Protein AF-A0A937QJK1-F1 (afdb_monomer)

Mean predicted aligned error: 18.29 Å

Radius of gyration: 30.19 Å; Cα contacts (8 Å, |Δi|>4): 1021; chains: 1; bounding box: 59×68×92 Å

Solvent-accessible surface area (backbone atoms only — not comparable to full-atom values): 32461 Å² total; per-residue (Å²): 134,81,85,78,51,74,66,56,54,45,65,77,37,45,68,62,45,58,68,16,55,86,69,35,58,65,47,34,43,63,61,47,44,59,52,25,58,75,70,67,31,47,69,46,79,58,84,53,31,39,35,31,17,40,90,88,66,51,52,42,40,33,37,36,60,36,82,53,71,70,42,60,67,63,56,48,46,53,55,52,49,46,67,77,62,58,44,76,34,33,38,38,37,37,45,46,80,82,83,83,74,68,51,68,46,77,46,73,50,45,81,86,52,80,64,84,69,60,35,63,82,64,65,72,87,84,83,83,87,88,77,76,70,68,57,53,58,55,52,37,72,75,62,67,85,82,95,72,80,63,66,78,49,80,60,60,62,56,73,46,53,42,65,72,65,62,49,52,54,50,53,39,56,51,26,56,76,67,62,23,47,67,50,76,56,96,58,28,40,38,31,21,39,86,84,70,43,73,53,37,39,38,39,52,39,79,53,72,61,47,64,66,60,52,55,52,50,52,51,50,50,69,74,60,70,57,79,40,36,34,38,33,34,43,44,96,50,88,40,31,57,49,52,18,46,56,50,78,58,42,71,69,72,56,79,87,64,82,86,75,88,84,56,87,84,84,88,84,88,90,86,86,85,77,76,67,51,68,50,85,84,43,42,34,41,96,49,72,50,30,58,60,12,24,51,53,13,39,33,54,57,71,67,51,90,72,54,70,26,51,56,32,24,38,25,21,54,14,54,57,43,51,38,34,79,42,31,43,66,54,20,85,75,67,60,63,52,65,64,40,52,60,30,29,35,37,76,20,27,45,73,52,68,42,78,44,82,28,66,80,73,48,73,67,33,55,55,47,30,54,50,36,49,52,49,52,51,53,32,50,72,74,72,31,42,31,32,32,42,42,75,84,56,98,43,34,26,16,37,32,28,38,47,93,64,16,37,23,33,12,24,86,101,28,62,92,48,40,45,65,39,49,46,81,53,45,23,66,57,91,72,6,44,36,39,33,36,34,49,41,84,49,76,50,50,57,65,67,60,24,50,37,56,14,48,53,47,30,48,36,42,36,67,48,74,58,82,55,53,100,56,38,32,21,56,54,15,40,55,52,49,36,50,22,39,70,69,38,55,17,34,39,52,8,58,12,45,48,21,45,31,45,18,53,22,23,47,24,31,32,47,18,47,52,54,49,46,75,71,46,66,70,87,50,43,66,57,41,52,50,30,39,54,24,34,47,48,22,19,52,23,30,39,51,33,20,72,72,31,50,64,88,71,54,90,48,81,42,44,68,72,49,71,66,33,51,54,37,35,55,25,41,52,52,18,41,56,27,43,52,58,23,46,55,41,46,51,55,52,38,52,60,61,50,61,62,66,77,79,114

Structure (mmCIF, N/CA/C/O backbone):
data_AF-A0A937QJK1-F1
#
_entry.id   AF-A0A937QJK1-F1
#
loop_
_atom_site.group_PDB
_atom_site.id
_atom_site.type_symbol
_atom_site.label_atom_id
_atom_site.label_alt_id
_atom_site.label_comp_id
_atom_site.label_asym_id
_atom_site.label_entity_id
_atom_site.label_seq_id
_atom_site.pdbx_PDB_ins_code
_atom_site.Cartn_x
_atom_site.Cartn_y
_atom_site.Cartn_z
_atom_site.occupancy
_atom_site.B_iso_or_equiv
_atom_site.auth_seq_id
_atom_site.auth_comp_id
_atom_site.auth_asym_id
_atom_site.auth_atom_id
_atom_site.pdbx_PDB_model_num
ATOM 1 N N . MET A 1 1 ? -14.378 29.220 26.470 1.00 29.94 1 MET A N 1
ATOM 2 C CA . MET A 1 1 ? -13.535 28.266 27.216 1.00 29.94 1 MET A CA 1
ATOM 3 C C . MET A 1 1 ? -14.031 26.888 26.838 1.00 29.94 1 MET A C 1
ATOM 5 O O . MET A 1 1 ? -15.153 26.556 27.191 1.00 29.94 1 MET A O 1
ATOM 9 N N . GLY A 1 2 ? -13.307 26.206 25.948 1.00 37.66 2 GLY A N 1
ATOM 10 C CA . GLY A 1 2 ? -13.717 24.902 25.426 1.00 37.66 2 GLY A CA 1
ATOM 11 C C . GLY A 1 2 ? -13.601 23.842 26.513 1.00 37.66 2 GLY A C 1
ATOM 12 O O . GLY A 1 2 ? -12.647 23.866 27.284 1.00 37.66 2 GLY A O 1
ATOM 13 N N . SER A 1 3 ? -14.591 22.958 26.586 1.00 37.19 3 SER A N 1
ATOM 14 C CA . SER A 1 3 ? -14.548 21.761 27.422 1.00 37.19 3 SER A CA 1
ATOM 15 C C . SER A 1 3 ? -13.340 20.926 26.997 1.00 37.19 3 SER A C 1
ATOM 17 O O . SER A 1 3 ? -13.349 20.383 25.895 1.00 37.19 3 SER A O 1
ATOM 19 N N . LYS A 1 4 ? -12.299 20.845 27.831 1.00 53.78 4 LYS A N 1
ATOM 20 C CA . LYS A 1 4 ? -11.226 19.864 27.637 1.00 53.78 4 LYS A CA 1
ATOM 21 C C . LYS A 1 4 ? -11.832 18.480 27.854 1.00 53.78 4 LYS A C 1
ATOM 23 O O . LYS A 1 4 ? -12.629 18.313 28.772 1.00 53.78 4 LYS A O 1
ATOM 28 N N . ASP A 1 5 ? -11.514 17.512 27.005 1.00 68.50 5 ASP A N 1
ATOM 29 C CA . ASP A 1 5 ? -11.821 16.106 27.266 1.00 68.50 5 ASP A CA 1
ATOM 30 C C . ASP A 1 5 ? -10.626 15.413 27.944 1.00 68.50 5 ASP A C 1
ATOM 32 O O . ASP A 1 5 ? -9.513 15.949 27.998 1.00 68.50 5 ASP A O 1
ATOM 36 N N . LEU A 1 6 ? -10.859 14.225 28.512 1.00 65.31 6 LEU A N 1
ATOM 37 C CA . LEU A 1 6 ? -9.844 13.480 29.268 1.00 65.31 6 LEU A CA 1
ATOM 38 C C . LEU A 1 6 ? -8.624 13.107 28.402 1.00 65.31 6 LEU A C 1
ATOM 40 O O . LEU A 1 6 ? -7.514 13.004 28.917 1.00 65.31 6 LEU A O 1
ATOM 44 N N . GLY A 1 7 ? -8.826 12.934 27.090 1.00 61.41 7 GLY A N 1
ATOM 45 C CA . GLY A 1 7 ? -7.762 12.630 26.133 1.00 61.41 7 GLY A CA 1
ATOM 46 C C . GLY A 1 7 ? -6.827 13.816 25.902 1.00 61.41 7 GLY A C 1
ATOM 47 O O . GLY A 1 7 ? -5.611 13.643 25.886 1.00 61.41 7 GLY A O 1
ATOM 48 N N . THR A 1 8 ? -7.378 15.026 25.810 1.00 67.25 8 THR A N 1
ATOM 49 C CA . THR A 1 8 ? -6.615 16.276 25.699 1.00 67.25 8 THR A CA 1
ATOM 50 C C . THR A 1 8 ? -5.818 16.539 26.976 1.00 67.25 8 THR A C 1
ATOM 52 O O . THR A 1 8 ? -4.615 16.781 26.915 1.00 67.25 8 THR A O 1
ATOM 55 N N . PHE A 1 9 ? -6.455 16.394 28.147 1.00 72.88 9 PHE A N 1
ATOM 56 C CA . PHE A 1 9 ? -5.765 16.497 29.439 1.00 72.88 9 PHE A CA 1
ATOM 57 C C . PHE A 1 9 ? -4.589 15.513 29.538 1.00 72.88 9 PHE A C 1
ATOM 59 O O . PHE A 1 9 ? -3.506 15.881 30.002 1.00 72.88 9 PHE A O 1
ATOM 66 N N . TRP A 1 10 ? -4.790 14.280 29.062 1.00 71.19 10 TRP A N 1
ATOM 67 C CA . TRP A 1 10 ? -3.757 13.253 29.034 1.00 71.19 10 TRP A CA 1
ATOM 68 C C . TRP A 1 10 ? -2.595 13.609 28.109 1.00 71.19 10 TRP A C 1
ATOM 70 O O . TRP A 1 10 ? -1.441 13.514 28.520 1.00 71.19 10 TRP A O 1
ATOM 80 N N . GLY A 1 11 ? -2.889 14.045 26.881 1.00 65.00 11 GLY A N 1
ATOM 81 C CA . GLY A 1 11 ? -1.878 14.449 25.904 1.00 65.00 11 GLY A CA 1
ATOM 82 C C . GLY A 1 11 ? -0.994 15.582 26.425 1.00 65.00 11 GLY A C 1
ATOM 83 O O . GLY A 1 11 ? 0.230 15.457 26.416 1.00 65.00 11 GLY A O 1
ATOM 84 N N . ASP A 1 12 ? -1.615 16.628 26.972 1.00 74.69 12 ASP A N 1
ATOM 85 C CA . ASP A 1 12 ? -0.918 17.807 27.501 1.00 74.69 12 ASP A CA 1
ATOM 86 C C . ASP A 1 12 ? -0.114 17.504 28.774 1.00 74.69 12 ASP A C 1
ATOM 88 O O . ASP A 1 12 ? 0.910 18.136 29.047 1.00 74.69 12 ASP A O 1
ATOM 92 N N . SER A 1 13 ? -0.572 16.540 29.576 1.00 75.06 13 SER A N 1
ATOM 93 C CA . SER A 1 13 ? 0.056 16.208 30.859 1.00 75.06 13 SER A CA 1
ATOM 94 C C . SER A 1 13 ? 1.039 15.045 30.778 1.00 75.06 13 SER A C 1
ATOM 96 O O . SER A 1 13 ? 1.759 14.824 31.748 1.00 75.06 13 SER A O 1
ATOM 98 N N . LYS A 1 14 ? 1.121 14.322 29.652 1.00 75.69 14 LYS A N 1
ATOM 99 C CA . LYS A 1 14 ? 1.883 13.068 29.526 1.00 75.69 14 LYS A CA 1
ATOM 100 C C . LYS A 1 14 ? 3.327 13.181 30.020 1.00 75.69 14 LYS A C 1
ATOM 102 O O . LYS A 1 14 ? 3.755 12.368 30.834 1.00 75.69 14 LYS A O 1
ATOM 107 N N . LEU A 1 15 ? 4.063 14.195 29.556 1.00 74.31 15 LEU A N 1
ATOM 108 C CA . LEU A 1 15 ? 5.465 14.401 29.941 1.00 74.31 15 LEU A CA 1
ATOM 109 C C . LEU A 1 15 ? 5.592 14.697 31.445 1.00 74.31 15 LEU A C 1
ATOM 111 O O . LEU A 1 15 ? 6.392 14.076 32.136 1.00 74.31 15 LEU A O 1
ATOM 115 N N . ARG A 1 16 ? 4.731 15.581 31.960 1.00 81.75 16 ARG A N 1
ATOM 116 C CA . ARG A 1 16 ? 4.701 15.983 33.376 1.00 81.75 16 ARG A CA 1
ATOM 117 C C . ARG A 1 16 ? 4.332 14.821 34.300 1.00 81.75 16 ARG A C 1
ATOM 119 O O . ARG A 1 16 ? 4.883 14.706 35.386 1.00 81.75 16 ARG A O 1
ATOM 126 N N . ILE A 1 17 ? 3.407 13.962 33.870 1.00 81.94 17 ILE A N 1
ATOM 127 C CA . ILE A 1 17 ? 3.028 12.735 34.578 1.00 81.94 17 ILE A CA 1
ATOM 128 C C . ILE A 1 17 ? 4.221 11.774 34.622 1.00 81.94 17 ILE A C 1
ATOM 130 O O . ILE A 1 17 ? 4.562 11.294 35.698 1.00 81.94 17 ILE A O 1
ATOM 134 N N . GLY A 1 18 ? 4.900 11.553 33.491 1.00 78.81 18 GLY A N 1
ATOM 135 C CA . GLY A 1 18 ? 6.109 10.724 33.429 1.00 78.81 18 GLY A CA 1
ATOM 136 C C . GLY A 1 18 ? 7.211 11.194 34.385 1.00 78.81 18 GLY A C 1
ATOM 137 O O . GLY A 1 18 ? 7.788 10.382 35.100 1.00 78.81 18 GLY A O 1
ATOM 138 N N . GLU A 1 19 ? 7.448 12.506 34.466 1.00 83.25 19 GLU A N 1
ATOM 139 C CA . GLU A 1 19 ? 8.411 13.110 35.401 1.00 83.25 19 GLU A CA 1
ATOM 140 C C . GLU A 1 19 ? 7.967 13.024 36.872 1.00 83.25 19 GLU A C 1
ATOM 142 O O . GLU A 1 19 ? 8.801 12.975 37.778 1.00 83.25 19 GLU A O 1
ATOM 147 N N . ALA A 1 20 ? 6.659 13.001 37.133 1.00 84.81 20 ALA A N 1
ATOM 148 C CA . ALA A 1 20 ? 6.100 12.949 38.480 1.00 84.81 20 ALA A CA 1
ATOM 149 C C . ALA A 1 20 ? 6.095 11.534 39.080 1.00 84.81 20 ALA A C 1
ATOM 151 O O . ALA A 1 20 ? 6.305 11.379 40.282 1.00 84.81 20 ALA A O 1
ATOM 152 N N . LEU A 1 21 ? 5.896 10.493 38.268 1.00 83.56 21 LEU A N 1
ATOM 153 C CA . LEU A 1 21 ? 5.754 9.109 38.737 1.00 83.56 21 LEU A CA 1
ATOM 154 C C . LEU A 1 21 ? 6.950 8.562 39.552 1.00 83.56 21 LEU A C 1
ATOM 156 O O . LEU A 1 21 ? 6.709 7.912 40.583 1.00 83.56 21 LEU A O 1
ATOM 160 N N . PRO A 1 22 ? 8.225 8.846 39.203 1.00 84.88 22 PRO A N 1
ATOM 161 C CA . PRO A 1 22 ? 9.371 8.502 40.048 1.00 84.88 22 PRO A CA 1
ATOM 162 C C . PRO A 1 22 ? 9.332 9.160 41.434 1.00 84.88 22 PRO A C 1
ATOM 164 O O . PRO A 1 22 ? 9.841 8.589 42.395 1.00 84.88 22 PRO A O 1
ATOM 167 N N . ASN A 1 23 ? 8.702 10.333 41.548 1.00 87.75 23 ASN A N 1
ATOM 168 C CA . ASN A 1 23 ? 8.675 11.155 42.759 1.00 87.75 23 ASN A CA 1
ATOM 169 C C . ASN A 1 23 ? 7.530 10.795 43.727 1.00 87.75 23 ASN A C 1
ATOM 171 O O . ASN A 1 23 ? 7.412 11.405 44.789 1.00 87.75 23 ASN A O 1
ATOM 175 N N . GLY A 1 24 ? 6.722 9.782 43.399 1.00 88.25 24 GLY A N 1
ATOM 176 C CA . GLY A 1 24 ? 5.673 9.247 44.270 1.00 88.25 24 GLY A CA 1
ATOM 177 C C . GLY A 1 24 ? 4.260 9.702 43.904 1.00 88.25 24 GLY A C 1
ATOM 178 O O . GLY A 1 24 ? 4.049 10.526 43.016 1.00 88.25 24 GLY A O 1
ATOM 179 N N . ILE A 1 25 ? 3.275 9.130 44.599 1.00 90.81 25 ILE A N 1
ATOM 180 C CA . ILE A 1 25 ? 1.849 9.353 44.324 1.00 90.81 25 ILE A CA 1
ATOM 181 C C . ILE A 1 25 ? 1.410 10.810 44.532 1.00 90.81 25 ILE A C 1
ATOM 183 O O . ILE A 1 25 ? 0.564 11.297 43.791 1.00 90.81 25 ILE A O 1
ATOM 187 N N . GLU A 1 26 ? 2.024 11.530 45.473 1.00 93.75 26 GLU A N 1
ATOM 188 C CA . GLU A 1 26 ? 1.710 12.941 45.746 1.00 93.75 26 GLU A CA 1
ATOM 189 C C . GLU A 1 26 ? 2.130 13.851 44.583 1.00 93.75 26 GLU A C 1
ATOM 191 O O . GLU A 1 26 ? 1.358 14.694 44.136 1.00 93.75 26 GLU A O 1
ATOM 196 N N . ALA A 1 27 ? 3.314 13.616 44.006 1.00 92.00 27 ALA A N 1
ATOM 197 C CA . ALA A 1 27 ? 3.765 14.355 42.829 1.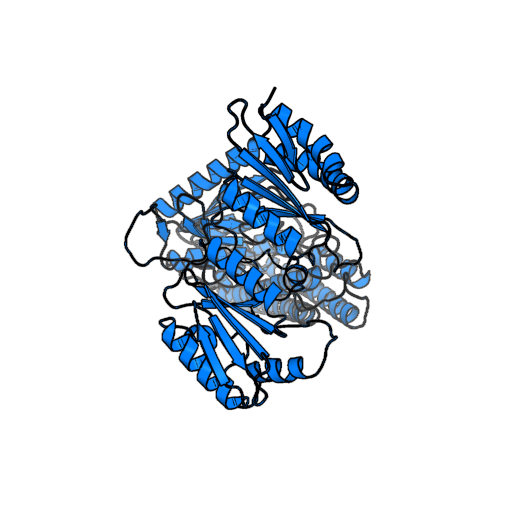00 92.00 27 ALA A CA 1
ATOM 198 C C . ALA A 1 27 ? 2.852 14.094 41.620 1.00 92.00 27 ALA A C 1
ATOM 200 O O . ALA A 1 27 ? 2.564 15.006 40.844 1.00 92.00 27 ALA A O 1
ATOM 201 N N . LEU A 1 28 ? 2.370 12.855 41.462 1.00 90.50 28 LEU A N 1
ATOM 202 C CA . LEU A 1 28 ? 1.365 12.525 40.452 1.00 90.50 28 LEU A CA 1
ATOM 203 C C . LEU A 1 28 ? 0.043 13.261 40.727 1.00 90.50 28 LEU A C 1
ATOM 205 O O . LEU A 1 28 ? -0.544 13.831 39.806 1.00 90.50 28 LEU A O 1
ATOM 209 N N . ALA A 1 29 ? -0.413 13.272 41.981 1.00 94.31 29 ALA A N 1
ATOM 210 C CA . ALA A 1 29 ? -1.645 13.930 42.397 1.00 94.31 29 ALA A CA 1
ATOM 211 C C . ALA A 1 29 ? -1.622 15.438 42.112 1.00 94.31 29 ALA A C 1
ATOM 213 O O . ALA A 1 29 ? -2.621 15.971 41.636 1.00 94.31 29 ALA A O 1
ATOM 214 N N . ASP A 1 30 ? -0.491 16.117 42.306 1.00 93.56 30 ASP A N 1
ATOM 215 C CA . ASP A 1 30 ? -0.352 17.545 41.990 1.00 93.56 30 ASP A CA 1
ATOM 216 C C . ASP A 1 30 ? -0.623 17.845 40.506 1.00 93.56 30 ASP A C 1
ATOM 218 O O . ASP A 1 30 ? -1.286 18.829 40.162 1.00 93.56 30 ASP A O 1
ATOM 222 N N . ILE A 1 31 ? -0.154 16.977 39.603 1.00 89.81 31 ILE A N 1
ATOM 223 C CA . ILE A 1 31 ? -0.423 17.107 38.164 1.00 89.81 31 ILE A CA 1
ATOM 224 C C . ILE A 1 31 ? -1.891 16.798 37.859 1.00 89.81 31 ILE A C 1
ATOM 226 O O . ILE A 1 31 ? -2.538 17.523 37.097 1.00 89.81 31 ILE A O 1
ATOM 230 N N . LEU A 1 32 ? -2.426 15.741 38.474 1.00 90.50 32 LEU A N 1
ATOM 231 C CA . LEU A 1 32 ? -3.809 15.306 38.296 1.00 90.50 32 LEU A CA 1
ATOM 232 C C . LEU A 1 32 ? -4.827 16.309 38.864 1.00 90.50 32 LEU A C 1
ATOM 234 O O . LEU A 1 32 ? -5.916 16.436 38.308 1.00 90.50 32 LEU A O 1
ATOM 238 N N . GLN A 1 33 ? -4.469 17.109 39.871 1.00 93.69 33 GLN A N 1
ATOM 239 C CA . GLN A 1 33 ? -5.369 18.100 40.468 1.00 93.69 33 GLN A CA 1
ATOM 240 C C . GLN A 1 33 ? -5.892 19.100 39.430 1.00 93.69 33 GLN A C 1
ATOM 242 O O . GLN A 1 33 ? -7.075 19.423 39.427 1.00 93.69 33 GLN A O 1
ATOM 247 N N . THR A 1 34 ? -5.035 19.525 38.495 1.00 86.69 34 THR A N 1
ATOM 248 C CA . THR A 1 34 ? -5.445 20.434 37.409 1.00 86.69 34 THR A CA 1
ATOM 249 C C . THR A 1 34 ? -6.536 19.805 36.538 1.00 86.69 34 THR A C 1
ATOM 251 O O . THR A 1 34 ? -7.459 20.487 36.107 1.00 86.69 34 THR A O 1
ATOM 254 N N . GLY A 1 35 ? -6.445 18.495 36.295 1.00 85.38 35 GLY A N 1
ATOM 255 C CA . GLY A 1 35 ? -7.468 17.755 35.567 1.00 85.38 35 GLY A CA 1
ATOM 256 C C . GLY A 1 35 ? -8.762 17.667 36.364 1.00 85.38 35 GLY A C 1
ATOM 257 O O . GLY A 1 35 ? -9.817 18.000 35.837 1.00 85.38 35 GLY A O 1
ATOM 258 N N . ALA A 1 36 ? -8.689 17.285 37.641 1.00 87.75 36 ALA A N 1
ATOM 259 C CA . ALA A 1 36 ? -9.862 17.225 38.508 1.00 87.75 36 ALA A CA 1
ATOM 260 C C . ALA A 1 36 ? -10.630 18.560 38.511 1.00 87.75 36 ALA A C 1
ATOM 262 O O . ALA A 1 36 ? -11.839 18.562 38.280 1.00 87.75 36 ALA A O 1
ATOM 263 N N . ASP A 1 37 ? -9.921 19.683 38.653 1.00 89.62 37 ASP A N 1
ATOM 264 C CA . ASP A 1 37 ? -10.503 21.027 38.619 1.00 89.62 37 ASP A CA 1
ATOM 265 C C . ASP A 1 37 ? -11.154 21.337 37.256 1.00 89.62 37 ASP A C 1
ATOM 267 O O . ASP A 1 37 ? -12.301 21.788 37.207 1.00 89.62 37 ASP A O 1
ATOM 271 N N . ASP A 1 38 ? -10.462 21.035 36.148 1.00 85.00 38 ASP A N 1
ATOM 272 C CA . ASP A 1 38 ? -10.960 21.234 34.777 1.00 85.00 38 ASP A CA 1
ATOM 273 C C . ASP A 1 38 ? -12.243 20.419 34.496 1.00 85.00 38 ASP A C 1
ATOM 275 O O . ASP A 1 38 ? -13.107 20.863 33.733 1.00 85.00 38 ASP A O 1
ATOM 279 N N . PHE A 1 39 ? -12.397 19.248 35.125 1.00 83.06 39 PHE A N 1
ATOM 280 C CA . PHE A 1 39 ? -13.573 18.377 34.993 1.00 83.06 39 PHE A CA 1
ATOM 281 C C . PHE A 1 39 ? -14.645 18.595 36.074 1.00 83.06 39 PHE A C 1
ATOM 283 O O . PHE A 1 39 ? -15.667 17.904 36.056 1.00 83.06 39 PHE A O 1
ATOM 290 N N . GLY A 1 40 ? -14.449 19.531 37.009 1.00 88.25 40 GLY A N 1
ATOM 291 C CA . GLY A 1 40 ? -15.372 19.749 38.130 1.00 88.25 40 GLY A CA 1
ATOM 292 C C . GLY A 1 40 ? -15.468 18.544 39.077 1.00 88.25 40 GLY A C 1
ATOM 293 O O . GLY A 1 40 ? -16.545 18.225 39.586 1.00 88.25 40 GLY A O 1
ATOM 294 N N . LEU A 1 41 ? -14.356 17.836 39.267 1.00 92.38 41 LEU A N 1
ATOM 295 C CA . LEU A 1 41 ? -14.221 16.676 40.139 1.00 92.38 41 LEU A CA 1
ATOM 296 C C . LEU A 1 41 ? -13.380 17.026 41.369 1.00 92.38 41 LEU A C 1
ATOM 298 O O . LEU A 1 41 ? -12.494 17.872 41.342 1.00 92.38 41 LEU A O 1
ATOM 302 N N . VAL A 1 42 ? -13.650 16.327 42.463 1.00 95.06 42 VAL A N 1
ATOM 303 C CA . VAL A 1 42 ? -12.892 16.411 43.707 1.00 95.06 42 VAL A CA 1
ATOM 304 C C . VAL A 1 42 ? -11.854 15.300 43.713 1.00 95.06 42 VAL A C 1
ATOM 306 O O . VAL A 1 42 ? -12.205 14.118 43.647 1.00 95.06 42 VAL A O 1
ATOM 309 N N . GLN A 1 43 ? -10.583 15.683 43.813 1.00 96.75 43 GLN A N 1
ATOM 310 C CA . GLN A 1 43 ? -9.474 14.751 43.959 1.00 96.75 43 GLN A CA 1
ATOM 311 C C . GLN A 1 43 ? -9.226 14.393 45.432 1.00 96.75 43 GLN A C 1
ATOM 313 O O . GLN A 1 43 ? -9.306 15.245 46.316 1.00 96.75 43 GLN A O 1
ATOM 318 N N . GLN A 1 44 ? -8.885 13.131 45.693 1.00 95.75 44 GLN A N 1
ATOM 319 C CA . GLN A 1 44 ? -8.385 12.648 46.981 1.00 95.75 44 GLN A CA 1
ATOM 320 C C . GLN A 1 44 ? -7.239 11.660 46.765 1.00 95.75 44 GLN A C 1
ATOM 322 O O . GLN A 1 44 ? -7.326 10.811 45.883 1.00 95.75 44 GLN A O 1
ATOM 327 N N . VAL A 1 45 ? -6.200 11.728 47.595 1.00 94.50 45 VAL A N 1
ATOM 328 C CA . VAL A 1 45 ? -5.101 10.749 47.606 1.00 94.50 45 VAL A CA 1
ATOM 329 C C . VAL A 1 45 ? -5.319 9.776 48.764 1.00 94.50 45 VAL A C 1
ATOM 331 O O . VAL A 1 45 ? -5.615 10.196 49.885 1.00 94.50 45 VAL A O 1
ATOM 334 N N . GLN A 1 46 ? -5.231 8.474 48.497 1.00 89.56 46 GLN A N 1
ATOM 335 C CA . GLN A 1 46 ? -5.380 7.409 49.492 1.00 89.56 46 GLN A CA 1
ATOM 336 C C . GLN A 1 46 ? -4.365 6.295 49.218 1.00 89.56 46 GLN A C 1
ATOM 338 O O . GLN A 1 46 ? -4.565 5.477 48.323 1.00 89.56 46 GLN A O 1
ATOM 343 N N . GLY A 1 47 ? -3.285 6.243 50.001 1.00 86.69 47 GLY A N 1
ATOM 344 C CA . GLY A 1 47 ? -2.185 5.310 49.731 1.00 86.69 47 GLY A CA 1
ATOM 345 C C . GLY A 1 47 ? -1.560 5.595 48.364 1.00 86.69 47 GLY A C 1
ATOM 346 O O . GLY A 1 47 ? -1.333 6.753 48.036 1.00 86.69 47 GLY A O 1
ATOM 347 N N . GLU A 1 48 ? -1.347 4.562 47.547 1.00 85.12 48 GLU A N 1
ATOM 348 C CA . GLU A 1 48 ? -0.818 4.677 46.174 1.00 85.12 48 GLU A CA 1
ATOM 349 C C . GLU A 1 48 ? -1.916 4.924 45.113 1.00 85.12 48 GLU A C 1
ATOM 351 O O . GLU A 1 48 ? -1.736 4.619 43.929 1.00 85.12 48 GLU A O 1
ATOM 356 N N . HIS A 1 49 ? -3.059 5.487 45.526 1.00 89.94 49 HIS A N 1
ATOM 357 C CA . HIS A 1 49 ? -4.201 5.764 44.651 1.00 89.94 49 HIS A CA 1
ATOM 358 C C . HIS A 1 49 ? -4.607 7.238 44.683 1.00 89.94 49 HIS A C 1
ATOM 360 O O . HIS A 1 49 ? -4.768 7.828 45.753 1.00 89.94 49 HIS A O 1
ATOM 366 N N . VAL A 1 50 ? -4.866 7.813 43.510 1.00 94.75 50 VAL A N 1
ATOM 367 C CA . VAL A 1 50 ? -5.522 9.118 43.345 1.00 94.75 50 VAL A CA 1
ATOM 368 C C . VAL A 1 50 ? -6.948 8.890 42.852 1.00 94.75 50 VAL A C 1
ATOM 370 O O . VAL A 1 50 ? -7.182 8.169 41.887 1.00 94.75 50 VAL A O 1
ATOM 373 N N . LEU A 1 51 ? -7.924 9.492 43.519 1.00 94.56 51 LEU A N 1
ATOM 374 C CA . LEU A 1 51 ? -9.350 9.271 43.302 1.00 94.56 51 LEU A CA 1
ATOM 375 C C . LEU A 1 51 ? -10.005 10.566 42.849 1.00 94.56 51 LEU A C 1
ATOM 377 O O . LEU A 1 51 ? -9.890 11.571 43.541 1.00 94.56 51 LEU A O 1
ATOM 381 N N . TRP A 1 52 ? -10.734 10.542 41.739 1.00 94.00 52 TRP A N 1
ATOM 382 C CA . TRP A 1 52 ? -11.553 11.666 41.287 1.00 94.00 52 TRP A CA 1
ATOM 383 C C . TRP A 1 52 ? -13.028 11.325 41.417 1.00 94.00 52 TRP A C 1
ATOM 385 O O . TRP A 1 52 ? -13.528 10.397 40.776 1.00 94.00 52 TRP A O 1
ATOM 395 N N . SER A 1 53 ? -13.739 12.102 42.225 1.00 93.69 53 SER A N 1
ATOM 396 C CA . SER A 1 53 ? -15.162 11.908 42.497 1.00 93.69 53 SER A CA 1
ATOM 397 C C . SER A 1 53 ? -15.968 13.152 42.155 1.00 93.69 53 SER A C 1
ATOM 399 O O . SER A 1 53 ? -15.468 14.266 42.199 1.00 93.69 53 SER A O 1
ATOM 401 N N . THR A 1 54 ? -17.248 12.988 41.842 1.00 91.38 54 THR A N 1
ATOM 402 C CA . THR A 1 54 ? -18.180 14.127 41.760 1.00 91.38 54 THR A CA 1
ATOM 403 C C . THR A 1 54 ? -18.350 14.781 43.137 1.00 91.38 54 THR A C 1
ATOM 405 O O . THR A 1 54 ? -18.145 14.104 44.145 1.00 91.38 54 THR A O 1
ATOM 408 N N . GLU A 1 55 ? -18.864 16.013 43.211 1.00 86.69 55 GLU A N 1
ATOM 409 C CA . GLU A 1 55 ? -19.238 16.657 44.490 1.00 86.69 55 GLU A CA 1
ATOM 410 C C . GLU A 1 55 ? -20.187 15.804 45.357 1.00 86.69 55 GLU A C 1
ATOM 412 O O . GLU A 1 55 ? -20.169 15.884 46.582 1.00 86.69 55 GLU A O 1
ATOM 417 N N . GLN A 1 56 ? -20.991 14.938 44.731 1.00 85.94 56 GLN A N 1
ATOM 418 C CA . GLN A 1 56 ? -21.909 14.011 45.404 1.00 85.94 56 GLN A CA 1
ATOM 419 C C . GLN A 1 56 ? -21.224 12.726 45.914 1.00 85.94 56 GLN A C 1
ATOM 421 O O . GLN A 1 56 ? -21.899 11.809 46.374 1.00 85.94 56 GLN A O 1
ATOM 426 N N . GLY A 1 57 ? -19.896 12.624 45.806 1.00 84.44 57 GLY A N 1
ATOM 427 C CA . GLY A 1 57 ? -19.104 11.490 46.288 1.00 84.44 57 GLY A CA 1
ATOM 428 C C . GLY A 1 57 ? -19.061 10.272 45.359 1.00 84.44 57 GLY A C 1
ATOM 429 O O . GLY A 1 57 ? -18.462 9.263 45.719 1.00 84.44 57 GLY A O 1
ATOM 430 N N . LYS A 1 58 ? -19.659 10.329 44.160 1.00 86.56 58 LYS A N 1
ATOM 431 C CA . LYS A 1 58 ? -19.550 9.243 43.174 1.00 86.56 58 LYS A CA 1
ATOM 432 C C . LYS A 1 58 ? -18.156 9.217 42.542 1.00 86.56 58 LYS A C 1
ATOM 434 O O . LYS A 1 58 ? -17.791 10.171 41.852 1.00 86.56 58 LYS A O 1
ATOM 439 N N . LEU A 1 59 ? -17.433 8.112 42.718 1.00 85.62 59 LEU A N 1
ATOM 440 C CA . LEU A 1 59 ? -16.115 7.886 42.125 1.00 85.62 59 LEU A CA 1
ATOM 441 C C . LEU A 1 59 ? -16.216 7.731 40.600 1.00 85.62 59 LEU A C 1
ATOM 443 O O . LEU A 1 59 ? -16.982 6.908 40.102 1.00 85.62 59 LEU A O 1
ATOM 447 N N . GLN A 1 60 ? -15.448 8.533 39.865 1.00 82.69 60 GLN A N 1
ATOM 448 C CA . GLN A 1 60 ? -15.397 8.513 38.403 1.00 82.69 60 GLN A CA 1
ATOM 449 C C . GLN A 1 60 ? -14.097 7.892 37.908 1.00 82.69 60 GLN A C 1
ATOM 451 O O . GLN A 1 60 ? -14.135 6.952 37.119 1.00 82.69 60 GLN A O 1
ATOM 456 N N . LEU A 1 61 ? -12.956 8.385 38.392 1.00 84.44 61 LEU A N 1
ATOM 457 C CA . LEU A 1 61 ? -11.647 7.876 38.001 1.00 84.44 61 LEU A CA 1
ATOM 458 C C . LEU A 1 61 ? -10.832 7.478 39.223 1.00 84.44 61 LEU A C 1
ATOM 460 O O . LEU A 1 61 ? -10.872 8.142 40.257 1.00 84.44 61 LEU A O 1
ATOM 464 N N . MET A 1 62 ? -10.080 6.398 39.076 1.00 88.19 62 MET A N 1
ATOM 465 C CA . MET A 1 62 ? -9.049 5.980 40.014 1.00 88.19 62 MET A CA 1
ATOM 466 C C . MET A 1 62 ? -7.733 5.853 39.257 1.00 88.19 62 MET A C 1
ATOM 468 O O . MET A 1 62 ? -7.699 5.238 38.198 1.00 88.19 62 MET A O 1
ATOM 472 N N . PHE A 1 63 ? -6.664 6.425 39.790 1.00 89.19 63 PHE A N 1
ATOM 473 C CA . PHE A 1 63 ? -5.319 6.335 39.242 1.00 89.19 63 PHE A CA 1
ATOM 474 C C . PHE A 1 63 ? -4.445 5.596 40.246 1.00 89.19 63 PHE A C 1
ATOM 476 O O . PHE A 1 63 ? -4.361 6.017 41.395 1.00 89.19 63 PHE A O 1
ATOM 483 N N . CYS A 1 64 ? -3.805 4.514 39.830 1.00 86.75 64 CYS A N 1
ATOM 484 C CA . CYS A 1 64 ? -2.983 3.668 40.686 1.00 86.75 64 CYS A CA 1
ATOM 485 C C . CYS A 1 64 ? -1.521 3.799 40.284 1.00 86.75 64 CYS A C 1
ATOM 487 O O . CYS A 1 64 ? -1.220 3.860 39.093 1.00 86.75 64 CYS A O 1
ATOM 489 N N . ARG A 1 65 ? -0.607 3.781 41.249 1.00 87.44 65 ARG A N 1
ATOM 490 C CA . ARG A 1 65 ? 0.833 3.737 40.989 1.00 87.44 65 ARG A CA 1
ATOM 491 C C . ARG A 1 65 ? 1.414 2.414 41.474 1.00 87.44 65 ARG A C 1
ATOM 493 O O . ARG A 1 65 ? 1.226 2.030 42.620 1.00 87.44 65 ARG A O 1
ATOM 500 N N . VAL A 1 66 ? 2.163 1.743 40.606 1.00 80.56 66 VAL A N 1
ATOM 501 C CA . VAL A 1 66 ? 2.865 0.486 40.888 1.00 80.56 66 VAL A CA 1
ATOM 502 C C . VAL A 1 66 ? 4.350 0.702 40.612 1.00 80.56 66 VAL A C 1
ATOM 504 O O . VAL A 1 66 ? 4.821 0.633 39.476 1.00 80.56 66 VAL A O 1
ATOM 507 N N . ALA A 1 67 ? 5.096 1.021 41.668 1.00 74.94 67 ALA A N 1
ATOM 508 C CA . ALA A 1 67 ? 6.523 1.341 41.569 1.00 74.94 67 ALA A CA 1
ATOM 509 C C . ALA A 1 67 ? 7.418 0.111 41.384 1.00 74.94 67 ALA A C 1
ATOM 511 O O . ALA A 1 67 ? 8.490 0.209 40.781 1.00 74.94 67 ALA A O 1
ATOM 512 N N . ASP A 1 68 ? 6.984 -1.030 41.919 1.00 69.88 68 ASP A N 1
ATOM 513 C CA . ASP A 1 68 ? 7.628 -2.319 41.718 1.00 69.88 68 ASP A CA 1
ATOM 514 C C . ASP A 1 68 ? 6.582 -3.339 41.251 1.00 69.88 68 ASP A C 1
ATOM 516 O O . ASP A 1 68 ? 5.782 -3.812 42.056 1.00 69.88 68 ASP A O 1
ATOM 520 N N . PRO A 1 69 ? 6.572 -3.712 39.964 1.00 60.09 69 PRO A N 1
ATOM 521 C CA . PRO A 1 69 ? 5.626 -4.694 39.437 1.00 60.09 69 PRO A CA 1
ATOM 522 C C . PRO A 1 69 ? 5.826 -6.114 39.993 1.00 60.09 69 PRO A C 1
ATOM 524 O O . PRO A 1 69 ? 5.020 -6.995 39.712 1.00 60.09 69 PRO A O 1
ATOM 527 N N . ARG A 1 70 ? 6.892 -6.374 40.761 1.00 54.53 70 ARG A N 1
ATOM 528 C CA . ARG A 1 70 ? 7.114 -7.662 41.442 1.00 54.53 70 ARG A CA 1
ATOM 529 C C . ARG A 1 70 ? 6.440 -7.723 42.810 1.00 54.53 70 ARG A C 1
ATOM 531 O O . ARG A 1 70 ? 6.401 -8.796 43.411 1.00 54.53 70 ARG A O 1
ATOM 538 N N . ASP A 1 71 ? 5.943 -6.595 43.306 1.00 68.62 71 ASP A N 1
ATOM 539 C CA . ASP A 1 71 ? 5.176 -6.527 44.539 1.00 68.62 71 ASP A CA 1
ATOM 540 C C . ASP A 1 71 ? 3.747 -7.026 44.273 1.00 68.62 71 ASP A C 1
ATOM 542 O O . ASP A 1 71 ? 2.867 -6.303 43.798 1.00 68.62 71 ASP A O 1
ATOM 546 N N . VAL A 1 72 ? 3.542 -8.318 44.534 1.00 60.97 72 VAL A N 1
ATOM 547 C CA . VAL A 1 72 ? 2.253 -8.992 44.334 1.00 60.97 72 VAL A CA 1
ATOM 548 C C . VAL A 1 72 ? 1.172 -8.382 45.224 1.00 60.97 72 VAL A C 1
ATOM 550 O O . VAL A 1 72 ? 0.027 -8.291 44.787 1.00 60.97 72 VAL A O 1
ATOM 553 N N . ASP A 1 73 ? 1.521 -7.919 46.425 1.00 69.12 73 ASP A N 1
ATOM 554 C CA . ASP A 1 73 ? 0.562 -7.302 47.339 1.00 69.12 73 ASP A CA 1
ATOM 555 C C . ASP A 1 73 ? 0.108 -5.935 46.802 1.00 69.12 73 ASP A C 1
ATOM 557 O O . ASP A 1 73 ? -1.086 -5.634 46.822 1.00 69.12 73 ASP A O 1
ATOM 561 N N . CYS A 1 74 ? 1.023 -5.149 46.223 1.00 72.06 74 CYS A N 1
ATOM 562 C CA . CYS A 1 74 ? 0.692 -3.896 45.536 1.00 72.06 74 CYS A CA 1
ATOM 563 C C . CYS A 1 74 ? -0.242 -4.122 44.334 1.00 72.06 74 CYS A C 1
ATOM 565 O O . CYS A 1 74 ? -1.239 -3.415 44.174 1.00 72.06 74 CYS A O 1
ATOM 567 N N . LEU A 1 75 ? 0.027 -5.138 43.507 1.00 65.56 75 LEU A N 1
ATOM 568 C CA . LEU A 1 75 ? -0.844 -5.485 42.378 1.00 65.56 75 LEU A CA 1
ATOM 569 C C . LEU A 1 75 ? -2.219 -5.983 42.837 1.00 65.56 75 LEU A C 1
ATOM 571 O O . LEU A 1 75 ? -3.237 -5.586 42.269 1.00 65.56 75 LEU A O 1
ATOM 575 N N . MET A 1 76 ? -2.264 -6.834 43.865 1.00 68.00 76 MET A N 1
ATOM 576 C CA . MET A 1 76 ? -3.518 -7.311 44.449 1.00 68.00 76 MET A CA 1
ATOM 577 C C . MET A 1 76 ? -4.352 -6.161 45.010 1.00 68.00 76 MET A C 1
ATOM 579 O O . MET A 1 76 ? -5.565 -6.140 44.790 1.00 68.00 76 MET A O 1
ATOM 583 N N . ASP A 1 77 ? -3.720 -5.197 45.683 1.00 79.94 77 ASP A N 1
ATOM 584 C CA . ASP A 1 77 ? -4.413 -4.030 46.225 1.00 79.94 77 ASP A CA 1
ATOM 585 C C . ASP A 1 77 ? -5.152 -3.263 45.122 1.00 79.94 77 ASP A C 1
ATOM 587 O O . ASP A 1 77 ? -6.324 -2.944 45.296 1.00 79.94 77 ASP A O 1
ATOM 591 N N . VAL A 1 78 ? -4.558 -3.084 43.935 1.00 75.88 78 VAL A N 1
ATOM 592 C CA . VAL A 1 78 ? -5.250 -2.446 42.800 1.00 75.88 78 VAL A CA 1
ATOM 593 C C . VAL A 1 78 ? -6.574 -3.147 42.473 1.00 75.88 78 VAL A C 1
ATOM 595 O O . VAL A 1 78 ? -7.612 -2.490 42.388 1.00 75.88 78 VAL A O 1
ATOM 598 N N . TYR A 1 79 ? -6.581 -4.476 42.335 1.00 68.38 79 TYR A N 1
ATOM 599 C CA . TYR A 1 79 ? -7.805 -5.228 42.025 1.00 68.38 79 TYR A CA 1
ATOM 600 C C . TYR A 1 79 ? -8.832 -5.179 43.157 1.00 68.38 79 TYR A C 1
ATOM 602 O O . TYR A 1 79 ? -10.033 -5.044 42.900 1.00 68.38 79 TYR A O 1
ATOM 610 N N . VAL A 1 80 ? -8.371 -5.254 44.407 1.00 75.62 80 VAL A N 1
ATOM 611 C CA . VAL A 1 80 ? -9.225 -5.118 45.591 1.00 75.62 80 VAL A CA 1
ATOM 612 C C . VAL A 1 80 ? -9.889 -3.739 45.612 1.00 75.62 80 VAL A C 1
ATOM 614 O O . VAL A 1 80 ? -11.112 -3.664 45.746 1.00 75.62 80 VAL A O 1
ATOM 617 N N . GLN A 1 81 ? -9.132 -2.662 45.375 1.00 80.69 81 GLN A N 1
ATOM 618 C CA . GLN A 1 81 ? -9.670 -1.302 45.318 1.00 80.69 81 GLN A CA 1
ATOM 619 C C . GLN A 1 81 ? -10.652 -1.117 44.152 1.00 80.69 81 GLN A C 1
ATOM 621 O O . GLN A 1 81 ? -11.711 -0.516 44.340 1.00 80.69 81 GLN A O 1
ATOM 626 N N . VAL A 1 82 ? -10.361 -1.659 42.960 1.00 72.56 82 VAL A N 1
ATOM 627 C CA . VAL A 1 82 ? -11.285 -1.607 41.809 1.00 72.56 82 VAL A CA 1
ATOM 628 C C . VAL A 1 82 ? -12.609 -2.285 42.159 1.00 72.56 82 VAL A C 1
ATOM 630 O O . VAL A 1 82 ? -13.677 -1.724 41.904 1.00 72.56 82 VAL A O 1
ATOM 633 N N . ARG A 1 83 ? -12.551 -3.471 42.776 1.00 71.38 83 ARG A N 1
ATOM 634 C CA . ARG A 1 83 ? -13.736 -4.229 43.195 1.00 71.38 83 ARG A CA 1
ATOM 635 C C . ARG A 1 83 ? -14.560 -3.462 44.223 1.00 71.38 83 ARG A C 1
ATOM 637 O O . ARG A 1 83 ? -15.774 -3.362 44.077 1.00 71.38 83 ARG A O 1
ATOM 644 N N . GLU A 1 84 ? -13.913 -2.966 45.272 1.00 77.31 84 GLU A N 1
ATOM 645 C CA . GLU A 1 84 ? -14.594 -2.341 46.408 1.00 77.31 84 GLU A CA 1
ATOM 646 C C . GLU A 1 84 ? -15.196 -0.985 46.052 1.00 77.31 84 GLU A C 1
ATOM 648 O O . GLU A 1 84 ? -16.264 -0.633 46.551 1.00 77.31 84 GLU A O 1
ATOM 653 N N . ARG A 1 85 ? -14.530 -0.230 45.175 1.00 79.06 85 ARG A N 1
ATOM 654 C CA . ARG A 1 85 ? -14.902 1.156 44.874 1.00 79.06 85 ARG A CA 1
ATOM 655 C C . ARG A 1 85 ? -15.669 1.322 43.569 1.00 79.06 85 ARG A C 1
ATOM 657 O O . ARG A 1 85 ? -16.295 2.362 43.388 1.00 79.06 85 ARG A O 1
ATOM 664 N N . GLN A 1 86 ? -15.606 0.332 42.677 1.00 71.81 86 GLN A N 1
ATOM 665 C CA . GLN A 1 86 ? -16.259 0.316 41.363 1.00 71.81 86 GLN A CA 1
ATOM 666 C C . GLN A 1 86 ? -16.168 1.657 40.605 1.00 71.81 86 GLN A C 1
ATOM 668 O O . GLN A 1 86 ? -17.198 2.236 40.245 1.00 71.81 86 GLN A O 1
ATOM 673 N N . PRO A 1 87 ? -14.952 2.193 40.377 1.00 75.38 87 PRO A N 1
ATOM 674 C CA . PRO A 1 87 ? -14.788 3.423 39.608 1.00 75.38 87 PRO A CA 1
ATOM 675 C C . PRO A 1 87 ? -15.311 3.248 38.176 1.00 75.38 87 PRO A C 1
ATOM 677 O O . PRO A 1 87 ? -15.240 2.158 37.605 1.00 75.38 87 PRO A O 1
ATOM 680 N N . THR A 1 88 ? -15.776 4.337 37.558 1.00 69.50 88 THR A N 1
ATOM 681 C CA . THR A 1 88 ? -16.139 4.331 36.129 1.00 69.50 88 THR A CA 1
ATOM 682 C C . THR A 1 88 ? -14.934 3.957 35.253 1.00 69.50 88 THR A C 1
ATOM 684 O O . THR A 1 88 ? -15.097 3.282 34.236 1.00 69.50 88 THR A O 1
ATOM 687 N N . LEU A 1 89 ? -13.726 4.376 35.649 1.00 70.81 89 LEU A N 1
ATOM 688 C CA . LEU A 1 89 ? -12.472 4.073 34.964 1.00 70.81 89 LEU A CA 1
ATOM 689 C C . LEU A 1 89 ? -11.311 3.943 35.957 1.00 70.81 89 LEU A C 1
ATOM 691 O O . LEU A 1 89 ? -11.196 4.751 36.880 1.00 70.81 89 LEU A O 1
ATOM 695 N N . THR A 1 90 ? -10.405 2.992 35.734 1.00 75.44 90 THR A N 1
ATOM 696 C CA . THR A 1 90 ? -9.146 2.909 36.487 1.00 75.44 90 THR A CA 1
ATOM 697 C C . THR A 1 90 ? -7.960 3.022 35.552 1.00 75.44 90 THR A C 1
ATOM 699 O O . THR A 1 90 ? -7.853 2.223 34.631 1.00 75.44 90 THR A O 1
ATOM 702 N N . ALA A 1 91 ? -7.068 3.976 35.797 1.00 78.38 91 ALA A N 1
ATOM 703 C CA . ALA A 1 91 ? -5.769 4.077 35.150 1.00 78.38 91 ALA A CA 1
ATOM 704 C C . ALA A 1 91 ? -4.670 3.571 36.099 1.00 78.38 91 ALA A C 1
ATOM 706 O O . ALA A 1 91 ? -4.724 3.836 37.293 1.00 78.38 91 ALA A O 1
ATOM 707 N N . ILE A 1 92 ? -3.673 2.852 35.600 1.00 79.38 92 ILE A N 1
ATOM 708 C CA . ILE A 1 92 ? -2.577 2.289 36.395 1.00 79.38 92 ILE A CA 1
ATOM 709 C C . ILE A 1 92 ? -1.266 2.688 35.750 1.00 79.38 92 ILE A C 1
ATOM 711 O O . ILE A 1 92 ? -1.067 2.428 34.569 1.00 79.38 92 ILE A O 1
ATOM 715 N N . PHE A 1 93 ? -0.374 3.265 36.539 1.00 79.31 93 PHE A N 1
ATOM 716 C CA . PHE A 1 93 ? 0.974 3.627 36.153 1.00 79.31 93 PHE A CA 1
ATOM 717 C C . PHE A 1 93 ? 1.972 2.632 36.721 1.00 79.31 93 PHE A C 1
ATOM 719 O O . PHE A 1 93 ? 2.047 2.483 37.940 1.00 79.31 93 PHE A O 1
ATOM 726 N N . VAL A 1 94 ? 2.751 1.974 35.870 1.00 74.56 94 VAL A N 1
ATOM 727 C CA . VAL A 1 94 ? 3.689 0.926 36.286 1.00 74.56 94 VAL A CA 1
ATOM 728 C C . VAL A 1 94 ? 5.098 1.252 35.813 1.00 74.56 94 VAL A C 1
ATOM 730 O O . VAL A 1 94 ? 5.304 1.606 34.656 1.00 74.56 94 VAL A O 1
ATOM 733 N N . HIS A 1 95 ? 6.076 1.112 36.701 1.00 69.56 95 HIS A N 1
ATOM 734 C CA . HIS A 1 95 ? 7.487 1.327 36.386 1.00 69.56 95 HIS A CA 1
ATOM 735 C C . HIS A 1 95 ? 8.112 0.078 35.735 1.00 69.56 95 HIS A C 1
ATOM 737 O O . HIS A 1 95 ? 8.123 -1.000 36.337 1.00 69.56 95 HIS A O 1
ATOM 743 N N . GLN A 1 96 ? 8.636 0.206 34.510 1.00 59.00 96 GLN A N 1
ATOM 744 C CA . GLN A 1 96 ? 9.236 -0.896 33.747 1.00 59.00 96 GLN A CA 1
ATOM 745 C C . GLN A 1 96 ? 10.731 -1.070 34.040 1.00 59.00 96 GLN A C 1
ATOM 747 O O . GLN A 1 96 ? 11.456 -0.111 34.284 1.00 59.00 96 GLN A O 1
ATOM 752 N N . TRP A 1 97 ? 11.201 -2.324 34.040 1.00 50.94 97 TRP A N 1
ATOM 753 C CA . TRP A 1 97 ? 12.580 -2.688 34.416 1.00 50.94 97 TRP A CA 1
ATOM 754 C C . TRP A 1 97 ? 13.390 -3.341 33.277 1.00 50.94 97 TRP A C 1
ATOM 756 O O . TRP A 1 97 ? 14.567 -3.642 33.471 1.00 50.94 97 TRP A O 1
ATOM 766 N N . THR A 1 98 ? 12.790 -3.610 32.113 1.00 41.06 98 THR A N 1
ATOM 767 C CA . THR A 1 98 ? 13.341 -4.525 31.091 1.00 41.06 98 THR A CA 1
ATOM 768 C C . THR A 1 98 ? 14.054 -3.861 29.907 1.00 41.06 98 THR A C 1
ATOM 770 O O . THR A 1 98 ? 14.708 -4.578 29.154 1.00 41.06 98 THR A O 1
ATOM 773 N N . ASP A 1 99 ? 14.027 -2.534 29.762 1.00 33.41 99 ASP A N 1
ATOM 774 C CA . ASP A 1 99 ? 14.696 -1.798 28.669 1.00 33.41 99 ASP A CA 1
ATOM 775 C C . ASP A 1 99 ? 15.936 -0.992 29.107 1.00 33.41 99 ASP A C 1
ATOM 777 O O . ASP A 1 99 ? 16.651 -0.444 28.273 1.00 33.41 99 ASP A O 1
ATOM 781 N N . GLY A 1 100 ? 16.249 -0.961 30.406 1.00 34.53 100 GLY A N 1
ATOM 782 C CA . GLY A 1 100 ? 17.405 -0.230 30.933 1.00 34.53 100 GLY A CA 1
ATOM 783 C C . GLY A 1 100 ? 17.220 1.289 31.022 1.00 34.53 100 GLY A C 1
ATOM 784 O O . GLY A 1 100 ? 18.156 1.960 31.458 1.00 34.53 100 GLY A O 1
ATOM 785 N N . GLU A 1 101 ? 16.041 1.825 30.686 1.00 39.50 101 GLU A N 1
ATOM 786 C CA . GLU A 1 101 ? 15.759 3.268 30.739 1.00 39.50 101 GLU A CA 1
ATOM 787 C C . GLU A 1 101 ? 14.878 3.697 31.928 1.00 39.50 101 GLU A C 1
ATOM 789 O O . GLU A 1 101 ? 14.844 4.880 32.256 1.00 39.50 101 GLU A O 1
ATOM 794 N N . GLY A 1 102 ? 14.234 2.769 32.650 1.00 50.56 102 GLY A N 1
ATOM 795 C CA . GLY A 1 102 ? 13.433 3.117 33.840 1.00 50.56 102 GLY A CA 1
ATOM 796 C C . GLY A 1 102 ? 12.152 3.893 33.504 1.00 50.56 102 GLY A C 1
ATOM 797 O O . GLY A 1 102 ? 11.738 4.789 34.244 1.00 50.56 102 GLY A O 1
ATOM 798 N N . ASN A 1 103 ? 11.539 3.575 32.362 1.00 60.03 103 ASN A N 1
ATOM 799 C CA . ASN A 1 103 ? 10.342 4.244 31.860 1.00 60.03 103 ASN A CA 1
ATOM 800 C C . ASN A 1 103 ? 9.071 3.810 32.623 1.00 60.03 103 ASN A C 1
ATOM 802 O O . ASN A 1 103 ? 8.955 2.681 33.106 1.00 60.03 103 ASN A O 1
ATOM 806 N N . TRP A 1 104 ? 8.102 4.723 32.749 1.00 65.69 104 TRP A N 1
ATOM 807 C CA . TRP A 1 104 ? 6.786 4.458 33.341 1.00 65.69 104 TRP A CA 1
ATOM 808 C C . TRP A 1 104 ? 5.716 4.329 32.258 1.00 65.69 104 TRP A C 1
ATOM 810 O O . TRP A 1 104 ? 5.561 5.231 31.436 1.00 65.69 104 TRP A O 1
ATOM 820 N N . ASP A 1 105 ? 4.925 3.262 32.327 1.00 61.91 105 ASP A N 1
ATOM 821 C CA . ASP A 1 105 ? 3.803 3.005 31.425 1.00 61.91 105 ASP A CA 1
ATOM 822 C C . ASP A 1 105 ? 2.455 3.229 32.107 1.00 61.91 105 ASP A C 1
ATOM 824 O O . ASP A 1 105 ? 2.352 3.165 33.329 1.00 61.91 105 ASP A O 1
ATOM 828 N N . ALA A 1 106 ? 1.409 3.475 31.313 1.00 60.62 106 ALA A N 1
ATOM 829 C CA . ALA A 1 106 ? 0.055 3.723 31.795 1.00 60.62 106 ALA A CA 1
ATOM 830 C C . ALA A 1 106 ? -0.981 2.829 31.097 1.00 60.62 106 ALA A C 1
ATOM 832 O O . ALA A 1 106 ? -1.034 2.770 29.868 1.00 60.62 106 ALA A O 1
ATOM 833 N N . PHE A 1 107 ? -1.862 2.203 31.876 1.00 62.72 107 PHE A N 1
ATOM 834 C CA . PHE A 1 107 ? -2.886 1.270 31.398 1.00 62.72 107 PHE A CA 1
ATOM 835 C C . PHE A 1 107 ? -4.252 1.606 31.966 1.00 62.72 107 PHE A C 1
ATOM 837 O O . PHE A 1 107 ? -4.343 2.239 33.009 1.00 62.72 107 PHE A O 1
ATOM 844 N N . VAL A 1 108 ? -5.322 1.153 31.314 1.00 53.03 108 VAL A N 1
ATOM 845 C CA . VAL A 1 108 ? -6.690 1.360 31.794 1.00 53.03 108 VAL A CA 1
ATOM 846 C C . VAL A 1 108 ? -7.370 0.020 32.036 1.00 53.03 108 VAL A C 1
ATOM 848 O O . VAL A 1 108 ? -7.543 -0.763 31.101 1.00 53.03 108 VAL A O 1
ATOM 851 N N . ILE A 1 109 ? -7.807 -0.225 33.271 1.00 54.72 109 ILE A N 1
ATOM 852 C CA . ILE A 1 109 ? -8.658 -1.363 33.612 1.00 54.72 109 ILE A CA 1
ATOM 853 C C . ILE A 1 109 ? -10.120 -0.927 33.540 1.00 54.72 109 ILE A C 1
ATOM 855 O O . ILE A 1 109 ? -10.547 0.036 34.180 1.00 54.72 109 ILE A O 1
ATOM 859 N N . THR A 1 110 ? -10.901 -1.683 32.773 1.00 47.97 110 THR A N 1
ATOM 860 C CA . THR A 1 110 ? -12.355 -1.751 32.930 1.00 47.97 110 THR A CA 1
ATOM 861 C C . THR A 1 110 ? -12.713 -3.119 33.519 1.00 47.97 110 THR A C 1
ATOM 863 O O . THR A 1 110 ? -11.951 -4.072 33.316 1.00 47.97 110 THR A O 1
ATOM 866 N N . PRO A 1 111 ? -13.883 -3.281 34.167 1.00 37.19 111 PRO A N 1
ATOM 867 C CA . PRO A 1 111 ? -14.369 -4.594 34.614 1.00 37.19 111 PRO A CA 1
ATOM 868 C C . PRO A 1 111 ? -14.405 -5.669 33.507 1.00 37.19 111 PRO A C 1
ATOM 870 O O . PRO A 1 111 ? -14.457 -6.855 33.798 1.00 37.19 111 PRO A O 1
ATOM 873 N N . GLN A 1 112 ? -14.349 -5.261 32.233 1.00 36.59 112 GLN A N 1
ATOM 874 C CA . GLN A 1 112 ? -14.396 -6.123 31.050 1.00 36.59 112 GLN A CA 1
ATOM 875 C C . GLN A 1 112 ? -13.010 -6.433 30.439 1.00 36.59 112 GLN A C 1
ATOM 877 O O . GLN A 1 112 ? -12.935 -7.208 29.490 1.00 36.59 112 GLN A O 1
ATOM 882 N N . ARG A 1 113 ? -11.912 -5.824 30.925 1.00 39.50 113 ARG A N 1
ATOM 883 C CA . ARG A 1 113 ? -10.575 -5.865 30.282 1.00 39.50 113 ARG A CA 1
ATOM 884 C C . ARG A 1 113 ? -9.444 -6.458 31.131 1.00 39.50 113 ARG A C 1
ATOM 886 O O . ARG A 1 113 ? -8.299 -6.447 30.695 1.00 39.50 113 ARG A O 1
ATOM 893 N N . ALA A 1 114 ? -9.743 -7.031 32.294 1.00 37.31 114 ALA A N 1
ATOM 894 C CA . ALA A 1 114 ? -8.730 -7.567 33.210 1.00 37.31 114 ALA A CA 1
ATOM 895 C C . ALA A 1 114 ? -7.935 -8.794 32.679 1.00 37.31 114 ALA A C 1
ATOM 897 O O . ALA A 1 114 ? -6.959 -9.184 33.308 1.00 37.31 114 ALA A O 1
ATOM 898 N N . LEU A 1 115 ? -8.303 -9.392 31.530 1.00 36.25 115 LEU A N 1
ATOM 899 C CA . LEU A 1 115 ? -7.740 -10.668 31.035 1.00 36.25 115 LEU A CA 1
ATOM 900 C C . LEU A 1 115 ? -6.966 -10.667 29.724 1.00 36.25 115 LEU A C 1
ATOM 902 O O . LEU A 1 115 ? -6.538 -11.731 29.287 1.00 36.25 115 LEU A O 1
ATOM 906 N N . GLN A 1 116 ? -6.723 -9.527 29.089 1.00 36.69 116 GLN A N 1
ATOM 907 C CA . GLN A 1 116 ? -6.015 -9.547 27.802 1.00 36.69 116 GLN A CA 1
ATOM 908 C C . GLN A 1 116 ? -4.491 -9.775 27.903 1.00 36.69 116 GLN A C 1
ATOM 9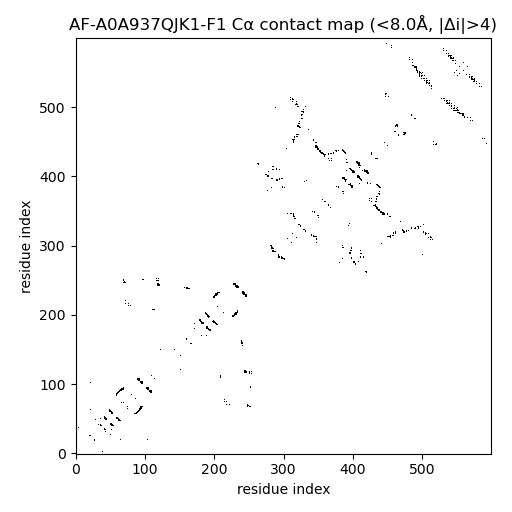10 O O . GLN A 1 116 ? -3.830 -9.791 26.867 1.00 36.69 116 GLN A O 1
ATOM 915 N N . HIS A 1 117 ? -3.909 -9.959 29.099 1.00 47.09 117 HIS A N 1
ATOM 916 C CA . HIS A 1 117 ? -2.472 -9.695 29.290 1.00 47.09 117 HIS A CA 1
ATOM 917 C C . HIS A 1 117 ? -1.707 -10.659 30.222 1.00 47.09 117 HIS A C 1
ATOM 919 O O . HIS A 1 117 ? -0.825 -10.227 30.960 1.00 47.09 117 HIS A O 1
ATOM 925 N N . ALA A 1 118 ? -1.993 -11.963 30.171 1.00 32.41 118 ALA A N 1
ATOM 926 C CA . ALA A 1 118 ? -1.052 -12.986 30.655 1.00 32.41 118 ALA A CA 1
ATOM 927 C C . ALA A 1 118 ? -0.249 -13.584 29.463 1.00 32.41 118 ALA A C 1
ATOM 929 O O . ALA A 1 118 ? -0.621 -13.357 28.311 1.00 32.41 118 ALA A O 1
ATOM 930 N N . ASP A 1 119 ? 0.870 -14.293 29.696 1.00 35.50 119 ASP A N 1
ATOM 931 C CA . ASP A 1 119 ? 1.805 -14.779 28.644 1.00 35.50 119 ASP A CA 1
ATOM 932 C C . ASP A 1 119 ? 1.162 -15.808 27.714 1.00 35.50 119 ASP A C 1
ATOM 934 O O . ASP A 1 119 ? 1.150 -16.996 28.040 1.00 35.50 119 ASP A O 1
ATOM 938 N N . ARG A 1 120 ? 0.647 -15.415 26.546 1.00 35.91 120 ARG A N 1
ATOM 939 C CA . ARG A 1 120 ? 0.153 -16.402 25.575 1.00 35.91 120 ARG A CA 1
ATOM 940 C C . ARG A 1 120 ? 1.367 -17.211 25.119 1.00 35.91 120 ARG A C 1
ATOM 942 O O . ARG A 1 120 ? 2.334 -16.625 24.637 1.00 35.91 120 ARG A O 1
ATOM 949 N N . ILE A 1 121 ? 1.351 -18.535 25.278 1.00 36.62 121 ILE A N 1
ATOM 950 C CA . ILE A 1 121 ? 2.454 -19.389 24.808 1.00 36.62 121 ILE A CA 1
ATOM 951 C C . ILE A 1 121 ? 2.461 -19.359 23.266 1.00 36.62 121 ILE A C 1
ATOM 953 O O . ILE A 1 121 ? 1.824 -20.181 22.612 1.00 36.62 121 ILE A O 1
ATOM 957 N N . CYS A 1 122 ? 3.156 -18.381 22.681 1.00 30.94 122 CYS A N 1
ATOM 958 C CA . CYS A 1 122 ? 3.438 -18.278 21.251 1.00 30.94 122 CYS A CA 1
ATOM 959 C C . CYS A 1 122 ? 4.877 -18.746 21.006 1.00 30.94 122 CYS A C 1
ATOM 961 O O . CYS A 1 122 ? 5.834 -18.155 21.501 1.00 30.94 122 CYS A O 1
ATOM 963 N N . GLY A 1 123 ? 5.027 -19.840 20.261 1.00 32.47 123 GLY A N 1
ATOM 964 C CA . GLY A 1 123 ? 6.294 -20.535 20.031 1.00 32.47 123 GLY A CA 1
ATOM 965 C C . GLY A 1 123 ? 7.249 -19.851 19.052 1.00 32.47 123 GLY A C 1
ATOM 966 O O . GLY A 1 123 ? 7.666 -20.481 18.086 1.00 32.47 123 GLY A O 1
ATOM 967 N N . SER A 1 124 ? 7.648 -18.600 19.287 1.00 31.27 124 SER A N 1
ATOM 968 C CA . SER A 1 124 ? 8.720 -17.987 18.493 1.00 31.27 124 SER A CA 1
ATOM 969 C C . SER A 1 124 ? 9.550 -16.972 19.284 1.00 31.27 124 SER A C 1
ATOM 971 O O . SER A 1 124 ? 9.130 -15.836 19.472 1.00 31.27 124 SER A O 1
ATOM 973 N N . GLY A 1 125 ? 10.769 -17.375 19.658 1.00 30.94 125 GLY A N 1
ATOM 974 C CA . GLY A 1 125 ? 11.917 -16.466 19.778 1.00 30.94 125 GLY A CA 1
ATOM 975 C C . GLY A 1 125 ? 12.185 -15.811 21.139 1.00 30.94 125 GLY A C 1
ATOM 976 O O . GLY A 1 125 ? 11.666 -14.748 21.446 1.00 30.94 125 GLY A O 1
ATOM 977 N N . THR A 1 126 ? 13.142 -16.398 21.869 1.00 30.64 126 THR A N 1
ATOM 978 C CA . THR A 1 126 ? 14.032 -15.782 22.882 1.00 30.64 126 THR A CA 1
ATOM 979 C C . THR A 1 126 ? 13.432 -15.226 24.182 1.00 30.64 126 THR A C 1
ATOM 981 O O . THR A 1 126 ? 13.390 -14.020 24.397 1.00 30.64 126 THR A O 1
ATOM 984 N N . VAL A 1 127 ? 13.166 -16.115 25.146 1.00 31.20 127 VAL A N 1
ATOM 985 C CA . VAL A 1 127 ? 13.201 -15.762 26.579 1.00 31.20 127 VAL A CA 1
ATOM 986 C C . VAL A 1 127 ? 14.645 -15.901 27.065 1.00 31.20 127 VAL A C 1
ATOM 988 O O . VAL A 1 127 ? 15.224 -16.984 26.994 1.00 31.20 127 VAL A O 1
ATOM 991 N N . HIS A 1 128 ? 15.253 -14.802 27.515 1.00 28.31 128 HIS A N 1
ATOM 992 C CA . HIS A 1 128 ? 16.627 -14.800 28.021 1.00 28.31 128 HIS A CA 1
ATOM 993 C C . HIS A 1 128 ? 16.774 -15.571 29.347 1.00 28.31 128 HIS A C 1
ATOM 995 O O . HIS A 1 128 ? 15.975 -15.455 30.278 1.00 28.31 128 HIS A O 1
ATOM 1001 N N . ASP A 1 129 ? 17.859 -16.340 29.395 1.00 33.28 129 ASP A N 1
ATOM 1002 C CA . ASP A 1 129 ? 18.273 -17.315 30.400 1.00 33.28 129 ASP A CA 1
ATOM 1003 C C . ASP A 1 129 ? 18.341 -16.816 31.855 1.00 33.28 129 ASP A C 1
ATOM 1005 O O . ASP A 1 129 ? 18.807 -15.704 32.116 1.00 33.28 129 ASP A O 1
ATOM 1009 N N . ARG A 1 130 ? 17.972 -17.712 32.797 1.00 29.16 130 ARG A N 1
ATOM 1010 C CA . ARG A 1 130 ? 18.592 -17.975 34.131 1.00 29.16 130 ARG A CA 1
ATOM 1011 C C . ARG A 1 130 ? 17.607 -18.661 35.097 1.00 29.16 130 ARG A C 1
ATOM 1013 O O . ARG A 1 130 ? 16.714 -18.008 35.637 1.00 29.16 130 ARG A O 1
ATOM 1020 N N . GLY A 1 131 ? 17.775 -19.969 35.343 1.00 24.56 131 GLY A N 1
ATOM 1021 C CA . GLY A 1 131 ? 17.136 -20.729 36.443 1.00 24.56 131 GLY A CA 1
ATOM 1022 C C . GLY A 1 131 ? 16.936 -22.235 36.148 1.00 24.56 131 GLY A C 1
ATOM 1023 O O . GLY A 1 131 ? 16.684 -22.564 34.996 1.00 24.56 131 GLY A O 1
ATOM 1024 N N . PRO A 1 132 ? 17.055 -23.151 37.138 1.00 31.12 132 PRO A N 1
ATOM 1025 C CA . PRO A 1 132 ? 17.557 -24.524 36.950 1.00 31.12 132 PRO A CA 1
ATOM 1026 C C . PRO A 1 132 ? 16.552 -25.566 36.407 1.00 31.12 132 PRO A C 1
ATOM 1028 O O . PRO A 1 132 ? 15.384 -25.567 36.785 1.00 31.12 132 PRO A O 1
ATOM 1031 N N . LYS A 1 133 ? 17.083 -26.474 35.566 1.00 33.38 133 LYS A N 1
ATOM 1032 C CA . LYS A 1 133 ? 16.665 -27.815 35.066 1.00 33.38 133 LYS A CA 1
ATOM 1033 C C . LYS A 1 133 ? 15.190 -28.262 35.024 1.00 33.38 133 LYS A C 1
ATOM 1035 O O . LYS A 1 133 ? 14.802 -28.819 34.007 1.00 33.38 133 LYS A O 1
ATOM 1040 N N . VAL A 1 134 ? 14.344 -27.974 36.013 1.00 33.66 134 VAL A N 1
ATOM 1041 C CA . VAL A 1 134 ? 12.881 -28.215 35.913 1.00 33.66 134 VAL A CA 1
ATOM 1042 C C . VAL A 1 134 ? 12.266 -27.354 34.791 1.00 33.66 134 VAL A C 1
ATOM 1044 O O . VAL A 1 134 ? 11.263 -27.713 34.179 1.00 33.66 134 VAL A O 1
ATOM 1047 N N . ARG A 1 135 ? 12.924 -26.232 34.455 1.00 35.81 135 ARG A N 1
ATOM 1048 C CA . ARG A 1 135 ? 12.579 -25.352 33.326 1.00 35.81 135 ARG A CA 1
ATOM 1049 C C . ARG A 1 135 ? 12.765 -25.977 31.942 1.00 35.81 135 ARG A C 1
ATOM 1051 O O . ARG A 1 135 ? 11.982 -25.639 31.061 1.00 35.81 135 ARG A O 1
ATOM 1058 N N . GLU A 1 136 ? 13.762 -26.838 31.742 1.00 35.75 136 GLU A N 1
ATOM 1059 C CA . GLU A 1 136 ? 13.972 -27.498 30.445 1.00 35.75 136 GLU A CA 1
ATOM 1060 C C . GLU A 1 136 ? 13.004 -28.665 30.274 1.00 35.75 136 GLU A C 1
ATOM 1062 O O . GLU A 1 136 ? 12.374 -28.759 29.231 1.00 35.75 136 GLU A O 1
ATOM 1067 N N . GLU A 1 137 ? 12.778 -29.479 31.308 1.00 38.47 137 GLU A N 1
ATOM 1068 C CA . GLU A 1 137 ? 11.864 -30.630 31.240 1.00 38.47 137 GLU A CA 1
ATOM 1069 C C . GLU A 1 137 ? 10.407 -30.214 30.975 1.00 38.47 137 GLU A C 1
ATOM 1071 O O . GLU A 1 137 ? 9.717 -30.892 30.218 1.00 38.47 137 GLU A O 1
ATOM 1076 N N . ILE A 1 138 ? 9.956 -29.057 31.487 1.00 39.53 138 ILE A N 1
ATOM 1077 C CA . ILE A 1 138 ? 8.625 -28.499 31.175 1.00 39.53 138 ILE A CA 1
ATOM 1078 C C . ILE A 1 138 ? 8.578 -27.860 29.771 1.00 39.53 138 ILE A C 1
ATOM 1080 O O . ILE A 1 138 ? 7.565 -27.962 29.087 1.00 39.53 138 ILE A O 1
ATOM 1084 N N . TYR A 1 139 ? 9.671 -27.260 29.283 1.00 37.84 139 TYR A N 1
ATOM 1085 C CA . TYR A 1 139 ? 9.762 -26.832 27.876 1.00 37.84 139 TYR A CA 1
ATOM 1086 C C . TYR A 1 139 ? 9.775 -28.035 26.923 1.00 37.84 139 TYR A C 1
ATOM 1088 O O . TYR A 1 139 ? 9.160 -27.988 25.863 1.00 37.84 139 TYR A O 1
ATOM 1096 N N . THR A 1 140 ? 10.393 -29.142 27.339 1.00 39.97 140 THR A N 1
ATOM 1097 C CA . THR A 1 140 ? 10.348 -30.421 26.623 1.00 39.97 140 THR A CA 1
ATOM 1098 C C . THR A 1 140 ? 8.978 -31.107 26.771 1.00 39.97 140 THR A C 1
ATOM 1100 O O . THR A 1 140 ? 8.547 -31.800 25.863 1.00 39.97 140 THR A O 1
ATOM 1103 N N . LEU A 1 141 ? 8.198 -30.817 27.817 1.00 42.97 141 LEU A N 1
ATOM 1104 C CA . LEU A 1 141 ? 6.776 -31.202 27.951 1.00 42.97 141 LEU A CA 1
ATOM 1105 C C . LEU A 1 141 ? 5.905 -30.629 26.818 1.00 42.97 141 LEU A C 1
ATOM 1107 O O . LEU A 1 141 ? 4.918 -31.244 26.422 1.00 42.97 141 LEU A O 1
ATOM 1111 N N . PHE A 1 142 ? 6.314 -29.482 26.263 1.00 40.28 142 PHE A N 1
ATOM 1112 C CA . PHE A 1 142 ? 5.716 -28.844 25.086 1.00 40.28 142 PHE A CA 1
ATOM 1113 C C . PHE A 1 142 ? 6.533 -29.034 23.788 1.00 40.28 142 PHE A C 1
ATOM 1115 O O . PHE A 1 142 ? 6.096 -28.568 22.737 1.00 40.28 142 PHE A O 1
ATOM 1122 N N . ALA A 1 143 ? 7.688 -29.718 23.833 1.00 36.88 143 ALA A N 1
ATOM 1123 C CA . ALA A 1 143 ? 8.614 -29.859 22.698 1.00 36.88 143 ALA A CA 1
ATOM 1124 C C . ALA A 1 143 ? 9.220 -31.272 22.474 1.00 36.88 143 ALA A C 1
ATOM 1126 O O . ALA A 1 143 ? 10.073 -31.426 21.604 1.00 36.88 143 ALA A O 1
ATOM 1127 N N . CYS A 1 144 ? 8.813 -32.319 23.199 1.00 28.38 144 CYS A N 1
ATOM 1128 C CA . CYS A 1 144 ? 9.383 -33.668 23.058 1.00 28.38 144 CYS A CA 1
ATOM 1129 C C . CYS A 1 144 ? 8.887 -34.400 21.799 1.00 28.38 144 CYS A C 1
ATOM 1131 O O . CYS A 1 144 ? 7.758 -34.884 21.742 1.00 28.38 144 CYS A O 1
ATOM 1133 N N . ASP A 1 145 ? 9.796 -34.521 20.834 1.00 29.95 145 ASP A N 1
ATOM 1134 C CA . ASP A 1 145 ? 10.119 -35.711 20.040 1.00 29.95 145 ASP A CA 1
ATOM 1135 C C . ASP A 1 145 ? 8.976 -36.664 19.619 1.00 29.95 145 ASP A C 1
ATOM 1137 O O . ASP A 1 145 ? 8.670 -37.663 20.269 1.00 29.95 145 ASP A O 1
ATOM 1141 N N . ARG A 1 146 ? 8.538 -36.422 18.372 1.00 33.41 146 ARG A N 1
ATOM 1142 C CA . ARG A 1 146 ? 7.794 -37.265 17.406 1.00 33.41 146 ARG A CA 1
ATOM 1143 C C . ARG A 1 146 ? 6.262 -37.108 17.344 1.00 33.41 146 ARG A C 1
ATOM 1145 O O . ARG A 1 146 ? 5.522 -37.445 18.257 1.00 33.41 146 ARG A O 1
ATOM 1152 N N . GLU A 1 147 ? 5.851 -36.663 16.147 1.00 33.41 147 GLU A N 1
ATOM 1153 C CA . GLU A 1 147 ? 4.509 -36.602 15.535 1.00 33.41 147 GLU A CA 1
ATOM 1154 C C . GLU A 1 147 ? 3.391 -35.872 16.303 1.00 33.41 147 GLU A C 1
ATOM 1156 O O . GLU A 1 147 ? 2.287 -36.384 16.426 1.00 33.41 147 GLU A O 1
ATOM 1161 N N . PHE A 1 148 ? 3.617 -34.618 16.707 1.00 34.91 148 PHE A N 1
ATOM 1162 C CA . PHE A 1 148 ? 2.540 -33.626 16.879 1.00 34.91 148 PHE A CA 1
ATOM 1163 C C . PHE A 1 148 ? 2.998 -32.249 16.360 1.00 34.91 148 PHE A C 1
ATOM 1165 O O . PHE A 1 148 ? 4.204 -32.005 16.307 1.00 34.91 148 PHE A O 1
ATOM 1172 N N . PRO A 1 149 ? 2.077 -31.387 15.875 1.00 31.98 149 PRO A N 1
ATOM 1173 C CA . PRO A 1 149 ? 2.435 -30.222 15.069 1.00 31.98 149 PRO A CA 1
ATOM 1174 C C . PRO A 1 149 ? 3.209 -29.177 15.876 1.00 31.98 149 PRO A C 1
ATOM 1176 O O . PRO A 1 149 ? 2.991 -29.027 17.078 1.00 31.98 149 PRO A O 1
ATOM 1179 N N . GLU A 1 150 ? 4.085 -28.453 15.179 1.00 30.62 150 GLU A N 1
ATOM 1180 C CA . GLU A 1 150 ? 4.959 -27.424 15.745 1.00 30.62 150 GLU A CA 1
ATOM 1181 C C . GLU A 1 150 ? 4.199 -26.439 16.661 1.00 30.62 150 GLU A C 1
ATOM 1183 O O . GLU A 1 150 ? 3.046 -26.078 16.370 1.00 30.62 150 GLU A O 1
ATOM 1188 N N . PRO A 1 151 ? 4.825 -25.975 17.762 1.00 31.92 151 PRO A N 1
ATOM 1189 C CA . PRO A 1 151 ? 4.264 -24.938 18.623 1.00 31.92 151 PRO A CA 1
ATOM 1190 C C . PRO A 1 151 ? 3.847 -23.708 17.800 1.00 31.92 151 PRO A C 1
ATOM 1192 O O . PRO A 1 151 ? 4.660 -23.129 17.089 1.00 31.92 151 PRO A O 1
ATOM 1195 N N . GLY A 1 152 ? 2.568 -23.318 17.876 1.00 36.50 152 GLY A N 1
ATOM 1196 C CA . GLY A 1 152 ? 1.980 -22.256 17.041 1.00 36.50 152 GLY A CA 1
ATOM 1197 C C . GLY A 1 152 ? 1.037 -22.743 15.931 1.00 36.50 152 GLY A C 1
ATOM 1198 O O . GLY A 1 152 ? 0.357 -21.932 15.307 1.00 36.50 152 GLY A O 1
ATOM 1199 N N . CYS A 1 153 ? 0.906 -24.055 15.713 1.00 32.31 153 CYS A N 1
ATOM 1200 C CA . CYS A 1 153 ? -0.130 -24.608 14.839 1.00 32.31 153 CYS A CA 1
ATOM 1201 C C . CYS A 1 153 ? -1.501 -24.727 15.538 1.00 32.31 153 CYS A C 1
ATOM 1203 O O . CYS A 1 153 ? -1.596 -25.046 16.724 1.00 32.31 153 CYS A O 1
ATOM 1205 N N . ALA A 1 154 ? -2.583 -24.610 14.757 1.00 35.66 154 ALA A N 1
ATOM 1206 C CA . ALA A 1 154 ? -3.999 -24.769 15.135 1.00 35.66 154 ALA A CA 1
ATOM 1207 C C . ALA A 1 154 ? -4.399 -26.127 15.785 1.00 35.66 154 ALA A C 1
ATOM 1209 O O . ALA A 1 154 ? -5.586 -26.402 15.969 1.00 35.66 154 ALA A O 1
ATOM 1210 N N . GLY A 1 155 ? -3.437 -26.995 16.121 1.00 36.78 155 GLY A N 1
ATOM 1211 C CA . GLY A 1 155 ? -3.643 -28.307 16.743 1.00 36.78 155 GLY A CA 1
ATOM 1212 C C . GLY A 1 155 ? -3.962 -28.250 18.242 1.00 36.78 155 GLY A C 1
ATOM 1213 O O . GLY A 1 155 ? -4.824 -28.996 18.697 1.00 36.78 155 GLY A O 1
ATOM 1214 N N . TRP A 1 156 ? -3.360 -27.329 19.000 1.00 42.62 156 TRP A N 1
ATOM 1215 C CA . TRP A 1 156 ? -3.608 -27.201 20.448 1.00 42.62 156 TRP A CA 1
ATOM 1216 C C . TRP A 1 156 ? -4.987 -26.621 20.767 1.00 42.62 156 TRP A C 1
ATOM 1218 O O . TRP A 1 156 ? -5.708 -27.136 21.618 1.00 42.62 156 TRP A O 1
ATOM 1228 N N . ALA A 1 157 ? -5.404 -25.625 19.986 1.00 40.59 157 ALA A N 1
ATOM 1229 C CA . ALA A 1 157 ? -6.746 -25.052 20.033 1.00 40.59 157 ALA A CA 1
ATOM 1230 C C . ALA A 1 157 ? -7.847 -26.094 19.733 1.00 40.59 157 ALA A C 1
ATOM 1232 O O . ALA A 1 157 ? -8.973 -25.939 20.189 1.00 40.59 157 ALA A O 1
ATOM 1233 N N . ARG A 1 158 ? -7.528 -27.172 18.994 1.00 39.41 158 ARG A N 1
ATOM 1234 C CA . ARG A 1 158 ? -8.429 -28.316 18.756 1.00 39.41 158 ARG A CA 1
ATOM 1235 C C . ARG A 1 158 ? -8.395 -29.372 19.866 1.00 39.41 158 ARG A C 1
ATOM 1237 O O . ARG A 1 158 ? -9.391 -30.061 20.037 1.00 39.41 158 ARG A O 1
ATOM 1244 N N . LEU A 1 159 ? -7.288 -29.512 20.599 1.00 43.16 159 LEU A N 1
ATOM 1245 C CA . LEU A 1 159 ? -7.158 -30.448 21.730 1.00 43.16 159 LEU A CA 1
ATOM 1246 C C . LEU A 1 159 ? -7.918 -29.960 22.969 1.00 43.16 159 LEU A C 1
ATOM 1248 O O . LEU A 1 159 ? -8.532 -30.762 23.666 1.00 43.16 159 LEU A O 1
ATOM 1252 N N . LEU A 1 160 ? -7.925 -28.644 23.190 1.00 46.44 160 LEU A N 1
ATOM 1253 C CA . LEU A 1 160 ? -8.652 -27.978 24.272 1.00 46.44 160 LEU A CA 1
ATOM 1254 C C . LEU A 1 160 ? -10.081 -27.577 23.877 1.00 46.44 160 LEU A C 1
ATOM 1256 O O . LEU A 1 160 ? -10.748 -26.930 24.673 1.00 46.44 160 LEU A O 1
ATOM 1260 N N . ALA A 1 161 ? -10.539 -27.961 22.676 1.00 44.84 161 ALA A N 1
ATOM 1261 C CA . ALA A 1 161 ? -11.893 -27.729 22.179 1.00 44.84 161 ALA A CA 1
ATOM 1262 C C . ALA A 1 161 ? -12.890 -28.689 22.853 1.00 44.84 161 ALA A C 1
ATOM 1264 O O . ALA A 1 161 ? -13.245 -29.728 22.293 1.00 44.84 161 ALA A O 1
ATOM 1265 N N . GLY A 1 162 ? -13.324 -28.375 24.073 1.00 50.00 162 GLY A N 1
ATOM 1266 C CA . GLY A 1 162 ? -14.252 -29.221 24.824 1.00 50.00 162 GLY A CA 1
ATOM 1267 C C . GLY A 1 162 ? -14.666 -28.641 26.180 1.00 50.00 162 GLY A C 1
ATOM 1268 O O . GLY A 1 162 ? -14.200 -27.567 26.557 1.00 50.00 162 GLY A O 1
ATOM 1269 N N . PRO A 1 163 ? -15.575 -29.317 26.909 1.00 55.56 163 PRO A N 1
ATOM 1270 C CA . PRO A 1 163 ? -15.880 -28.978 28.300 1.00 55.56 163 PRO A CA 1
ATOM 1271 C C . PRO A 1 163 ? -14.626 -29.016 29.204 1.00 55.56 163 PRO A C 1
ATOM 1273 O O . PRO A 1 163 ? -13.591 -29.564 28.823 1.00 55.56 163 PRO A O 1
ATOM 1276 N N . ILE A 1 164 ? -14.705 -28.421 30.399 1.00 59.28 164 ILE A N 1
ATOM 1277 C CA . ILE A 1 164 ? -13.571 -28.275 31.338 1.00 59.28 164 ILE A CA 1
ATOM 1278 C C . ILE A 1 164 ? -13.016 -29.641 31.773 1.00 59.28 164 ILE A C 1
ATOM 1280 O O . ILE A 1 164 ? -11.811 -29.809 31.947 1.00 59.28 164 ILE A O 1
ATOM 1284 N N . GLU A 1 165 ? -13.889 -30.630 31.923 1.00 66.12 165 GLU A N 1
ATOM 1285 C CA . GLU A 1 165 ? -13.560 -31.991 32.339 1.00 66.12 165 GLU A CA 1
ATOM 1286 C C . GLU A 1 165 ? -12.525 -32.657 31.399 1.00 66.12 165 GLU A C 1
ATOM 1288 O O . GLU A 1 165 ? -11.495 -33.120 31.893 1.00 66.12 165 GLU A O 1
ATOM 1293 N N . PRO A 1 166 ? -12.685 -32.601 30.059 1.00 66.12 166 PRO A N 1
ATOM 1294 C CA . PRO A 1 166 ? -11.648 -32.987 29.100 1.00 66.12 166 PRO A CA 1
ATOM 1295 C C . PRO A 1 166 ? -10.273 -32.333 29.290 1.00 66.12 166 PRO A C 1
ATOM 1297 O O . PRO A 1 166 ? -9.259 -32.968 28.998 1.00 66.12 166 PRO A O 1
ATOM 1300 N N . VAL A 1 167 ? -10.210 -31.082 29.762 1.00 69.06 167 VAL A N 1
ATOM 1301 C CA . VAL A 1 167 ? -8.930 -30.393 30.006 1.00 69.06 167 VAL A CA 1
ATOM 1302 C C . VAL A 1 167 ? -8.209 -31.036 31.190 1.00 69.06 167 VAL A C 1
ATOM 1304 O O . VAL A 1 167 ? -7.011 -31.313 31.109 1.00 69.06 167 VAL A O 1
ATOM 1307 N N . TYR A 1 168 ? -8.932 -31.353 32.268 1.00 78.69 168 TYR A N 1
ATOM 1308 C CA . TYR A 1 168 ? -8.349 -32.044 33.418 1.00 78.69 168 TYR A CA 1
ATOM 1309 C C . TYR A 1 168 ? -7.882 -33.461 33.091 1.00 78.69 168 TYR A C 1
ATOM 1311 O O . TYR A 1 168 ? -6.822 -33.857 33.575 1.00 78.69 168 TYR A O 1
ATOM 1319 N N . ASP A 1 169 ? -8.606 -34.200 32.251 1.00 76.50 169 ASP A N 1
ATOM 1320 C CA . ASP A 1 169 ? -8.210 -35.550 31.826 1.00 76.50 169 ASP A CA 1
ATOM 1321 C C . ASP A 1 169 ? -6.914 -35.537 30.995 1.00 76.50 169 ASP A C 1
ATOM 1323 O O . ASP A 1 169 ? -6.042 -36.405 31.137 1.00 76.50 169 ASP A O 1
ATOM 1327 N N . GLN A 1 170 ? -6.743 -34.517 30.151 1.00 70.06 170 GLN A N 1
ATOM 1328 C CA . GLN A 1 170 ? -5.518 -34.325 29.376 1.00 70.06 170 GLN A CA 1
ATOM 1329 C C . GLN A 1 170 ? -4.341 -3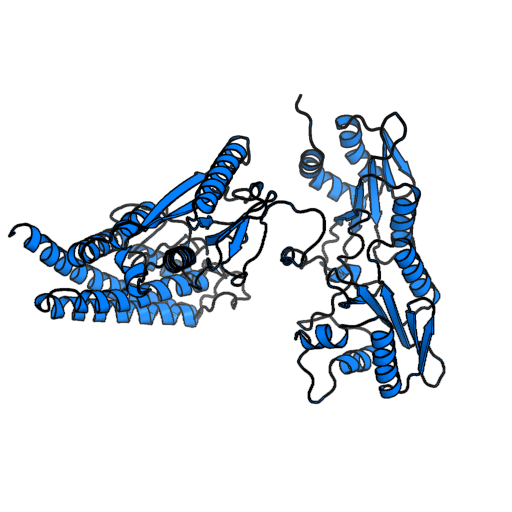3.916 30.262 1.00 70.06 170 GLN A C 1
ATOM 1331 O O . GLN A 1 170 ? -3.260 -34.498 30.140 1.00 70.06 170 GLN A O 1
ATOM 1336 N N . LEU A 1 171 ? -4.550 -32.981 31.195 1.00 75.62 171 LEU A N 1
ATOM 1337 C CA . LEU A 1 171 ? -3.533 -32.626 32.186 1.00 75.62 171 LEU A CA 1
ATOM 1338 C C . LEU A 1 171 ? -3.157 -33.842 33.050 1.00 75.62 171 LEU A C 1
ATOM 1340 O O . LEU A 1 171 ? -1.978 -34.061 33.305 1.00 75.62 171 LEU A O 1
ATOM 1344 N N . HIS A 1 172 ? -4.116 -34.696 33.416 1.00 79.19 172 HIS A N 1
ATOM 1345 C CA . HIS A 1 172 ? -3.840 -35.914 34.178 1.00 79.19 172 HIS A CA 1
ATOM 1346 C C . HIS A 1 172 ? -2.972 -36.892 33.378 1.00 79.19 172 HIS A C 1
ATOM 1348 O O . HIS A 1 172 ? -1.983 -37.416 33.887 1.00 79.19 172 HIS A O 1
ATOM 1354 N N . THR A 1 173 ? -3.298 -37.084 32.098 1.00 74.00 173 THR A N 1
ATOM 1355 C CA . THR A 1 173 ? -2.510 -37.923 31.185 1.00 74.00 173 THR A CA 1
ATOM 1356 C C . THR A 1 173 ? -1.072 -37.416 31.061 1.00 74.00 173 THR A C 1
ATOM 1358 O O . THR A 1 173 ? -0.137 -38.217 31.030 1.00 74.00 173 THR A O 1
ATOM 1361 N N . LEU A 1 174 ? -0.881 -36.094 31.007 1.00 69.06 174 LEU A N 1
ATOM 1362 C CA . LEU A 1 174 ? 0.445 -35.481 30.974 1.00 69.06 174 LEU A CA 1
ATOM 1363 C C . LEU A 1 174 ? 1.177 -35.636 32.311 1.00 69.06 174 LEU A C 1
ATOM 1365 O O . LEU A 1 174 ? 2.336 -36.036 32.300 1.00 69.06 174 LEU A O 1
ATOM 1369 N N . ALA A 1 175 ? 0.509 -35.427 33.449 1.00 74.88 175 ALA A N 1
ATOM 1370 C CA . ALA A 1 175 ? 1.098 -35.653 34.768 1.00 74.88 175 ALA A CA 1
ATOM 1371 C C . ALA A 1 175 ? 1.678 -37.072 34.886 1.00 74.88 175 ALA A C 1
ATOM 1373 O O . ALA A 1 175 ? 2.843 -37.231 35.249 1.00 74.88 175 ALA A O 1
ATOM 1374 N N . CYS A 1 176 ? 0.914 -38.095 34.481 1.00 76.19 176 CYS A N 1
ATOM 1375 C CA . CYS A 1 176 ? 1.361 -39.489 34.527 1.00 76.19 176 CYS A CA 1
ATOM 1376 C C . CYS A 1 176 ? 2.590 -39.770 33.650 1.00 76.19 176 CYS A C 1
ATOM 1378 O O . CYS A 1 176 ? 3.402 -40.620 34.001 1.00 76.19 176 CYS A O 1
ATOM 1380 N N . ARG A 1 177 ? 2.746 -39.074 32.516 1.00 71.88 177 ARG A N 1
ATOM 1381 C CA . ARG A 1 177 ? 3.924 -39.220 31.638 1.00 71.88 177 ARG A CA 1
ATOM 1382 C C . ARG A 1 177 ? 5.198 -38.624 32.238 1.00 71.88 177 ARG A C 1
ATOM 1384 O O . ARG A 1 177 ? 6.281 -38.970 31.783 1.00 71.88 177 ARG A O 1
ATOM 1391 N N . HIS A 1 178 ? 5.059 -37.753 33.234 1.00 63.25 178 HIS A N 1
ATOM 1392 C CA . HIS A 1 178 ? 6.157 -37.060 33.908 1.00 63.25 178 HIS A CA 1
ATOM 1393 C C . HIS A 1 178 ? 6.310 -37.494 35.371 1.00 63.25 178 HIS A C 1
ATOM 1395 O O . HIS A 1 178 ? 6.772 -36.712 36.200 1.00 63.25 178 HIS A O 1
ATOM 1401 N N . ASP A 1 179 ? 5.884 -38.719 35.699 1.00 77.31 179 ASP A N 1
ATOM 1402 C CA . ASP A 1 179 ? 5.949 -39.288 37.053 1.00 77.31 179 ASP A CA 1
ATOM 1403 C C . ASP A 1 179 ? 5.332 -38.372 38.130 1.00 77.31 179 ASP A C 1
ATOM 1405 O O . ASP A 1 179 ? 5.751 -38.343 39.290 1.00 77.31 179 ASP A O 1
ATOM 1409 N N . CYS A 1 180 ? 4.313 -37.606 37.733 1.00 81.94 180 CYS A N 1
ATOM 1410 C CA . CYS A 1 180 ? 3.549 -36.728 38.602 1.00 81.94 180 CYS A CA 1
ATOM 1411 C C . CYS A 1 180 ? 2.143 -37.286 38.841 1.00 81.94 180 CYS A C 1
ATOM 1413 O O . CYS A 1 180 ? 1.538 -37.946 37.994 1.00 81.94 180 CYS A O 1
ATOM 1415 N N . THR A 1 181 ? 1.583 -36.958 40.000 1.00 87.62 181 THR A N 1
ATOM 1416 C CA . THR A 1 181 ? 0.163 -37.154 40.305 1.00 87.62 181 THR A CA 1
ATOM 1417 C C . THR A 1 181 ? -0.582 -35.835 40.144 1.00 87.62 181 THR A C 1
ATOM 1419 O O . THR A 1 181 ? -0.030 -34.771 40.419 1.00 87.62 181 THR A O 1
ATOM 1422 N N . GLN A 1 182 ? -1.835 -35.890 39.688 1.00 90.69 182 GLN A N 1
ATOM 1423 C CA . GLN A 1 182 ? -2.695 -34.712 39.578 1.00 90.69 182 GLN A CA 1
ATOM 1424 C C . GLN A 1 182 ? -3.788 -34.746 40.642 1.00 90.69 182 GLN A C 1
ATOM 1426 O O . GLN A 1 182 ? -4.459 -35.761 40.818 1.00 90.69 182 GLN A O 1
ATOM 1431 N N . THR A 1 183 ? -4.024 -33.598 41.268 1.00 91.75 183 THR A N 1
ATOM 1432 C CA . THR A 1 183 ? -5.243 -33.323 42.040 1.00 91.75 183 THR A CA 1
ATOM 1433 C C . THR A 1 183 ? -6.010 -32.186 41.376 1.00 91.75 183 THR A C 1
ATOM 1435 O O . THR A 1 183 ? -5.392 -31.304 40.777 1.00 91.75 183 THR A O 1
ATOM 1438 N N . VAL A 1 184 ? -7.340 -32.213 41.457 1.00 87.19 184 VAL A N 1
ATOM 1439 C CA . VAL A 1 184 ? -8.214 -31.164 40.916 1.00 87.19 184 VAL A CA 1
ATOM 1440 C C . VAL A 1 184 ? -9.139 -30.679 42.022 1.00 87.19 184 VAL A C 1
ATOM 1442 O O . VAL A 1 184 ? -9.832 -31.481 42.644 1.00 87.19 184 VAL A O 1
ATOM 1445 N N . GLU A 1 185 ? -9.147 -29.375 42.269 1.00 81.38 185 GLU A N 1
ATOM 1446 C CA . GLU A 1 185 ? -9.959 -28.739 43.303 1.00 81.38 185 GLU A CA 1
ATOM 1447 C C . GLU A 1 185 ? -10.293 -27.302 42.888 1.00 81.38 185 GLU A C 1
ATOM 1449 O O . GLU A 1 185 ? -9.412 -26.563 42.456 1.00 81.38 185 GLU A O 1
ATOM 1454 N N . GLY A 1 186 ? -11.560 -26.894 43.008 1.00 73.75 186 GLY A N 1
ATOM 1455 C CA . GLY A 1 186 ? -11.960 -25.487 42.857 1.00 73.75 186 GLY A CA 1
ATOM 1456 C C . GLY A 1 186 ? -11.595 -24.835 41.516 1.00 73.75 186 GLY A C 1
ATOM 1457 O O . GLY A 1 186 ? -11.232 -23.665 41.500 1.00 73.75 186 GLY A O 1
ATOM 1458 N N . GLY A 1 187 ? -11.643 -25.572 40.402 1.00 76.12 187 GLY A N 1
ATOM 1459 C CA . GLY A 1 187 ? -11.266 -25.026 39.090 1.00 76.12 187 GLY A CA 1
ATOM 1460 C C . GLY A 1 187 ? -9.756 -25.046 38.807 1.00 76.12 187 GLY A C 1
ATOM 1461 O O . GLY A 1 187 ? -9.310 -24.546 37.776 1.00 76.12 187 GLY A O 1
ATOM 1462 N N . MET A 1 188 ? -8.957 -25.675 39.668 1.00 85.44 188 MET A N 1
ATOM 1463 C CA . MET A 1 188 ? -7.504 -25.740 39.544 1.00 85.44 188 MET A CA 1
ATOM 1464 C C . MET A 1 188 ? -7.000 -27.183 39.559 1.00 85.44 188 MET A C 1
ATOM 1466 O O . MET A 1 188 ? -7.419 -27.987 40.389 1.00 85.44 188 MET A O 1
ATOM 1470 N N . ALA A 1 189 ? -6.043 -27.487 38.683 1.00 87.06 189 ALA A N 1
ATOM 1471 C CA . ALA A 1 189 ? -5.258 -28.713 38.743 1.00 87.06 189 ALA A CA 1
ATOM 1472 C C . ALA A 1 189 ? -3.868 -28.439 39.326 1.00 87.06 189 ALA A C 1
ATOM 1474 O O . ALA A 1 189 ? -3.207 -27.465 38.965 1.00 87.06 189 ALA A O 1
ATOM 1475 N N . ARG A 1 190 ? -3.409 -29.318 40.218 1.00 89.06 190 ARG A N 1
ATOM 1476 C CA . ARG A 1 190 ? -2.072 -29.267 40.821 1.00 89.06 190 ARG A CA 1
ATOM 1477 C C . ARG A 1 190 ? -1.342 -30.569 40.555 1.00 89.06 190 ARG A C 1
ATOM 1479 O O . ARG A 1 190 ? -1.920 -31.640 40.752 1.00 89.06 190 ARG A O 1
ATOM 1486 N N . TRP A 1 191 ? -0.089 -30.472 40.129 1.00 89.00 191 TRP A N 1
ATOM 1487 C CA . TRP A 1 191 ? 0.771 -31.630 39.908 1.00 89.00 191 TRP A CA 1
ATOM 1488 C C . TRP A 1 191 ? 1.787 -31.774 41.030 1.00 89.00 191 TRP A C 1
ATOM 1490 O O . TRP A 1 191 ? 2.457 -30.805 41.388 1.00 89.00 191 TRP A O 1
ATOM 1500 N N . PHE A 1 192 ? 1.933 -32.990 41.543 1.00 84.50 192 PHE A N 1
ATOM 1501 C CA . PHE A 1 192 ? 2.884 -33.335 42.594 1.00 84.50 192 PHE A CA 1
ATOM 1502 C C . PHE A 1 192 ? 3.836 -34.419 42.110 1.00 84.50 192 PHE A C 1
ATOM 1504 O O . PHE A 1 192 ? 3.403 -35.373 41.466 1.00 84.50 192 PHE A O 1
ATOM 1511 N N . SER A 1 193 ? 5.118 -34.295 42.443 1.00 79.88 193 SER A N 1
ATOM 1512 C CA . SER A 1 193 ? 6.090 -35.361 42.200 1.00 79.88 193 SER A CA 1
ATOM 1513 C C . SER A 1 193 ? 5.817 -36.581 43.090 1.00 79.88 193 SER A C 1
ATOM 1515 O O . SER A 1 193 ? 5.011 -36.521 44.019 1.00 79.88 193 SER A O 1
ATOM 1517 N N . VAL A 1 194 ? 6.543 -37.676 42.848 1.00 78.25 194 VAL A N 1
ATOM 1518 C CA . VAL A 1 194 ? 6.518 -38.894 43.686 1.00 78.25 194 VAL A CA 1
ATOM 1519 C C . VAL A 1 194 ? 6.807 -38.603 45.170 1.00 78.25 194 VAL A C 1
ATOM 1521 O O . VAL A 1 194 ? 6.283 -39.290 46.040 1.00 78.25 194 VAL A O 1
ATOM 1524 N N . ASP A 1 195 ? 7.575 -37.548 45.464 1.00 83.25 195 ASP A N 1
ATOM 1525 C CA . ASP A 1 195 ? 7.885 -37.086 46.828 1.00 83.25 195 ASP A CA 1
ATOM 1526 C C . ASP A 1 195 ? 6.845 -36.087 47.389 1.00 83.25 195 ASP A C 1
ATOM 1528 O O . ASP A 1 195 ? 7.153 -35.324 48.305 1.00 83.25 195 ASP A O 1
ATOM 1532 N N . GLU A 1 196 ? 5.650 -36.016 46.796 1.00 83.25 196 GLU A N 1
ATOM 1533 C CA . GLU A 1 196 ? 4.547 -35.115 47.176 1.00 83.25 196 GLU A CA 1
ATOM 1534 C C . GLU A 1 196 ? 4.886 -33.610 47.109 1.00 83.25 196 GLU A C 1
ATOM 1536 O O . GLU A 1 196 ? 4.242 -32.773 47.744 1.00 83.25 196 GLU A O 1
ATOM 1541 N N . LYS A 1 197 ? 5.882 -33.217 46.305 1.00 77.50 197 LYS A N 1
ATOM 1542 C CA . LYS A 1 197 ? 6.239 -31.801 46.116 1.00 77.50 197 LYS A CA 1
ATOM 1543 C C . LYS A 1 197 ? 5.478 -31.195 44.948 1.00 77.50 197 LYS A C 1
ATOM 1545 O O . LYS A 1 197 ? 5.524 -31.745 43.849 1.00 77.50 197 LYS A O 1
ATOM 1550 N N . LEU A 1 198 ? 4.867 -30.029 45.161 1.00 77.94 198 LEU A N 1
ATOM 1551 C CA . LEU A 1 198 ? 4.160 -29.273 44.124 1.00 77.94 198 LEU A CA 1
ATOM 1552 C C . LEU A 1 198 ? 5.113 -28.868 42.986 1.00 77.94 198 LEU A C 1
ATOM 1554 O O . LEU A 1 198 ? 6.103 -28.175 43.219 1.00 77.94 198 LEU A O 1
ATOM 1558 N N . GLN A 1 199 ? 4.799 -29.296 41.764 1.00 73.19 199 GLN A N 1
ATOM 1559 C CA . GLN A 1 199 ? 5.603 -29.047 40.562 1.00 73.19 199 GLN A CA 1
ATOM 1560 C C . GLN A 1 199 ? 4.981 -27.984 39.654 1.00 73.19 199 GLN A C 1
ATOM 1562 O O . GLN A 1 199 ? 5.694 -27.122 39.142 1.00 73.19 199 GLN A O 1
ATOM 1567 N N . ALA A 1 200 ? 3.660 -28.035 39.465 1.00 75.38 200 ALA A N 1
ATOM 1568 C CA . ALA A 1 200 ? 2.940 -27.111 38.599 1.00 75.38 200 ALA A CA 1
ATOM 1569 C C . ALA A 1 200 ? 1.503 -26.879 39.076 1.00 75.38 200 ALA A C 1
ATOM 1571 O O . ALA A 1 200 ? 0.878 -27.764 39.671 1.00 75.38 200 ALA A O 1
ATOM 1572 N N . MET A 1 201 ? 0.980 -25.693 38.773 1.00 81.12 201 MET A N 1
ATOM 1573 C CA . MET A 1 201 ? -0.424 -25.333 38.967 1.00 81.12 201 MET A CA 1
ATOM 1574 C C . MET A 1 201 ? -1.044 -24.872 37.653 1.00 81.12 201 MET A C 1
ATOM 1576 O O . MET A 1 201 ? -0.421 -24.157 36.871 1.00 81.12 201 MET A O 1
ATOM 1580 N N . PHE A 1 202 ? -2.291 -25.266 37.434 1.00 83.19 202 PHE A N 1
ATOM 1581 C CA . PHE A 1 202 ? -3.067 -24.940 36.248 1.00 83.19 202 PHE A CA 1
ATOM 1582 C C . PHE A 1 202 ? -4.426 -24.412 36.702 1.00 83.19 202 PHE A C 1
ATOM 1584 O O . PHE A 1 202 ? -5.220 -25.152 37.279 1.00 83.19 202 PHE A O 1
ATOM 1591 N N . PHE A 1 203 ? -4.687 -23.134 36.468 1.00 80.31 203 PHE A N 1
ATOM 1592 C CA . PHE A 1 203 ? -5.943 -22.472 36.802 1.00 80.31 203 PHE A CA 1
ATOM 1593 C C . PHE A 1 203 ? -6.864 -22.491 35.587 1.00 80.31 203 PHE A C 1
ATOM 1595 O O . PHE A 1 203 ? -6.413 -22.163 34.497 1.00 80.31 203 PHE A O 1
ATOM 1602 N N . ILE A 1 204 ? -8.138 -22.848 35.739 1.00 76.69 204 ILE A N 1
ATOM 1603 C CA . ILE A 1 204 ? -9.120 -22.762 34.653 1.00 76.69 204 ILE A CA 1
ATOM 1604 C C . ILE A 1 204 ? -10.145 -21.684 35.009 1.00 76.69 204 ILE A C 1
ATOM 1606 O O . ILE A 1 204 ? -10.890 -21.820 35.974 1.00 76.69 204 ILE A O 1
ATOM 1610 N N . LEU A 1 205 ? -10.167 -20.609 34.223 1.00 70.38 205 LEU A N 1
ATOM 1611 C CA . LEU A 1 205 ? -11.045 -19.450 34.360 1.00 70.38 205 LEU A CA 1
ATOM 1612 C C . LEU A 1 205 ? -12.128 -19.488 33.271 1.00 70.38 205 LEU A C 1
ATOM 1614 O O . LEU A 1 205 ? -11.872 -19.078 32.137 1.00 70.38 205 LEU A O 1
ATOM 1618 N N . PRO A 1 206 ? -13.338 -19.985 33.578 1.00 62.41 206 PRO A N 1
ATOM 1619 C CA . PRO A 1 206 ? -14.419 -20.080 32.601 1.00 62.41 206 PRO A CA 1
ATOM 1620 C C . PRO A 1 206 ? -15.106 -18.741 32.305 1.00 62.41 206 PRO A C 1
ATOM 1622 O O . PRO A 1 206 ? -15.726 -18.605 31.255 1.00 62.41 206 PRO A O 1
ATOM 1625 N N . GLU A 1 207 ? -15.005 -17.761 33.207 1.00 64.56 207 GLU A N 1
ATOM 1626 C CA . GLU A 1 207 ? -15.609 -16.438 33.045 1.00 64.56 207 GLU A CA 1
ATOM 1627 C C . GLU A 1 207 ? -14.557 -15.335 33.231 1.00 64.56 207 GLU A C 1
ATOM 1629 O O . GLU A 1 207 ? -14.170 -15.024 34.358 1.00 64.56 207 GLU A O 1
ATOM 1634 N N . PRO A 1 208 ? -14.099 -14.699 32.137 1.00 56.88 208 PRO A N 1
ATOM 1635 C CA . PRO A 1 208 ? -13.086 -13.650 32.206 1.00 56.88 208 PRO A CA 1
ATOM 1636 C C . PRO A 1 208 ? -13.481 -12.384 32.985 1.00 56.88 208 PRO A C 1
ATOM 1638 O O . PRO A 1 208 ? -12.639 -11.556 33.324 1.00 56.88 208 PRO A O 1
ATOM 1641 N N . ALA A 1 209 ? -14.770 -12.185 33.248 1.00 53.62 209 ALA A N 1
ATOM 1642 C CA . ALA A 1 209 ? -15.250 -11.034 34.006 1.00 53.62 209 ALA A CA 1
ATOM 1643 C C . ALA A 1 209 ? -15.195 -11.251 35.531 1.00 53.62 209 ALA A C 1
ATOM 1645 O O . ALA A 1 209 ? -15.425 -10.306 36.289 1.00 53.62 209 ALA A O 1
ATOM 1646 N N . ASP A 1 210 ? -14.902 -12.469 36.000 1.00 65.44 210 ASP A N 1
ATOM 1647 C CA . ASP A 1 210 ? -14.952 -12.800 37.422 1.00 65.44 210 ASP A CA 1
ATOM 1648 C C . ASP A 1 210 ? -13.683 -12.353 38.160 1.00 65.44 210 ASP A C 1
ATOM 1650 O O . ASP A 1 210 ? -12.759 -13.131 38.391 1.00 65.44 210 ASP A O 1
ATOM 1654 N N . ILE A 1 211 ? -13.662 -11.083 38.581 1.00 61.69 211 ILE A N 1
ATOM 1655 C CA . ILE A 1 211 ? -12.589 -10.481 39.392 1.00 61.69 211 ILE A CA 1
ATOM 1656 C C . ILE A 1 211 ? -12.276 -11.320 40.648 1.00 61.69 211 ILE A C 1
ATOM 1658 O O . ILE A 1 211 ? -11.122 -11.368 41.081 1.00 61.69 211 ILE A O 1
ATOM 1662 N N . GLN A 1 212 ? -13.260 -12.014 41.232 1.00 66.44 212 GLN A N 1
ATOM 1663 C CA . GLN A 1 212 ? -13.042 -12.822 42.432 1.00 66.44 212 GLN A CA 1
ATOM 1664 C C . GLN A 1 212 ? -12.198 -14.068 42.134 1.00 66.44 212 GLN A C 1
ATOM 1666 O O . GLN A 1 212 ? -11.364 -14.453 42.959 1.00 66.44 212 GLN A O 1
ATOM 1671 N N . ALA A 1 213 ? -12.352 -14.655 40.947 1.00 67.38 213 ALA A N 1
ATOM 1672 C CA . ALA A 1 213 ? -11.531 -15.774 40.500 1.00 67.38 213 ALA A CA 1
ATOM 1673 C C . ALA A 1 213 ? -10.053 -15.374 40.322 1.00 67.38 213 ALA A C 1
ATOM 1675 O O . ALA A 1 213 ? -9.160 -16.149 40.666 1.00 67.38 213 ALA A O 1
ATOM 1676 N N . PHE A 1 214 ? -9.772 -14.140 39.887 1.00 64.50 214 PHE A N 1
ATOM 1677 C CA . PHE A 1 214 ? -8.396 -13.629 39.828 1.00 64.50 214 PHE A CA 1
ATOM 1678 C C . PHE A 1 214 ? -7.784 -13.402 41.198 1.00 64.50 214 PHE A C 1
ATOM 1680 O O . PHE A 1 214 ? -6.640 -13.792 41.419 1.00 64.50 214 PHE A O 1
ATOM 1687 N N . ILE A 1 215 ? -8.527 -12.769 42.112 1.00 66.44 215 ILE A N 1
ATOM 1688 C CA . ILE A 1 215 ? -8.053 -12.540 43.481 1.00 66.44 215 ILE A CA 1
ATOM 1689 C C . ILE A 1 215 ? -7.679 -13.888 44.108 1.00 66.44 215 ILE A C 1
ATOM 1691 O O . ILE A 1 215 ? -6.569 -14.043 44.611 1.00 66.44 215 ILE A O 1
ATOM 1695 N N . SER A 1 216 ? -8.548 -14.892 43.964 1.00 73.00 216 SER A N 1
ATOM 1696 C CA . SER A 1 216 ? -8.292 -16.240 44.471 1.00 73.00 216 SER A CA 1
ATOM 1697 C C . SER A 1 216 ? -7.071 -16.902 43.820 1.00 73.00 216 SER A C 1
ATOM 1699 O O . SER A 1 216 ? -6.270 -17.533 44.506 1.00 73.00 216 SER A O 1
ATOM 1701 N N . MET A 1 217 ? -6.873 -16.730 42.511 1.00 74.12 217 MET A N 1
ATOM 1702 C CA . MET A 1 217 ? -5.692 -17.237 41.808 1.00 74.12 217 MET A CA 1
ATOM 1703 C C . MET A 1 217 ? -4.392 -16.626 42.352 1.00 74.12 217 MET A C 1
ATOM 1705 O O . MET A 1 217 ? -3.443 -17.362 42.622 1.00 74.12 217 MET A O 1
ATOM 1709 N N . TYR A 1 218 ? -4.341 -15.305 42.549 1.00 66.50 218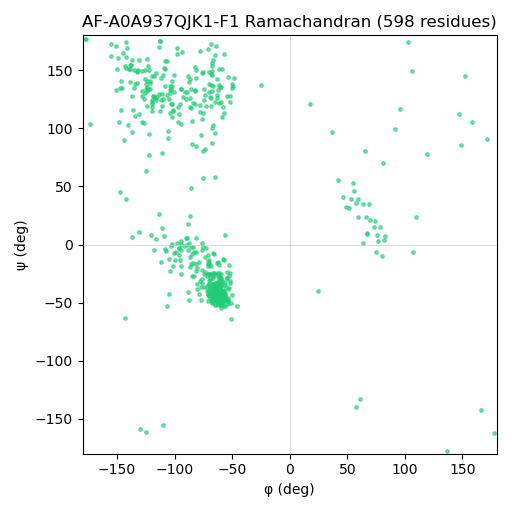 TYR A N 1
ATOM 1710 C CA . TYR A 1 218 ? -3.154 -14.634 43.091 1.00 66.50 218 TYR A CA 1
ATOM 1711 C C . TYR A 1 218 ? -2.885 -14.999 44.556 1.00 66.50 218 TYR A C 1
ATOM 1713 O O . TYR A 1 218 ? -1.727 -15.208 44.915 1.00 66.50 218 TYR A O 1
ATOM 1721 N N . GLU A 1 219 ? -3.925 -15.175 45.376 1.00 71.00 219 GLU A N 1
ATOM 1722 C CA . GLU A 1 219 ? -3.792 -15.712 46.738 1.00 71.00 219 GLU A CA 1
ATOM 1723 C C . GLU A 1 219 ? -3.160 -17.112 46.722 1.00 71.00 219 GLU A C 1
ATOM 1725 O O . GLU A 1 219 ? -2.189 -17.370 47.430 1.00 71.00 219 GLU A O 1
ATOM 1730 N N . GLN A 1 220 ? -3.638 -18.000 45.846 1.00 74.00 220 GLN A N 1
ATOM 1731 C CA . GLN A 1 220 ? -3.096 -19.355 45.710 1.00 74.00 220 GLN A CA 1
ATOM 1732 C C . GLN A 1 220 ? -1.645 -19.353 45.212 1.00 74.00 220 GLN A C 1
ATOM 1734 O O . GLN A 1 220 ? -0.840 -20.164 45.666 1.00 74.00 220 GLN A O 1
ATOM 1739 N N . LEU A 1 221 ? -1.278 -18.451 44.299 1.00 67.44 221 LEU A N 1
ATOM 1740 C CA . LEU A 1 221 ? 0.107 -18.292 43.842 1.00 67.44 221 LEU A CA 1
ATOM 1741 C C . LEU A 1 221 ? 1.030 -17.817 44.965 1.00 67.44 221 LEU A C 1
ATOM 1743 O O . LEU A 1 221 ? 2.108 -18.386 45.149 1.00 67.44 221 LEU A O 1
ATOM 1747 N N . ARG A 1 222 ? 0.595 -16.801 45.718 1.00 64.94 222 ARG A N 1
ATOM 1748 C CA . ARG A 1 222 ? 1.332 -16.255 46.862 1.00 64.94 222 ARG A CA 1
ATOM 1749 C C . ARG A 1 222 ? 1.571 -17.328 47.922 1.00 64.94 222 ARG A C 1
ATOM 1751 O O . ARG A 1 222 ? 2.688 -17.461 48.413 1.00 64.94 222 ARG A O 1
ATOM 1758 N N . ASP A 1 223 ? 0.544 -18.109 48.238 1.00 71.00 223 ASP A N 1
ATOM 1759 C CA . ASP A 1 223 ? 0.580 -19.043 49.363 1.00 71.00 223 ASP A CA 1
ATOM 1760 C C . ASP A 1 223 ? 1.264 -20.380 49.007 1.00 71.00 223 ASP A C 1
ATOM 1762 O O . ASP A 1 223 ? 1.825 -21.047 49.877 1.00 71.00 223 ASP A O 1
ATOM 1766 N N . SER A 1 224 ? 1.246 -20.786 47.731 1.00 68.94 224 SER A N 1
ATOM 1767 C CA . SER A 1 224 ? 1.777 -22.086 47.282 1.00 68.94 224 SER A CA 1
ATOM 1768 C C . SER A 1 224 ? 3.272 -22.098 46.959 1.00 68.94 224 SER A C 1
ATOM 1770 O O . SER A 1 224 ? 3.861 -23.180 46.896 1.00 68.94 224 SER A O 1
ATOM 1772 N N . CYS A 1 225 ? 3.888 -20.933 46.709 1.00 60.53 225 CYS A N 1
ATOM 1773 C CA . CYS A 1 225 ? 5.263 -20.814 46.200 1.00 60.53 225 CYS A CA 1
ATOM 1774 C C . CYS A 1 225 ? 5.543 -21.723 44.983 1.00 60.53 225 CYS A C 1
ATOM 1776 O O . CYS A 1 225 ? 6.651 -22.245 44.825 1.00 60.53 225 CYS A O 1
ATOM 1778 N N . CYS A 1 226 ? 4.526 -21.964 44.149 1.00 63.50 226 CYS A N 1
ATOM 1779 C CA . CYS A 1 226 ? 4.604 -22.927 43.059 1.00 63.50 226 CYS A CA 1
ATOM 1780 C C . CYS A 1 226 ? 5.718 -22.572 42.054 1.00 63.50 226 CYS A C 1
ATOM 1782 O O . CYS A 1 226 ? 5.814 -21.413 41.641 1.00 63.50 226 CYS A O 1
ATOM 1784 N N . PRO A 1 227 ? 6.538 -23.544 41.602 1.00 52.81 227 PRO A N 1
ATOM 1785 C CA . PRO A 1 227 ? 7.637 -23.267 40.676 1.00 52.81 227 PRO A CA 1
ATOM 1786 C C . PRO A 1 227 ? 7.183 -22.713 39.319 1.00 52.81 227 PRO A C 1
ATOM 1788 O O . PRO A 1 227 ? 7.876 -21.888 38.718 1.00 52.81 227 PRO A O 1
ATOM 1791 N N . VAL A 1 228 ? 6.045 -23.196 38.811 1.00 60.03 228 VAL A N 1
ATOM 1792 C CA . VAL A 1 228 ? 5.481 -22.813 37.513 1.00 60.03 228 VAL A CA 1
ATOM 1793 C C . VAL A 1 228 ? 3.961 -22.869 37.583 1.00 60.03 228 VAL A C 1
ATOM 1795 O O . VAL A 1 228 ? 3.386 -23.836 38.073 1.00 60.03 228 VAL A O 1
ATOM 1798 N N . SER A 1 229 ? 3.296 -21.843 37.065 1.00 66.50 229 SER A N 1
ATOM 1799 C CA . SER A 1 229 ? 1.839 -21.796 37.012 1.00 66.50 229 SER A CA 1
ATOM 1800 C C . SER A 1 229 ? 1.340 -21.384 35.637 1.00 66.50 229 SER A C 1
ATOM 1802 O O . SER A 1 229 ? 1.996 -20.610 34.937 1.00 66.50 229 SER A O 1
ATOM 1804 N N . PHE A 1 230 ? 0.173 -21.896 35.262 1.00 69.00 230 PHE A N 1
ATOM 1805 C CA . PHE A 1 230 ? -0.505 -21.585 34.011 1.00 69.00 230 PHE A CA 1
ATOM 1806 C C . PHE A 1 230 ? -1.971 -21.260 34.266 1.00 69.00 230 PHE A C 1
ATOM 1808 O O . PHE A 1 230 ? -2.567 -21.814 35.186 1.00 69.00 230 PHE A O 1
ATOM 1815 N N . VAL A 1 231 ? -2.570 -20.410 33.440 1.00 68.75 231 VAL A N 1
ATOM 1816 C CA . VAL A 1 231 ? -4.008 -20.139 33.464 1.00 68.75 231 VAL A CA 1
ATOM 1817 C C . VAL A 1 231 ? -4.627 -20.357 32.093 1.00 68.75 231 VAL A C 1
ATOM 1819 O O . VAL A 1 231 ? -4.122 -19.878 31.085 1.00 68.75 231 VAL A O 1
ATOM 1822 N N . PHE A 1 232 ? -5.719 -21.107 32.077 1.00 69.88 232 PHE A N 1
ATOM 1823 C CA . PHE A 1 232 ? -6.566 -21.399 30.936 1.00 69.88 232 PHE A CA 1
ATOM 1824 C C . PHE A 1 232 ? -7.782 -20.507 31.047 1.00 69.88 232 PHE A C 1
ATOM 1826 O O . PHE A 1 232 ? -8.573 -20.645 31.974 1.00 69.88 232 PHE A O 1
ATOM 1833 N N . VAL A 1 233 ? -7.944 -19.593 30.113 1.00 60.72 233 VAL A N 1
ATOM 1834 C CA . VAL A 1 233 ? -9.010 -18.600 30.154 1.00 60.72 233 VAL A CA 1
ATOM 1835 C C . VAL A 1 233 ? -9.967 -18.925 29.037 1.00 60.72 233 VAL A C 1
ATOM 1837 O O . VAL A 1 233 ? -9.541 -19.009 27.888 1.00 60.72 233 VAL A O 1
ATOM 1840 N N . ALA A 1 234 ? -11.243 -19.115 29.357 1.00 59.66 234 ALA A N 1
ATOM 1841 C CA . ALA A 1 234 ? -12.249 -19.336 28.335 1.00 59.66 234 ALA A CA 1
ATOM 1842 C C . ALA A 1 234 ? -12.257 -18.142 27.377 1.00 59.66 234 ALA A C 1
ATOM 1844 O O . ALA A 1 234 ? -12.499 -16.996 27.765 1.00 59.66 234 ALA A O 1
ATOM 1845 N N . CYS A 1 235 ? -11.963 -18.421 26.115 1.00 48.72 235 CYS A N 1
ATOM 1846 C CA . CYS A 1 235 ? -12.078 -17.449 25.052 1.00 48.72 235 CYS A CA 1
ATOM 1847 C C . CYS A 1 235 ? -13.557 -17.174 24.775 1.00 48.72 235 CYS A C 1
ATOM 1849 O O . CYS A 1 235 ? -14.453 -17.941 25.126 1.00 48.72 235 CYS A O 1
ATOM 1851 N N . GLU A 1 236 ? -13.821 -16.133 23.992 1.00 45.84 236 GLU A N 1
ATOM 1852 C CA . GLU A 1 236 ? -15.176 -15.857 23.522 1.00 45.84 236 GLU A CA 1
ATOM 1853 C C . GLU A 1 236 ? -15.775 -16.985 22.648 1.00 45.84 236 GLU A C 1
ATOM 1855 O O . GLU A 1 236 ? -16.991 -17.033 22.452 1.00 45.84 236 GLU A O 1
ATOM 1860 N N . ARG A 1 237 ? -14.950 -17.896 22.106 1.00 42.00 237 ARG A N 1
ATOM 1861 C CA . ARG A 1 237 ? -15.397 -19.094 21.373 1.00 42.00 237 ARG A CA 1
ATOM 1862 C C . ARG A 1 237 ? -15.721 -20.218 22.379 1.00 42.00 237 ARG A C 1
ATOM 1864 O O . ARG A 1 237 ? -14.813 -20.618 23.105 1.00 42.00 237 ARG A O 1
ATOM 1871 N N . PRO A 1 238 ? -16.955 -20.765 22.411 1.00 47.28 238 PRO A N 1
ATOM 1872 C CA . PRO A 1 238 ? -17.331 -21.822 23.351 1.00 47.28 238 PRO A CA 1
ATOM 1873 C C . PRO A 1 238 ? -16.394 -23.028 23.277 1.00 47.28 238 PRO A C 1
ATOM 1875 O O . PRO A 1 238 ? -16.164 -23.572 22.197 1.00 47.28 238 PRO A O 1
ATOM 1878 N N . GLY A 1 239 ? -15.869 -23.435 24.433 1.00 48.22 239 GLY A N 1
ATOM 1879 C CA . GLY A 1 239 ? -14.961 -24.571 24.550 1.00 48.22 239 GLY A CA 1
ATOM 1880 C C . GLY A 1 239 ? -13.536 -24.299 24.078 1.00 48.22 239 GLY A C 1
ATOM 1881 O O . GLY A 1 239 ? -12.787 -25.252 23.989 1.00 48.22 239 GLY A O 1
ATOM 1882 N N . LEU A 1 240 ? -13.141 -23.060 23.762 1.00 50.12 240 LEU A N 1
ATOM 1883 C CA . LEU A 1 240 ? -11.747 -22.719 23.468 1.00 50.12 240 LEU A CA 1
ATOM 1884 C C . LEU A 1 240 ? -11.129 -21.992 24.665 1.00 50.12 240 LEU A C 1
ATOM 1886 O O . LEU A 1 240 ? -11.758 -21.090 25.214 1.00 50.12 240 LEU A O 1
ATOM 1890 N N . TYR A 1 241 ? -9.899 -22.349 25.029 1.00 56.97 241 TYR A N 1
ATOM 1891 C CA . TYR A 1 241 ? -9.165 -21.707 26.118 1.00 56.97 241 TYR A CA 1
ATOM 1892 C C . TYR A 1 241 ? -7.850 -21.113 25.615 1.00 56.97 241 TYR A C 1
ATOM 1894 O O . TYR A 1 241 ? -7.091 -21.787 24.917 1.00 56.97 241 TYR A O 1
ATOM 1902 N N . ASP A 1 242 ? -7.569 -19.873 26.006 1.00 51.22 242 ASP A N 1
ATOM 1903 C CA . ASP A 1 242 ? -6.246 -19.273 25.881 1.00 51.22 242 ASP A CA 1
ATOM 1904 C C . ASP A 1 242 ? -5.391 -19.728 27.059 1.00 51.22 242 ASP A C 1
ATOM 1906 O O . ASP A 1 242 ? -5.838 -19.688 28.205 1.00 51.22 242 ASP A O 1
ATOM 1910 N N . VAL A 1 243 ? -4.170 -20.184 26.776 1.00 55.09 243 VAL A N 1
ATOM 1911 C CA . VAL A 1 243 ? -3.247 -20.683 27.799 1.00 55.09 243 VAL A CA 1
ATOM 1912 C C . VAL A 1 243 ? -2.177 -19.651 28.050 1.00 55.09 243 VAL A C 1
ATOM 1914 O O . VAL A 1 243 ? -1.451 -19.256 27.131 1.00 55.09 243 VAL A O 1
ATOM 1917 N N . PHE A 1 244 ? -2.057 -19.277 29.314 1.00 53.00 244 PHE A N 1
ATOM 1918 C CA . PHE A 1 244 ? -1.107 -18.287 29.746 1.00 53.00 244 PHE A CA 1
ATOM 1919 C C . PHE A 1 244 ? -0.145 -18.822 30.791 1.00 53.00 244 PHE A C 1
ATOM 1921 O O . PHE A 1 244 ? -0.566 -19.538 31.696 1.00 53.00 244 PHE A O 1
ATOM 1928 N N . ARG A 1 245 ? 1.136 -18.452 30.719 1.00 53.94 245 ARG A N 1
ATOM 1929 C CA . ARG A 1 245 ? 2.063 -18.671 31.837 1.00 53.94 245 ARG A CA 1
ATOM 1930 C C . ARG A 1 245 ? 1.904 -17.550 32.862 1.00 53.94 245 ARG A C 1
ATOM 1932 O O . ARG A 1 245 ? 1.911 -16.370 32.527 1.00 53.94 245 ARG A O 1
ATOM 1939 N N . LEU A 1 246 ? 1.808 -17.926 34.129 1.00 54.53 246 LEU A N 1
ATOM 1940 C CA . LEU A 1 246 ? 1.811 -17.001 35.251 1.00 54.53 246 LEU A CA 1
ATOM 1941 C C . LEU A 1 246 ? 3.179 -17.049 35.923 1.00 54.53 246 LEU A C 1
ATOM 1943 O O . LEU A 1 246 ? 3.585 -18.054 36.507 1.00 54.53 246 LEU A O 1
ATOM 1947 N N . SER A 1 247 ? 3.903 -15.940 35.823 1.00 48.06 247 SER A N 1
ATOM 1948 C CA . SER A 1 247 ? 5.057 -15.658 36.666 1.00 48.06 247 SER A CA 1
ATOM 1949 C C . SER A 1 247 ? 5.013 -14.197 37.104 1.00 48.06 247 SER A C 1
ATOM 1951 O O . SER A 1 247 ? 4.482 -13.357 36.379 1.00 48.06 247 SER A O 1
ATOM 1953 N N . ALA A 1 248 ? 5.635 -13.868 38.240 1.00 41.16 248 ALA A N 1
ATOM 1954 C CA . ALA A 1 248 ? 5.805 -12.475 38.675 1.00 41.16 248 ALA A CA 1
ATOM 1955 C C . ALA A 1 248 ? 6.556 -11.601 37.639 1.00 41.16 248 ALA A C 1
ATOM 1957 O O . ALA A 1 248 ? 6.565 -10.382 37.746 1.00 41.16 248 ALA A O 1
ATOM 1958 N N . ARG A 1 249 ? 7.193 -12.220 36.632 1.00 34.75 249 ARG A N 1
ATOM 1959 C CA . ARG A 1 249 ? 7.970 -11.577 35.564 1.00 34.75 249 ARG A CA 1
ATOM 1960 C C . ARG A 1 249 ? 7.246 -11.531 34.208 1.00 34.75 249 ARG A C 1
ATOM 1962 O O . ARG A 1 249 ? 7.546 -10.653 33.414 1.00 34.75 249 ARG A O 1
ATOM 1969 N N . SER A 1 250 ? 6.271 -12.404 33.957 1.00 36.72 250 SER A N 1
ATOM 1970 C CA . SER A 1 250 ? 5.503 -12.484 32.696 1.00 36.72 250 SER A CA 1
ATOM 1971 C C . SER A 1 250 ? 4.718 -11.203 32.398 1.00 36.72 250 SER A C 1
ATOM 1973 O O . SER A 1 250 ? 4.544 -10.816 31.249 1.00 36.72 250 SER A O 1
ATOM 1975 N N . TYR A 1 251 ? 4.340 -10.459 33.440 1.00 37.34 251 TYR A N 1
ATOM 1976 C CA . TYR A 1 251 ? 3.746 -9.129 33.291 1.00 37.34 251 TYR A CA 1
ATOM 1977 C C . TYR A 1 251 ? 4.690 -8.112 32.597 1.00 37.34 251 TYR A C 1
ATOM 1979 O O . TYR A 1 251 ? 4.226 -7.175 31.948 1.00 37.34 251 TYR A O 1
ATOM 1987 N N . LEU A 1 252 ?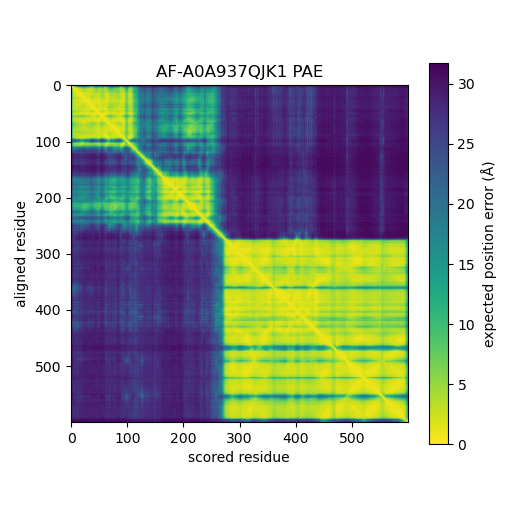 6.015 -8.305 32.696 1.00 34.97 252 LEU A N 1
ATOM 1988 C CA . LEU A 1 252 ? 7.049 -7.341 32.289 1.00 34.97 252 LEU A CA 1
ATOM 1989 C C . LEU A 1 252 ? 7.596 -7.527 30.866 1.00 34.97 252 LEU A C 1
ATOM 1991 O O . LEU A 1 252 ? 8.219 -6.606 30.343 1.00 34.97 252 LEU A O 1
ATOM 1995 N N . GLU A 1 253 ? 7.421 -8.692 30.237 1.00 32.09 253 GLU A N 1
ATOM 1996 C CA . GLU A 1 253 ? 8.104 -9.007 28.966 1.00 32.09 253 GLU A CA 1
ATOM 1997 C C . GLU A 1 253 ? 7.216 -8.820 27.716 1.00 32.09 253 GLU A C 1
ATOM 1999 O O . GLU A 1 253 ? 7.739 -8.707 26.610 1.00 32.09 253 GLU A O 1
ATOM 2004 N N . HIS A 1 254 ? 5.893 -8.671 27.860 1.00 35.84 254 HIS A N 1
ATOM 2005 C CA . HIS A 1 254 ? 4.961 -8.611 26.718 1.00 35.84 254 HIS A CA 1
ATOM 2006 C C . HIS A 1 254 ? 4.445 -7.217 26.316 1.00 35.84 254 HIS A C 1
ATOM 2008 O O . HIS A 1 254 ? 3.717 -7.098 25.325 1.00 35.84 254 HIS A O 1
ATOM 2014 N N . HIS A 1 255 ? 4.850 -6.141 26.996 1.00 39.34 255 HIS A N 1
ATOM 2015 C CA . HIS A 1 255 ? 4.358 -4.793 26.672 1.00 39.34 255 HIS A CA 1
ATOM 2016 C C . HIS A 1 255 ? 4.978 -4.160 25.407 1.00 39.34 255 HIS A C 1
ATOM 2018 O O . HIS A 1 255 ? 4.464 -3.158 24.918 1.00 39.34 255 HIS A O 1
ATOM 2024 N N . ASN A 1 256 ? 5.965 -4.812 24.773 1.00 27.77 256 ASN A N 1
ATOM 2025 C CA . ASN A 1 256 ? 6.550 -4.375 23.494 1.00 27.77 256 ASN A CA 1
ATOM 2026 C C . ASN A 1 256 ? 5.854 -4.922 22.226 1.00 27.77 256 ASN A C 1
ATOM 2028 O O . ASN A 1 256 ? 6.272 -4.585 21.120 1.00 27.77 256 ASN A O 1
ATOM 2032 N N . GLN A 1 257 ? 4.798 -5.744 22.333 1.00 28.27 257 GLN A N 1
ATOM 2033 C CA . GLN A 1 257 ? 4.147 -6.360 21.153 1.00 28.27 257 GLN A CA 1
ATOM 2034 C C . GLN A 1 257 ? 2.613 -6.226 21.092 1.00 28.27 257 GLN A C 1
ATOM 2036 O O . GLN A 1 257 ? 1.970 -6.787 20.206 1.00 28.27 257 GLN A O 1
ATOM 2041 N N . ALA A 1 258 ? 1.996 -5.411 21.951 1.00 26.20 258 ALA A N 1
ATOM 2042 C CA . ALA A 1 258 ? 0.549 -5.168 21.942 1.00 26.20 258 ALA A CA 1
ATOM 2043 C C . ALA A 1 258 ? 0.112 -4.053 20.962 1.00 26.20 258 ALA A C 1
ATOM 2045 O O . ALA A 1 258 ? -0.659 -3.163 21.315 1.00 26.20 258 ALA A O 1
ATOM 2046 N N . LYS A 1 259 ? 0.580 -4.109 19.706 1.00 28.31 259 LYS A N 1
ATOM 2047 C CA . LYS A 1 259 ? 0.027 -3.315 18.584 1.00 28.31 259 LYS A CA 1
ATOM 2048 C C . LYS A 1 259 ? -0.740 -4.144 17.545 1.00 28.31 259 LYS A C 1
ATOM 2050 O O . LYS A 1 259 ? -1.180 -3.599 16.540 1.00 28.31 259 LYS A O 1
ATOM 2055 N N . ALA A 1 260 ? -0.977 -5.432 17.783 1.00 27.84 260 ALA A N 1
ATOM 2056 C CA . ALA A 1 260 ? -1.607 -6.308 16.798 1.00 27.84 260 ALA A CA 1
ATOM 2057 C C . ALA A 1 260 ? -2.544 -7.333 17.451 1.00 27.84 260 ALA A C 1
ATOM 2059 O O . ALA A 1 260 ? -2.091 -8.414 17.794 1.00 27.84 260 ALA A O 1
ATOM 2060 N N . TRP A 1 261 ? -3.832 -7.002 17.623 1.00 22.72 261 TRP A N 1
ATOM 2061 C CA . TRP A 1 261 ? -4.979 -7.932 17.517 1.00 22.72 261 TRP A CA 1
ATOM 2062 C C . TRP A 1 261 ? -6.284 -7.264 17.984 1.00 22.72 261 TRP A C 1
ATOM 2064 O O . TRP A 1 261 ? -6.678 -7.343 19.143 1.00 22.72 261 TRP A O 1
ATOM 2074 N N . VAL A 1 262 ? -7.000 -6.636 17.052 1.00 23.17 262 VAL A N 1
ATOM 2075 C CA . VAL A 1 262 ? -8.462 -6.508 17.126 1.00 23.17 262 VAL A CA 1
ATOM 2076 C C . VAL A 1 262 ? -8.984 -6.845 15.738 1.00 23.17 262 VAL A C 1
ATOM 2078 O O . VAL A 1 262 ? -8.736 -6.112 14.781 1.00 23.17 262 VAL A O 1
ATOM 2081 N N . GLY A 1 263 ? -9.666 -7.981 15.624 1.00 25.67 263 GLY A N 1
ATOM 2082 C CA . GLY A 1 263 ? -10.369 -8.370 14.408 1.00 25.67 263 GLY A CA 1
ATOM 2083 C C . GLY A 1 263 ? -10.417 -9.875 14.209 1.00 25.67 263 GLY A C 1
ATOM 2084 O O . GLY A 1 263 ? -9.582 -10.406 13.497 1.00 25.67 263 GLY A O 1
ATOM 2085 N N . GLU A 1 264 ? -11.407 -10.539 14.811 1.00 25.89 264 GLU A N 1
ATOM 2086 C CA . GLU A 1 264 ? -12.178 -11.592 14.134 1.00 25.89 264 GLU A CA 1
ATOM 2087 C C . GLU A 1 264 ? -13.357 -12.058 15.005 1.00 25.89 264 GLU A C 1
ATOM 2089 O O . GLU A 1 264 ? -13.217 -12.856 15.934 1.00 25.89 264 GLU A O 1
ATOM 2094 N N . ARG A 1 265 ? -14.558 -11.600 14.649 1.00 26.77 265 ARG A N 1
ATOM 2095 C CA . ARG A 1 265 ? -15.795 -12.356 14.846 1.00 26.77 265 ARG A CA 1
ATOM 2096 C C . ARG A 1 265 ? -16.745 -12.026 13.699 1.00 26.77 265 ARG A C 1
ATOM 2098 O O . ARG A 1 265 ? -17.205 -10.895 13.577 1.00 26.77 265 ARG A O 1
ATOM 2105 N N . THR A 1 266 ? -17.057 -13.029 12.886 1.00 26.69 266 THR A N 1
ATOM 2106 C CA . THR A 1 266 ? -18.286 -13.088 12.091 1.00 26.69 266 THR A CA 1
ATOM 2107 C C . THR A 1 266 ? -19.198 -14.172 12.664 1.00 26.69 266 THR A C 1
ATOM 2109 O O . THR A 1 266 ? -18.790 -15.308 12.888 1.00 26.69 266 THR A O 1
ATOM 2112 N N . ALA A 1 267 ? -20.415 -13.713 12.961 1.00 25.70 267 ALA A N 1
ATOM 2113 C CA . ALA A 1 267 ? -21.720 -14.361 13.072 1.00 25.70 267 ALA A CA 1
ATOM 2114 C C . ALA A 1 267 ? -21.821 -15.894 13.225 1.00 25.70 267 ALA A C 1
ATOM 2116 O O . ALA A 1 267 ? -21.549 -16.629 12.283 1.00 25.70 267 ALA A O 1
ATOM 2117 N N . VAL A 1 268 ? -22.443 -16.328 14.334 1.00 27.30 268 VAL A N 1
ATOM 2118 C CA . VAL A 1 268 ? -23.612 -17.227 14.280 1.00 27.30 268 VAL A CA 1
ATOM 2119 C C . VAL A 1 268 ? -24.662 -16.739 15.291 1.00 27.30 268 VAL A C 1
ATOM 2121 O O . VAL A 1 268 ? -24.355 -16.462 16.446 1.00 27.30 268 VAL A O 1
ATOM 2124 N N . ASP A 1 269 ? -25.868 -16.583 14.761 1.00 25.73 269 ASP A N 1
ATOM 2125 C CA . ASP A 1 269 ? -27.131 -16.039 15.258 1.00 25.73 269 ASP A CA 1
ATOM 2126 C C . ASP A 1 269 ? -27.462 -16.006 16.758 1.00 25.73 269 ASP A C 1
ATOM 2128 O O . ASP A 1 269 ? -27.429 -17.005 17.473 1.00 25.73 269 ASP A O 1
ATOM 2132 N N . GLY A 1 270 ? -28.018 -14.849 17.139 1.00 29.58 270 GLY A N 1
ATOM 2133 C CA . GLY A 1 270 ? -29.065 -14.760 18.154 1.00 29.58 270 GLY A CA 1
ATOM 2134 C C . GLY A 1 270 ? -28.714 -13.933 19.384 1.00 29.58 270 GLY A C 1
ATOM 2135 O O . GLY A 1 270 ? -28.471 -14.518 20.430 1.00 29.58 270 GLY A O 1
ATOM 2136 N N . LEU A 1 271 ? -28.778 -12.595 19.260 1.00 30.64 271 LEU A N 1
ATOM 2137 C CA . LEU A 1 271 ? -29.338 -11.605 20.216 1.00 30.64 271 LEU A CA 1
ATOM 2138 C C . LEU A 1 271 ? -28.565 -10.259 20.185 1.00 30.64 271 LEU A C 1
ATOM 2140 O O . LEU A 1 271 ? -27.430 -10.153 20.633 1.00 30.64 271 LEU A O 1
ATOM 2144 N N . SER A 1 272 ? -29.257 -9.211 19.705 1.00 31.12 272 SER A N 1
ATOM 2145 C CA . SER A 1 272 ? -28.891 -7.774 19.610 1.00 31.12 272 SER A CA 1
ATOM 2146 C C . SER A 1 272 ? -27.992 -7.330 18.432 1.00 31.12 272 SER A C 1
ATOM 2148 O O . SER A 1 272 ? -26.840 -6.938 18.579 1.00 31.12 272 SER A O 1
ATOM 2150 N N . GLY A 1 273 ? -28.565 -7.355 17.221 1.00 32.78 273 GLY A N 1
ATOM 2151 C CA . GLY A 1 273 ? -27.912 -6.963 15.967 1.00 32.78 273 GLY A CA 1
ATOM 2152 C C . GLY A 1 273 ? -27.744 -5.452 15.770 1.00 32.78 273 GLY A C 1
ATOM 2153 O O . GLY A 1 273 ? -28.721 -4.703 15.731 1.00 32.78 273 GLY A O 1
ATOM 2154 N N . LYS A 1 274 ? -26.501 -5.017 15.538 1.00 45.78 274 LYS A N 1
ATOM 2155 C CA . LYS A 1 274 ? -26.230 -3.828 14.721 1.00 45.78 274 LYS A CA 1
ATOM 2156 C C . LYS A 1 274 ? -26.186 -4.269 13.248 1.00 45.78 274 LYS A C 1
ATOM 2158 O O . LYS A 1 274 ? -25.574 -5.295 12.966 1.00 45.78 274 LYS A O 1
ATOM 2163 N N . PRO A 1 275 ? -26.837 -3.558 12.313 1.00 51.84 275 PRO A N 1
ATOM 2164 C CA . PRO A 1 275 ? -26.836 -3.943 10.906 1.00 51.84 275 PRO A CA 1
ATOM 2165 C C . PRO A 1 275 ? -25.438 -3.763 10.299 1.00 51.84 275 PRO A C 1
ATOM 2167 O O . PRO A 1 275 ? -24.914 -2.649 10.261 1.00 51.84 275 PRO A O 1
ATOM 2170 N N . THR A 1 276 ? -24.858 -4.860 9.816 1.00 79.38 276 THR A N 1
ATOM 2171 C CA . THR A 1 276 ? -23.611 -4.890 9.040 1.00 79.38 276 THR A CA 1
ATOM 2172 C C . THR A 1 276 ? -23.959 -5.091 7.567 1.00 79.38 276 THR A C 1
ATOM 2174 O O . THR A 1 276 ? -24.771 -5.960 7.247 1.00 79.38 276 THR A O 1
ATOM 2177 N N . LYS A 1 277 ? -23.353 -4.312 6.662 1.00 91.06 277 LYS A N 1
ATOM 2178 C CA . LYS A 1 277 ? -23.505 -4.478 5.209 1.00 91.06 277 LYS A CA 1
ATOM 2179 C C . LYS A 1 277 ? -22.160 -4.825 4.588 1.00 91.06 277 LYS A C 1
ATOM 2181 O O . LYS A 1 277 ? -21.184 -4.110 4.794 1.00 91.06 277 LYS A O 1
ATOM 2186 N N . GLN A 1 278 ? -22.103 -5.922 3.840 1.00 94.56 278 GLN A N 1
ATOM 2187 C CA . GLN A 1 278 ? -20.892 -6.388 3.165 1.00 94.56 278 GLN A CA 1
ATOM 2188 C C . GLN A 1 278 ? -21.200 -6.754 1.713 1.00 94.56 278 GLN A C 1
ATOM 2190 O O . GLN A 1 278 ? -22.310 -7.182 1.400 1.00 94.56 278 GLN A O 1
ATOM 2195 N N . LEU A 1 279 ? -20.208 -6.588 0.842 1.00 92.31 279 LEU A N 1
ATOM 2196 C CA . LEU A 1 279 ? -20.220 -7.074 -0.531 1.00 92.31 279 LEU A CA 1
ATOM 2197 C C . LEU A 1 279 ? -19.531 -8.442 -0.555 1.00 92.31 279 LEU A C 1
ATOM 2199 O O . LEU A 1 279 ? -18.308 -8.546 -0.423 1.00 92.31 279 LEU A O 1
ATOM 2203 N N . GLU A 1 280 ? -20.324 -9.507 -0.660 1.00 91.62 280 GLU A N 1
ATOM 2204 C CA . GLU A 1 280 ? -19.808 -10.877 -0.677 1.00 91.62 280 GLU A CA 1
ATOM 2205 C C . GLU A 1 280 ? -18.875 -11.102 -1.876 1.00 91.62 280 GLU A C 1
ATOM 2207 O O . GLU A 1 280 ? -19.140 -10.656 -2.990 1.00 91.62 280 GLU A O 1
ATOM 2212 N N . GLY A 1 281 ? -17.748 -11.780 -1.648 1.00 87.38 281 GLY A N 1
ATOM 2213 C CA . GLY A 1 281 ? -16.752 -12.064 -2.688 1.00 87.38 281 GLY A CA 1
ATOM 2214 C C . GLY A 1 281 ? -15.799 -10.910 -3.030 1.00 87.38 281 GLY A C 1
ATOM 2215 O O . GLY A 1 281 ? -14.796 -11.148 -3.699 1.00 87.38 281 GLY A O 1
ATOM 2216 N N . LEU A 1 282 ? -16.032 -9.687 -2.540 1.00 96.38 282 LEU A N 1
ATOM 2217 C CA . LEU A 1 282 ? -15.095 -8.575 -2.717 1.00 96.38 282 LEU A CA 1
ATOM 2218 C C . LEU A 1 282 ? -13.882 -8.735 -1.793 1.00 96.38 282 LEU A C 1
ATOM 2220 O O . LEU A 1 282 ? -14.005 -8.638 -0.571 1.00 96.38 282 LEU A O 1
ATOM 2224 N N . ARG A 1 283 ? -12.699 -8.963 -2.368 1.00 96.31 283 ARG A N 1
ATOM 2225 C CA . ARG A 1 283 ? -11.428 -9.070 -1.637 1.00 96.31 283 ARG A CA 1
ATOM 2226 C C . ARG A 1 283 ? -10.278 -8.457 -2.423 1.00 96.31 283 ARG A C 1
ATOM 2228 O O . ARG A 1 283 ? -10.313 -8.401 -3.650 1.00 96.31 283 ARG A O 1
ATOM 2235 N N . TRP A 1 284 ? -9.256 -8.014 -1.700 1.00 97.81 284 TRP A N 1
ATOM 2236 C CA . TRP A 1 284 ? -7.988 -7.588 -2.283 1.00 97.81 284 TRP A CA 1
ATOM 2237 C C . TRP A 1 284 ? -7.286 -8.741 -3.000 1.00 97.81 284 TRP A C 1
ATOM 2239 O O . TRP A 1 284 ? -7.303 -9.883 -2.539 1.00 97.81 284 TRP A O 1
ATOM 2249 N N . VAL A 1 285 ? -6.641 -8.431 -4.124 1.00 96.06 285 VAL A N 1
ATOM 2250 C CA . VAL A 1 285 ? -5.786 -9.375 -4.844 1.00 96.06 285 VAL A CA 1
ATOM 2251 C C . VAL A 1 285 ? -4.335 -9.035 -4.544 1.00 96.06 285 VAL A C 1
ATOM 2253 O O . VAL A 1 285 ? -3.879 -7.935 -4.850 1.00 96.06 285 VAL A O 1
ATOM 2256 N N . ARG A 1 286 ? -3.603 -9.997 -3.970 1.00 95.12 286 ARG A N 1
ATOM 2257 C CA . ARG A 1 286 ? -2.227 -9.802 -3.500 1.00 95.12 286 ARG A CA 1
ATOM 2258 C C . ARG A 1 286 ? -1.300 -9.309 -4.612 1.00 95.12 286 ARG A C 1
ATOM 2260 O O . ARG A 1 286 ? -1.006 -10.056 -5.545 1.00 95.12 286 ARG A O 1
ATOM 2267 N N . ARG A 1 287 ? -0.808 -8.081 -4.484 1.00 94.50 287 ARG A N 1
ATOM 2268 C CA . ARG A 1 287 ? 0.174 -7.433 -5.371 1.00 94.50 287 ARG A CA 1
ATOM 2269 C C . ARG A 1 287 ? 1.117 -6.586 -4.526 1.00 94.50 287 ARG A C 1
ATOM 2271 O O . ARG A 1 287 ? 0.700 -6.103 -3.477 1.00 94.50 287 ARG A O 1
ATOM 2278 N N . TRP A 1 288 ? 2.352 -6.398 -4.983 1.00 95.38 288 TRP A N 1
ATOM 2279 C CA . TRP A 1 288 ? 3.260 -5.436 -4.353 1.00 95.38 288 TRP A CA 1
ATOM 2280 C C . TRP A 1 288 ? 2.750 -4.010 -4.553 1.00 95.38 288 TRP A C 1
ATOM 2282 O O . TRP A 1 288 ? 2.706 -3.242 -3.600 1.00 95.38 288 TRP A O 1
ATOM 2292 N N . ALA A 1 289 ? 2.263 -3.686 -5.753 1.00 96.12 289 ALA A N 1
ATOM 2293 C CA . ALA A 1 289 ? 1.483 -2.473 -5.982 1.00 96.12 289 ALA A CA 1
ATOM 2294 C C . ALA A 1 289 ? 0.070 -2.628 -5.379 1.00 96.12 289 ALA A C 1
ATOM 2296 O O . ALA A 1 289 ? -0.889 -2.989 -6.073 1.00 96.12 289 ALA A O 1
ATOM 2297 N N . SER A 1 290 ? -0.059 -2.390 -4.069 1.00 96.75 290 SER A N 1
ATOM 2298 C CA . SER A 1 290 ? -1.286 -2.635 -3.292 1.00 96.75 290 SER A CA 1
ATOM 2299 C C . SER A 1 290 ? -2.519 -1.927 -3.869 1.00 96.75 290 SER A C 1
ATOM 2301 O O . SER A 1 290 ? -3.604 -2.518 -3.893 1.00 96.75 290 SER A O 1
ATOM 2303 N N . HIS A 1 291 ? -2.347 -0.718 -4.424 1.00 97.62 291 HIS A N 1
ATOM 2304 C CA . HIS A 1 291 ? -3.400 0.059 -5.092 1.00 97.62 291 HIS A CA 1
ATOM 2305 C C . HIS A 1 291 ? -3.983 -0.681 -6.300 1.00 97.62 291 HIS A C 1
ATOM 2307 O O . HIS A 1 291 ? -5.200 -0.854 -6.406 1.00 97.62 291 HIS A O 1
ATOM 2313 N N . VAL A 1 292 ? -3.119 -1.204 -7.177 1.00 98.31 292 VAL A N 1
ATOM 2314 C CA . VAL A 1 292 ? -3.542 -1.997 -8.342 1.00 98.31 292 VAL A CA 1
ATOM 2315 C C . VAL A 1 292 ? -4.175 -3.315 -7.894 1.00 98.31 292 VAL A C 1
ATOM 2317 O O . VAL A 1 292 ? -5.162 -3.753 -8.485 1.00 98.31 292 VAL A O 1
ATOM 2320 N N . GLY A 1 293 ? -3.679 -3.919 -6.808 1.00 98.12 293 GLY A N 1
ATOM 2321 C CA . GLY A 1 293 ? -4.304 -5.084 -6.174 1.00 98.12 293 GLY A CA 1
ATOM 2322 C C . GLY A 1 293 ? -5.732 -4.816 -5.677 1.00 98.12 293 GLY A C 1
ATOM 2323 O O . GLY A 1 293 ? -6.617 -5.664 -5.834 1.00 98.12 293 GLY A O 1
ATOM 2324 N N . CYS A 1 294 ? -5.994 -3.617 -5.143 1.00 98.62 294 CYS A N 1
ATOM 2325 C CA . CYS A 1 294 ? -7.338 -3.195 -4.744 1.00 98.62 294 CYS A CA 1
ATOM 2326 C C . CYS A 1 294 ? -8.262 -3.047 -5.947 1.00 98.62 294 CYS A C 1
ATOM 2328 O O . CYS A 1 294 ? -9.369 -3.590 -5.943 1.00 98.62 294 CYS A O 1
ATOM 2330 N N . ILE A 1 295 ? -7.793 -2.376 -7.002 1.00 98.69 295 ILE A N 1
ATOM 2331 C CA . ILE A 1 295 ? -8.550 -2.224 -8.247 1.00 98.69 295 ILE A CA 1
ATOM 2332 C C . ILE A 1 295 ? -8.844 -3.600 -8.849 1.00 98.69 295 ILE A C 1
ATOM 2334 O O . ILE A 1 295 ? -9.994 -3.885 -9.165 1.00 98.69 295 ILE A O 1
ATOM 2338 N N . LYS A 1 296 ? -7.860 -4.503 -8.927 1.00 98.50 296 LYS A N 1
ATOM 2339 C CA . LYS A 1 296 ? -8.062 -5.866 -9.439 1.00 98.50 296 LYS A CA 1
ATOM 2340 C C . LYS A 1 296 ? -9.125 -6.637 -8.646 1.00 98.50 296 LYS A C 1
ATOM 2342 O O . LYS A 1 296 ? -9.951 -7.323 -9.252 1.00 98.50 296 LYS A O 1
ATOM 2347 N N . GLY A 1 297 ? -9.137 -6.498 -7.320 1.00 97.81 297 GLY A N 1
ATOM 2348 C CA . GLY A 1 297 ? -10.187 -7.040 -6.453 1.00 97.81 297 GLY A CA 1
ATOM 2349 C C . GLY A 1 297 ? -11.573 -6.477 -6.774 1.00 97.81 297 GLY A C 1
ATOM 2350 O O . GLY A 1 297 ? -12.524 -7.234 -6.968 1.00 97.81 297 GLY A O 1
ATOM 2351 N N . CYS A 1 298 ? -11.667 -5.154 -6.929 1.00 98.62 298 CYS A N 1
ATOM 2352 C CA . CYS A 1 298 ? -12.901 -4.463 -7.307 1.00 98.62 298 CYS A CA 1
ATOM 2353 C C . CYS A 1 298 ? -13.426 -4.918 -8.679 1.00 98.62 298 CYS A C 1
ATOM 2355 O O . CYS A 1 298 ? -14.610 -5.217 -8.815 1.00 98.62 298 CYS A O 1
ATOM 2357 N N . LEU A 1 299 ? -12.556 -5.015 -9.689 1.00 98.06 299 LEU A N 1
ATOM 2358 C CA . LEU A 1 299 ? -12.928 -5.459 -11.037 1.00 98.06 299 LEU A CA 1
ATOM 2359 C C . LEU A 1 299 ? -13.404 -6.913 -11.047 1.00 98.06 299 LEU A C 1
ATOM 2361 O O . LEU A 1 299 ? -14.404 -7.222 -11.688 1.00 98.06 299 LEU A O 1
ATOM 2365 N N . SER A 1 300 ? -12.737 -7.785 -10.285 1.00 96.12 300 SER A N 1
ATOM 2366 C CA . SER A 1 300 ? -13.131 -9.194 -10.163 1.00 96.12 300 SER A CA 1
ATOM 2367 C C . SER A 1 300 ? -14.520 -9.333 -9.533 1.00 96.12 300 SER A C 1
ATOM 2369 O O . SER A 1 300 ? -15.341 -10.099 -10.030 1.00 96.12 300 SER A O 1
ATOM 2371 N N . TYR A 1 301 ? -14.813 -8.545 -8.493 1.00 97.25 301 TYR A N 1
ATOM 2372 C CA . TYR A 1 301 ? -16.144 -8.488 -7.880 1.00 97.25 301 TYR A CA 1
ATOM 2373 C C . TYR A 1 301 ? -17.220 -7.972 -8.851 1.00 97.25 301 TYR A C 1
ATOM 2375 O O . TYR A 1 301 ? -18.318 -8.518 -8.903 1.00 97.25 301 TYR A O 1
ATOM 2383 N N . LEU A 1 302 ? -16.898 -6.963 -9.666 1.00 94.50 302 LEU A N 1
ATOM 2384 C CA . LEU A 1 302 ? -17.802 -6.433 -10.695 1.00 94.50 302 LEU A CA 1
ATOM 2385 C C . LEU A 1 302 ? -17.976 -7.370 -11.904 1.00 94.50 302 LEU A C 1
ATOM 2387 O O . LEU A 1 302 ? -18.738 -7.046 -12.814 1.00 94.50 302 LEU A O 1
ATOM 2391 N N . GLY A 1 303 ? -17.272 -8.506 -11.949 1.00 94.06 303 GLY A N 1
ATOM 2392 C CA . GLY A 1 303 ? -17.291 -9.423 -13.089 1.00 94.06 303 GLY A CA 1
ATOM 2393 C C . GLY A 1 303 ? -16.596 -8.869 -14.339 1.00 94.06 303 GLY A C 1
ATOM 2394 O O . GLY A 1 303 ? -16.876 -9.326 -15.445 1.00 94.06 303 GLY A O 1
ATOM 2395 N N . ILE A 1 304 ? -15.707 -7.883 -14.183 1.00 94.06 304 ILE A N 1
ATOM 2396 C CA . ILE A 1 304 ? -14.914 -7.318 -15.278 1.00 94.06 304 ILE A CA 1
ATOM 2397 C C . ILE A 1 304 ? -13.668 -8.186 -15.462 1.00 94.06 304 ILE A C 1
ATOM 2399 O O . ILE A 1 304 ? -12.730 -8.143 -14.660 1.00 94.06 304 ILE A O 1
ATOM 2403 N N . ASP A 1 305 ? -13.664 -8.979 -16.533 1.00 91.38 305 ASP A N 1
ATOM 2404 C CA . ASP A 1 305 ? -12.529 -9.825 -16.885 1.00 91.38 305 ASP A CA 1
ATOM 2405 C C . ASP A 1 305 ? -11.414 -9.002 -17.543 1.00 91.38 305 ASP A C 1
ATOM 2407 O O . ASP A 1 305 ? -11.563 -8.447 -18.633 1.00 91.38 305 ASP A O 1
ATOM 2411 N N . VAL A 1 306 ? -10.284 -8.907 -16.850 1.00 95.44 306 VAL A N 1
ATOM 2412 C CA . VAL A 1 306 ? -9.085 -8.212 -17.316 1.00 95.44 306 VAL A CA 1
ATOM 2413 C C . VAL A 1 306 ? -7.851 -8.943 -16.803 1.00 95.44 306 VAL A C 1
ATOM 2415 O O . VAL A 1 306 ? -7.779 -9.304 -15.624 1.00 95.44 306 VAL A O 1
ATOM 2418 N N . SER A 1 307 ? -6.859 -9.161 -17.665 1.00 97.94 307 SER A N 1
ATOM 2419 C CA . SER A 1 307 ? -5.576 -9.724 -17.242 1.00 97.94 307 SER A CA 1
ATOM 2420 C C . SER A 1 307 ? -4.831 -8.729 -16.339 1.00 97.94 307 SER A C 1
ATOM 2422 O O . SER A 1 307 ? -5.007 -7.514 -16.443 1.00 97.94 307 SER A O 1
ATOM 2424 N N . ASP A 1 308 ? -3.959 -9.218 -15.456 1.00 98.19 308 ASP A N 1
ATOM 2425 C CA . ASP A 1 308 ? -3.107 -8.315 -14.668 1.00 98.19 308 ASP A CA 1
ATOM 2426 C C . ASP A 1 308 ? -2.195 -7.476 -15.571 1.00 98.19 308 ASP A C 1
ATOM 2428 O O . ASP A 1 308 ? -1.976 -6.298 -15.312 1.00 98.19 308 ASP A O 1
ATOM 2432 N N . ALA A 1 309 ? -1.695 -8.073 -16.657 1.00 98.25 309 ALA A N 1
ATOM 2433 C CA . ALA A 1 309 ? -0.849 -7.397 -17.631 1.00 98.25 309 ALA A CA 1
ATOM 2434 C C . ALA A 1 309 ? -1.574 -6.209 -18.271 1.00 98.25 309 ALA A C 1
ATOM 2436 O O . ALA A 1 309 ? -1.044 -5.099 -18.286 1.00 98.25 309 ALA A O 1
ATOM 2437 N N . TRP A 1 310 ? -2.809 -6.419 -18.732 1.00 98.62 310 TRP A N 1
ATOM 2438 C CA . TRP A 1 310 ? -3.624 -5.355 -19.299 1.00 98.62 310 TRP A CA 1
ATOM 2439 C C . TRP A 1 310 ? -3.962 -4.296 -18.254 1.00 98.62 310 TRP A C 1
ATOM 2441 O O . TRP A 1 310 ? -3.819 -3.118 -18.547 1.00 98.62 310 TRP A O 1
ATOM 2451 N N . LEU A 1 311 ? -4.322 -4.677 -17.024 1.00 98.69 311 LEU A N 1
ATOM 2452 C CA . LEU A 1 311 ? -4.618 -3.714 -15.958 1.00 98.69 311 LEU A CA 1
ATOM 2453 C C . LEU A 1 311 ? -3.410 -2.821 -15.625 1.00 98.69 311 LEU A C 1
ATOM 2455 O O . LEU A 1 311 ? -3.535 -1.598 -15.631 1.00 98.69 311 LEU A O 1
ATOM 2459 N N . PHE A 1 312 ? -2.242 -3.408 -15.361 1.00 98.69 312 PHE A N 1
ATOM 2460 C CA . PHE A 1 312 ? -1.022 -2.656 -15.050 1.00 98.69 312 PHE A CA 1
ATOM 2461 C C . PHE A 1 312 ? -0.564 -1.794 -16.232 1.00 98.69 312 PHE A C 1
ATOM 2463 O O . PHE A 1 312 ? -0.161 -0.647 -16.050 1.00 98.69 312 PHE A O 1
ATOM 2470 N N . GLY A 1 313 ? -0.595 -2.347 -17.445 1.00 98.56 313 GLY A N 1
ATOM 2471 C CA . GLY A 1 313 ? -0.076 -1.678 -18.630 1.00 98.56 313 GLY A CA 1
ATOM 2472 C C . GLY A 1 313 ? -0.998 -0.600 -19.186 1.00 98.56 313 GLY A C 1
ATOM 2473 O O . GLY A 1 313 ? -0.546 0.516 -19.410 1.00 98.56 313 GLY A O 1
ATOM 2474 N N . ALA A 1 314 ? -2.294 -0.885 -19.343 1.00 98.44 314 ALA A N 1
ATOM 2475 C CA . ALA A 1 314 ? -3.272 0.050 -19.909 1.00 98.44 314 ALA A CA 1
ATOM 2476 C C . ALA A 1 314 ? -3.517 1.287 -19.030 1.00 98.44 314 ALA A C 1
ATOM 2478 O O . ALA A 1 314 ? -3.921 2.333 -19.533 1.00 98.44 314 ALA A O 1
ATOM 2479 N N . THR A 1 315 ? -3.265 1.175 -17.724 1.00 98.06 315 THR A N 1
ATOM 2480 C CA . THR A 1 315 ? -3.314 2.301 -16.776 1.00 98.06 315 THR A CA 1
ATOM 2481 C C . THR A 1 315 ? -1.979 3.046 -16.671 1.00 98.06 315 THR A C 1
ATOM 2483 O O . THR A 1 315 ? -1.880 4.056 -15.979 1.00 98.06 315 THR A O 1
ATOM 2486 N N . GLY A 1 316 ? -0.935 2.549 -17.343 1.00 96.56 316 GLY A N 1
ATOM 2487 C CA . GLY A 1 316 ? 0.432 3.068 -17.309 1.00 96.56 316 GLY A CA 1
ATOM 2488 C C . GLY A 1 316 ? 1.222 2.748 -16.037 1.00 96.56 316 GLY A C 1
ATOM 2489 O O . GLY A 1 316 ? 2.429 2.982 -16.019 1.00 96.56 316 GLY A O 1
ATOM 2490 N N . HIS A 1 317 ? 0.607 2.151 -15.007 1.00 97.38 317 HIS A N 1
ATOM 2491 C CA . HIS A 1 317 ? 1.290 1.807 -13.752 1.00 97.38 317 HIS A CA 1
ATOM 2492 C C . HIS A 1 317 ? 2.512 0.905 -13.971 1.00 97.38 317 HIS A C 1
ATOM 2494 O O . HIS A 1 317 ? 3.509 1.017 -13.262 1.00 97.38 317 HIS A O 1
ATOM 2500 N N . ALA A 1 318 ? 2.474 0.030 -14.980 1.00 98.12 318 ALA A N 1
ATOM 2501 C CA . ALA A 1 318 ? 3.596 -0.835 -15.341 1.00 98.12 318 ALA A CA 1
ATOM 2502 C C . ALA A 1 318 ? 4.915 -0.073 -15.608 1.00 98.12 318 ALA A C 1
ATOM 2504 O O . ALA A 1 318 ? 5.996 -0.649 -15.473 1.00 98.12 318 ALA A O 1
ATOM 2505 N N . PHE A 1 319 ? 4.822 1.212 -15.968 1.00 96.69 319 PHE A N 1
ATOM 2506 C CA . PHE A 1 319 ? 5.941 2.079 -16.341 1.00 96.69 319 PHE A CA 1
ATOM 2507 C C . PHE A 1 319 ? 6.274 3.142 -15.274 1.00 96.69 319 PHE A C 1
ATOM 2509 O O . PHE A 1 319 ? 7.275 3.842 -15.399 1.00 96.69 319 PHE A O 1
ATOM 2516 N N . VAL A 1 320 ? 5.480 3.256 -14.203 1.00 94.12 320 VAL A N 1
ATOM 2517 C CA . VAL A 1 320 ? 5.700 4.236 -13.122 1.00 94.12 320 VAL A CA 1
ATOM 2518 C C . VAL A 1 320 ? 6.965 3.898 -12.340 1.00 94.12 320 VAL A C 1
ATOM 2520 O O . VAL A 1 320 ? 7.146 2.761 -11.914 1.00 94.12 320 VAL A O 1
ATOM 2523 N N . LEU A 1 321 ? 7.828 4.885 -12.102 1.00 93.62 321 LEU A N 1
ATOM 2524 C CA . LEU A 1 321 ? 8.903 4.809 -11.113 1.00 93.62 321 LEU A CA 1
ATOM 2525 C C . LEU A 1 321 ? 8.938 6.120 -10.339 1.00 93.62 321 LEU A C 1
ATOM 2527 O O . LEU A 1 321 ? 9.240 7.154 -10.929 1.00 93.62 321 LEU A O 1
ATOM 2531 N N . ASN A 1 322 ? 8.664 6.064 -9.039 1.00 91.38 322 ASN A N 1
ATOM 2532 C CA . ASN A 1 322 ? 8.742 7.213 -8.144 1.00 91.38 322 ASN A CA 1
ATOM 2533 C C . ASN A 1 322 ? 9.677 6.886 -6.981 1.00 91.38 322 ASN A C 1
ATOM 2535 O O . ASN A 1 322 ? 9.435 5.933 -6.238 1.00 91.38 322 ASN A O 1
ATOM 2539 N N . ILE A 1 323 ? 10.753 7.661 -6.842 1.00 90.75 323 ILE A N 1
ATOM 2540 C CA . ILE A 1 323 ? 11.803 7.405 -5.858 1.00 90.75 323 ILE A CA 1
ATOM 2541 C C . ILE A 1 323 ? 11.920 8.586 -4.901 1.00 90.75 323 ILE A C 1
ATOM 2543 O O . ILE A 1 323 ? 12.255 9.703 -5.293 1.00 90.75 323 ILE A O 1
ATOM 2547 N N . SER A 1 324 ? 11.674 8.312 -3.619 1.00 86.19 324 SER A N 1
ATOM 2548 C CA . SER A 1 324 ? 11.838 9.285 -2.540 1.00 86.19 324 SER A CA 1
ATOM 2549 C C . SER A 1 324 ? 13.315 9.490 -2.180 1.00 86.19 324 SER A C 1
ATOM 2551 O O . SER A 1 324 ? 14.084 8.520 -2.199 1.00 86.19 324 SER A O 1
ATOM 2553 N N . PRO A 1 325 ? 13.725 10.702 -1.751 1.00 79.94 325 PRO A N 1
ATOM 2554 C CA . PRO A 1 325 ? 15.033 10.915 -1.134 1.00 79.94 325 PRO A CA 1
ATOM 2555 C C . PRO A 1 325 ? 15.307 9.904 -0.012 1.00 79.94 325 PRO A C 1
ATOM 2557 O O . PRO A 1 325 ? 14.409 9.570 0.763 1.00 79.94 325 PRO A O 1
ATOM 2560 N N . GLY A 1 326 ? 16.537 9.382 0.046 1.00 84.12 326 GLY A N 1
ATOM 2561 C CA . GLY A 1 326 ? 16.934 8.355 1.022 1.00 84.12 326 GLY A CA 1
ATOM 2562 C C . GLY A 1 326 ? 16.261 6.989 0.834 1.00 84.12 326 GLY A C 1
ATOM 2563 O O . GLY A 1 326 ? 16.406 6.126 1.692 1.00 84.12 326 GLY A O 1
ATOM 2564 N N . LEU A 1 327 ? 15.539 6.782 -0.276 1.00 86.31 327 LEU A N 1
ATOM 2565 C CA . LEU A 1 327 ? 14.728 5.592 -0.541 1.00 86.31 327 LEU A CA 1
ATOM 2566 C C . LEU A 1 327 ? 13.632 5.356 0.496 1.00 86.31 327 LEU A C 1
ATOM 2568 O O . LEU A 1 327 ? 13.351 4.216 0.826 1.00 86.31 327 LEU A O 1
ATOM 2572 N N . CYS A 1 328 ? 12.966 6.400 0.991 1.00 84.56 328 CYS A N 1
ATOM 2573 C CA . CYS A 1 328 ? 11.811 6.196 1.870 1.00 84.56 328 CYS A CA 1
ATOM 2574 C C . CYS A 1 328 ? 10.807 5.186 1.254 1.00 84.56 328 CYS A C 1
ATOM 2576 O O . CYS A 1 328 ? 10.479 5.307 0.064 1.00 84.56 328 CYS A O 1
ATOM 2578 N N . PRO A 1 329 ? 10.291 4.211 2.032 1.00 84.31 329 PRO A N 1
ATOM 2579 C CA . PRO A 1 329 ? 9.288 3.255 1.561 1.00 84.31 329 PRO A CA 1
ATOM 2580 C C . PRO A 1 329 ? 7.991 3.889 1.045 1.00 84.31 329 PRO A C 1
ATOM 2582 O O . PRO A 1 329 ? 7.218 3.206 0.392 1.00 84.31 329 PRO A O 1
ATOM 2585 N N . SER A 1 330 ? 7.749 5.182 1.275 1.00 83.06 330 SER A N 1
ATOM 2586 C CA . SER A 1 330 ? 6.600 5.888 0.699 1.00 83.06 330 SER A CA 1
ATOM 2587 C C . SER A 1 330 ? 6.700 6.112 -0.814 1.00 83.06 330 SER A C 1
ATOM 2589 O O . SER A 1 330 ? 5.707 6.475 -1.428 1.00 83.06 330 SER A O 1
ATOM 2591 N N . GLY A 1 331 ? 7.869 5.922 -1.443 1.00 85.19 331 GLY A N 1
ATOM 2592 C CA . GLY A 1 331 ? 8.056 6.125 -2.891 1.00 85.19 331 GLY A CA 1
ATOM 2593 C C . GLY A 1 331 ? 6.941 5.505 -3.752 1.00 85.19 331 GLY A C 1
ATOM 2594 O O . GLY A 1 331 ? 6.310 6.220 -4.528 1.00 85.19 331 GLY A O 1
ATOM 2595 N N . PRO A 1 332 ? 6.614 4.215 -3.585 1.00 89.75 332 PRO A N 1
ATOM 2596 C CA . PRO A 1 332 ? 5.567 3.572 -4.375 1.00 89.75 332 PRO A CA 1
ATOM 2597 C C . PRO A 1 332 ? 4.127 4.033 -4.131 1.00 89.75 332 PRO A C 1
ATOM 2599 O O . PRO A 1 332 ? 3.277 3.810 -4.994 1.00 89.75 332 PRO A O 1
ATOM 2602 N N . THR A 1 333 ? 3.843 4.685 -3.005 1.00 86.56 333 THR A N 1
ATOM 2603 C CA . THR A 1 333 ? 2.480 5.078 -2.612 1.00 86.56 333 THR A CA 1
ATOM 2604 C C . THR A 1 333 ? 2.238 6.587 -2.634 1.00 86.56 333 THR A C 1
ATOM 2606 O O . THR A 1 333 ? 1.084 7.002 -2.658 1.00 86.56 333 THR A O 1
ATOM 2609 N N . ASP A 1 334 ? 3.296 7.399 -2.686 1.00 84.75 334 ASP A N 1
ATOM 2610 C CA . ASP A 1 334 ? 3.236 8.861 -2.597 1.00 84.75 334 ASP A CA 1
ATOM 2611 C C . ASP A 1 334 ? 3.592 9.526 -3.936 1.00 84.75 334 ASP A C 1
ATOM 2613 O O . ASP A 1 334 ? 4.735 9.945 -4.172 1.00 84.75 334 ASP A O 1
ATOM 2617 N N . TRP A 1 335 ? 2.613 9.538 -4.849 1.00 85.44 335 TRP A N 1
ATOM 2618 C CA . TRP A 1 335 ? 2.682 10.216 -6.145 1.00 85.44 335 TRP A CA 1
ATOM 2619 C C . TRP A 1 335 ? 1.305 10.596 -6.709 1.00 85.44 335 TRP A C 1
ATOM 2621 O O . TRP A 1 335 ? 0.288 10.055 -6.282 1.00 85.44 335 TRP A O 1
ATOM 2631 N N . ASP A 1 336 ? 1.255 11.523 -7.678 1.00 86.25 336 ASP A N 1
ATOM 2632 C CA . ASP A 1 336 ? 0.001 11.914 -8.342 1.00 86.25 336 ASP A CA 1
ATOM 2633 C C . ASP A 1 336 ? -0.580 10.772 -9.196 1.00 86.25 336 ASP A C 1
ATOM 2635 O O . ASP A 1 336 ? -0.185 10.538 -10.343 1.00 86.25 336 ASP A O 1
ATOM 2639 N N . THR A 1 337 ? -1.577 10.089 -8.635 1.00 91.12 337 THR A N 1
ATOM 2640 C CA . THR A 1 337 ? -2.269 8.961 -9.267 1.00 91.12 337 THR A CA 1
ATOM 2641 C C . THR A 1 337 ? -3.401 9.376 -10.214 1.00 91.12 337 THR A C 1
ATOM 2643 O O . THR A 1 337 ? -4.009 8.512 -10.852 1.00 91.12 337 THR A O 1
ATOM 2646 N N . SER A 1 338 ? -3.701 10.671 -10.365 1.00 90.88 338 SER A N 1
ATOM 2647 C CA . SER A 1 338 ? -4.883 11.151 -11.098 1.00 90.88 338 SER A CA 1
ATOM 2648 C C . SER A 1 338 ? -4.935 10.646 -12.542 1.00 90.88 338 SER A C 1
ATOM 2650 O O . SER A 1 338 ? -5.970 10.160 -13.016 1.00 90.88 338 SER A O 1
ATOM 2652 N N . ARG A 1 339 ? -3.799 10.690 -13.250 1.00 92.00 339 ARG A N 1
ATOM 2653 C CA . ARG A 1 339 ? -3.719 10.234 -14.639 1.00 92.00 339 ARG A CA 1
ATOM 2654 C C . ARG A 1 339 ? -3.855 8.716 -14.746 1.00 92.00 339 ARG A C 1
ATOM 2656 O O . ARG A 1 339 ? -4.627 8.256 -15.590 1.00 92.00 339 ARG A O 1
ATOM 2663 N N . PHE A 1 340 ? -3.200 7.965 -13.861 1.00 94.56 340 PHE A N 1
ATOM 2664 C CA . PHE A 1 340 ? -3.360 6.513 -13.725 1.00 94.56 340 PHE A CA 1
ATOM 2665 C C . PHE A 1 340 ? -4.833 6.116 -13.530 1.00 94.56 340 PHE A C 1
ATOM 2667 O O . PHE A 1 340 ? -5.349 5.270 -14.264 1.00 94.56 340 PHE A O 1
ATOM 2674 N N . LEU A 1 341 ? -5.544 6.782 -12.615 1.00 96.19 341 LEU A N 1
ATOM 2675 C CA . LEU A 1 341 ? -6.961 6.518 -12.356 1.00 96.19 341 LEU A CA 1
ATOM 2676 C C . LEU A 1 341 ? -7.840 6.872 -13.564 1.00 96.19 341 LEU A C 1
ATOM 2678 O O . LEU A 1 341 ? -8.758 6.121 -13.895 1.00 96.19 341 LEU A O 1
ATOM 2682 N N . SER A 1 342 ? -7.536 7.965 -14.273 1.00 96.12 342 SER A N 1
ATOM 2683 C CA . SER A 1 342 ? -8.292 8.376 -15.466 1.00 96.12 342 SER A CA 1
ATOM 2684 C C . SER A 1 342 ? -8.200 7.363 -16.619 1.00 96.12 342 SER A C 1
ATOM 2686 O O . SER A 1 342 ? -9.189 7.125 -17.322 1.00 96.12 342 SER A O 1
ATOM 2688 N N . LEU A 1 343 ? -7.040 6.713 -16.782 1.00 98.12 343 LEU A N 1
ATOM 2689 C CA . LEU A 1 343 ? -6.820 5.673 -17.791 1.00 98.12 343 LEU A CA 1
ATOM 2690 C C . LEU A 1 343 ? -7.568 4.371 -17.475 1.00 98.12 343 LEU A C 1
ATOM 2692 O O . LEU A 1 343 ? -7.767 3.557 -18.375 1.00 98.12 343 LEU A O 1
ATOM 2696 N N . GLY A 1 344 ? -8.075 4.201 -16.249 1.00 97.94 344 GLY A N 1
ATOM 2697 C CA . GLY A 1 344 ? -8.981 3.105 -15.897 1.00 97.94 344 GLY A CA 1
ATOM 2698 C C . GLY A 1 344 ? -10.216 3.020 -16.802 1.00 97.94 344 GLY A C 1
ATOM 2699 O O . GLY A 1 344 ? -10.705 1.926 -17.093 1.00 97.94 344 GLY A O 1
ATOM 2700 N N . SER A 1 345 ? -10.660 4.155 -17.354 1.00 97.62 345 SER A N 1
ATOM 2701 C CA . SER A 1 345 ? -11.773 4.196 -18.311 1.00 97.62 345 SER A CA 1
ATOM 2702 C C . SER A 1 345 ? -11.483 3.411 -19.593 1.00 97.62 345 SER A C 1
ATOM 2704 O O . SER A 1 345 ? -12.379 2.748 -20.111 1.00 97.62 345 SER A O 1
ATOM 2706 N N . ASN A 1 346 ? -10.226 3.382 -20.053 1.00 98.12 346 ASN A N 1
ATOM 2707 C CA . ASN A 1 346 ? -9.817 2.566 -21.197 1.00 98.12 346 ASN A CA 1
ATOM 2708 C C . ASN A 1 346 ? -9.910 1.061 -20.887 1.00 98.12 346 ASN A C 1
ATOM 2710 O O . ASN A 1 346 ? -10.162 0.262 -21.786 1.00 98.12 346 ASN A O 1
ATOM 2714 N N . VAL A 1 347 ? -9.754 0.675 -19.617 1.00 98.12 347 VAL A N 1
ATOM 2715 C CA . VAL A 1 347 ? -9.879 -0.712 -19.137 1.00 98.12 347 VAL A CA 1
ATOM 2716 C C . VAL A 1 347 ? -11.338 -1.118 -18.907 1.00 98.12 347 VAL A C 1
ATOM 2718 O O . VAL A 1 347 ? -11.654 -2.304 -18.959 1.00 98.12 347 VAL A O 1
ATOM 2721 N N . GLY A 1 348 ? -12.235 -0.153 -18.693 1.00 97.31 348 GLY A N 1
ATOM 2722 C CA . GLY A 1 348 ? -13.656 -0.398 -18.433 1.00 97.31 348 GLY A CA 1
ATOM 2723 C C . GLY A 1 348 ? -14.089 -0.103 -16.997 1.00 97.31 348 GLY A C 1
ATOM 2724 O O . GLY A 1 348 ? -15.095 -0.644 -16.539 1.00 97.31 348 GLY A O 1
ATOM 2725 N N . TYR A 1 349 ? -13.365 0.754 -16.270 1.00 98.31 349 TYR A N 1
ATOM 2726 C CA . TYR A 1 349 ? -13.808 1.227 -14.957 1.00 98.31 349 TYR A CA 1
ATOM 2727 C C . TYR A 1 349 ? -13.600 2.727 -14.735 1.00 98.31 349 TYR A C 1
ATOM 2729 O O . TYR A 1 349 ? -12.789 3.375 -15.387 1.00 98.31 349 TYR A O 1
ATOM 2737 N N . LEU A 1 350 ? -14.353 3.286 -13.795 1.00 97.12 350 LEU A N 1
ATOM 2738 C CA . LEU A 1 350 ? -14.223 4.657 -13.313 1.00 97.12 350 LEU A CA 1
ATOM 2739 C C . LEU A 1 350 ? -13.974 4.643 -11.810 1.00 97.12 350 LEU A C 1
ATOM 2741 O O . LEU A 1 350 ? -14.448 3.747 -11.108 1.00 97.12 350 LEU A O 1
ATOM 2745 N N . VAL A 1 351 ? -13.255 5.654 -11.333 1.00 97.50 351 VAL A N 1
ATOM 2746 C CA . VAL A 1 351 ? -12.970 5.850 -9.913 1.00 97.50 351 VAL A CA 1
ATOM 2747 C C . VAL A 1 351 ? -13.562 7.176 -9.467 1.00 97.50 351 VAL A C 1
ATOM 2749 O O . VAL A 1 351 ? -13.309 8.214 -10.072 1.00 97.50 351 VAL A O 1
ATOM 2752 N N . GLU A 1 352 ? -14.347 7.125 -8.397 1.00 95.06 352 GLU A N 1
ATOM 2753 C CA . GLU A 1 352 ? -14.820 8.302 -7.668 1.00 95.06 352 GLU A CA 1
ATOM 2754 C C . GLU A 1 352 ? -14.231 8.257 -6.263 1.00 95.06 352 GLU A C 1
ATOM 2756 O O . GLU A 1 352 ? -14.390 7.245 -5.570 1.00 95.06 352 GLU A O 1
ATOM 2761 N N . ALA A 1 353 ? -13.572 9.337 -5.848 1.00 95.25 353 ALA A N 1
ATOM 2762 C CA . ALA A 1 353 ? -12.814 9.387 -4.607 1.00 95.25 353 ALA A CA 1
ATOM 2763 C C . ALA A 1 353 ? -13.196 10.582 -3.730 1.00 95.25 353 ALA A C 1
ATOM 2765 O O . ALA A 1 353 ? -13.547 11.652 -4.228 1.00 95.25 353 ALA A O 1
ATOM 2766 N N . VAL A 1 354 ? -13.079 10.375 -2.422 1.00 95.81 354 VAL A N 1
ATOM 2767 C CA . VAL A 1 354 ? -12.787 11.438 -1.459 1.00 95.81 354 VAL A CA 1
ATOM 2768 C C . VAL A 1 354 ? -11.284 11.358 -1.232 1.00 95.81 354 VAL A C 1
ATOM 2770 O O . VAL A 1 354 ? -10.798 10.303 -0.829 1.00 95.81 354 VAL A O 1
ATOM 2773 N N . ASP A 1 355 ? -10.578 12.431 -1.569 1.00 92.94 355 ASP A N 1
ATOM 2774 C CA . ASP A 1 355 ? -9.120 12.542 -1.519 1.00 92.94 355 ASP A CA 1
ATOM 2775 C C . ASP A 1 355 ? -8.771 13.907 -0.931 1.00 92.94 355 ASP A C 1
ATOM 2777 O O . ASP A 1 355 ? -8.868 14.936 -1.607 1.00 92.94 355 ASP A O 1
ATOM 2781 N N . GLU A 1 356 ? -8.501 13.929 0.372 1.00 90.88 356 GLU A N 1
ATOM 2782 C CA . GLU A 1 356 ? -8.304 15.162 1.123 1.00 90.88 356 GLU A CA 1
ATOM 2783 C C . GLU A 1 356 ? -7.097 15.074 2.051 1.00 90.88 356 GLU A C 1
ATOM 2785 O O . GLU A 1 356 ? -6.914 14.102 2.782 1.00 90.88 356 GLU A O 1
ATOM 2790 N N . TYR A 1 357 ? -6.286 16.132 2.050 1.00 86.56 357 TYR A N 1
ATOM 2791 C CA . TYR A 1 357 ? -5.094 16.247 2.884 1.00 86.56 357 TYR A CA 1
ATOM 2792 C C . TYR A 1 357 ? -5.362 17.155 4.093 1.00 86.56 357 TYR A C 1
ATOM 2794 O O . TYR A 1 357 ? -5.489 18.375 3.959 1.00 86.56 357 TYR A O 1
ATOM 2802 N N . CYS A 1 358 ? -5.424 16.555 5.283 1.00 85.06 358 CYS A N 1
ATOM 2803 C CA . CYS A 1 358 ? -5.832 17.172 6.548 1.00 85.06 358 CYS A CA 1
ATOM 2804 C C . CYS A 1 358 ? -4.760 17.015 7.658 1.00 85.06 358 CYS A C 1
ATOM 2806 O O . CYS A 1 358 ? -5.028 16.423 8.706 1.00 85.06 358 CYS A O 1
ATOM 2808 N N . PRO A 1 359 ? -3.546 17.582 7.507 1.00 72.75 359 PRO A N 1
ATOM 2809 C CA . PRO A 1 359 ? -2.418 17.333 8.419 1.00 72.75 359 PRO A CA 1
ATOM 2810 C C . PRO A 1 359 ? -2.575 17.946 9.822 1.00 72.75 359 PRO A C 1
ATOM 2812 O O . PRO A 1 359 ? -1.840 17.596 10.739 1.00 72.75 359 PRO A O 1
ATOM 2815 N N . LYS A 1 360 ? -3.498 18.898 10.010 1.00 68.75 360 LYS A N 1
ATOM 2816 C CA . LYS A 1 360 ? -3.664 19.639 11.276 1.00 68.75 360 LYS A CA 1
ATOM 2817 C C . LYS A 1 360 ? -4.564 18.939 12.299 1.00 68.75 360 LYS A C 1
ATOM 2819 O O . LYS A 1 360 ? -4.707 19.456 13.402 1.00 68.75 360 LYS A O 1
ATOM 2824 N N . GLN A 1 361 ? -5.138 17.786 11.940 1.00 67.38 361 GLN A N 1
ATOM 2825 C CA . GLN A 1 361 ? -6.023 16.974 12.788 1.00 67.38 361 GLN A CA 1
ATOM 2826 C C . GLN A 1 361 ? -7.109 17.792 13.513 1.00 67.38 361 GLN A C 1
ATOM 2828 O O . GLN A 1 361 ? -7.395 17.588 14.692 1.00 67.38 361 GLN A O 1
ATOM 2833 N N . ASP A 1 362 ? -7.695 18.751 12.803 1.00 74.25 362 ASP A N 1
ATOM 2834 C CA . ASP A 1 362 ? -8.671 19.700 13.323 1.00 74.25 362 ASP A CA 1
ATOM 2835 C C . ASP A 1 362 ? -10.076 19.412 12.757 1.00 74.25 362 ASP A C 1
ATOM 2837 O O . ASP A 1 362 ? -10.410 18.281 12.392 1.00 74.25 362 ASP A O 1
ATOM 2841 N N . ARG A 1 363 ? -10.942 20.430 12.719 1.00 72.00 363 ARG A N 1
ATOM 2842 C CA . ARG A 1 363 ? -12.308 20.303 12.202 1.00 72.00 363 ARG A CA 1
ATOM 2843 C C . ARG A 1 363 ? -12.344 19.840 10.739 1.00 72.00 363 ARG A C 1
ATOM 2845 O O . ARG A 1 363 ? -13.273 19.119 10.380 1.00 72.00 363 ARG A O 1
ATOM 2852 N N . ASP A 1 364 ? -11.347 20.200 9.932 1.00 83.38 364 ASP A N 1
ATOM 2853 C CA . ASP A 1 364 ? -11.313 19.847 8.512 1.00 83.38 364 ASP A CA 1
ATOM 2854 C C . ASP A 1 364 ? -11.162 18.325 8.336 1.00 83.38 364 ASP A C 1
ATOM 2856 O O . ASP A 1 364 ? -11.807 17.737 7.467 1.00 83.38 364 ASP A O 1
ATOM 2860 N N . LEU A 1 365 ? -10.407 17.668 9.231 1.00 87.31 365 LEU A N 1
ATOM 2861 C CA . LEU A 1 365 ? -10.254 16.210 9.248 1.00 87.31 365 LEU A CA 1
ATOM 2862 C C . LEU A 1 365 ? -11.587 15.504 9.522 1.00 87.31 365 LEU A C 1
ATOM 2864 O O . LEU A 1 365 ? -11.937 14.562 8.814 1.00 87.31 365 LEU A O 1
ATOM 2868 N N . LEU A 1 366 ? -12.344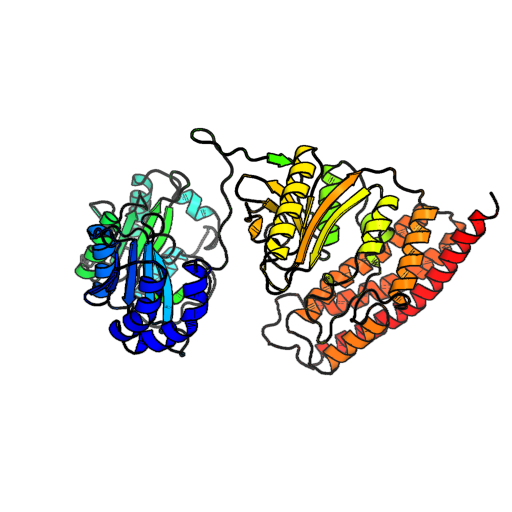 15.946 10.531 1.00 87.94 366 LEU A N 1
ATOM 2869 C CA . LEU A 1 366 ? -13.628 15.317 10.854 1.00 87.94 366 LEU A CA 1
ATOM 2870 C C . LEU A 1 366 ? -14.623 15.455 9.694 1.00 87.94 366 LEU A C 1
ATOM 2872 O O . LEU A 1 366 ? -15.289 14.485 9.338 1.00 87.94 366 LEU A O 1
ATOM 2876 N N . GLU A 1 367 ? -14.694 16.632 9.068 1.00 91.88 367 GLU A N 1
ATOM 2877 C CA . GLU A 1 367 ? -15.579 16.854 7.921 1.00 91.88 367 GLU A CA 1
ATOM 2878 C C . GLU A 1 367 ? -15.173 15.988 6.709 1.00 91.88 367 GLU A C 1
ATOM 2880 O O . GLU A 1 367 ? -16.043 15.439 6.025 1.00 91.88 367 GLU A O 1
ATOM 2885 N N . ALA A 1 368 ? -13.870 15.807 6.461 1.00 92.12 368 ALA A N 1
ATOM 2886 C CA . ALA A 1 368 ? -13.363 14.898 5.430 1.00 92.12 368 ALA A CA 1
ATOM 2887 C C . ALA A 1 368 ? -13.700 13.428 5.744 1.00 92.12 368 ALA A C 1
ATOM 2889 O O . ALA A 1 368 ? -14.179 12.695 4.876 1.00 92.12 368 ALA A O 1
ATOM 2890 N N . GLN A 1 369 ? -13.536 12.999 6.999 1.00 94.94 369 GLN A N 1
ATOM 2891 C CA . GLN A 1 369 ? -13.908 11.656 7.455 1.00 94.94 369 GLN A CA 1
ATOM 2892 C C . GLN A 1 369 ? -15.411 11.388 7.296 1.00 94.94 369 GLN A C 1
ATOM 2894 O O . GLN A 1 369 ? -15.796 10.302 6.864 1.00 94.94 369 GLN A O 1
ATOM 2899 N N . GLU A 1 370 ? -16.271 12.365 7.596 1.00 94.12 370 GLU A N 1
ATOM 2900 C CA . GLU A 1 370 ? -17.724 12.255 7.411 1.00 94.12 370 GLU A CA 1
ATOM 2901 C C . GLU A 1 370 ? -18.112 12.140 5.930 1.00 94.12 370 GLU A C 1
ATOM 2903 O O . GLU A 1 370 ? -19.000 11.350 5.575 1.00 94.12 370 GLU A O 1
ATOM 2908 N N . ARG A 1 371 ? -17.427 12.877 5.044 1.00 96.81 371 ARG A N 1
ATOM 2909 C CA . ARG A 1 371 ? -17.588 12.743 3.587 1.00 96.81 371 ARG A CA 1
ATOM 2910 C C . ARG A 1 371 ? -17.142 11.370 3.100 1.00 96.81 371 ARG A C 1
ATOM 2912 O O . ARG A 1 371 ? -17.909 10.712 2.399 1.00 96.81 371 ARG A O 1
ATOM 2919 N N . ALA A 1 372 ? -15.964 10.909 3.517 1.00 98.06 372 ALA A N 1
ATOM 2920 C CA . ALA A 1 372 ? -15.448 9.577 3.204 1.00 98.06 372 ALA A CA 1
ATOM 2921 C C . ALA A 1 372 ? -16.404 8.471 3.681 1.00 98.06 372 ALA A C 1
ATOM 2923 O O . ALA A 1 372 ? -16.746 7.563 2.920 1.00 98.06 372 ALA A O 1
ATOM 2924 N N . TRP A 1 373 ? -16.913 8.593 4.909 1.00 97.19 373 TRP A N 1
ATOM 2925 C CA . TRP A 1 373 ? -17.883 7.667 5.488 1.00 97.19 373 TRP A CA 1
ATOM 2926 C C . TRP A 1 373 ? -19.177 7.610 4.682 1.00 97.19 373 TRP A C 1
ATOM 2928 O O . TRP A 1 373 ? -19.671 6.531 4.347 1.00 97.19 373 TRP A O 1
ATOM 2938 N N . THR A 1 374 ? -19.708 8.776 4.320 1.00 96.94 374 THR A N 1
ATOM 2939 C CA . THR A 1 374 ? -20.921 8.890 3.504 1.00 96.94 374 THR A CA 1
ATOM 2940 C C . THR A 1 374 ? -20.712 8.305 2.106 1.00 96.94 374 THR A C 1
ATOM 2942 O O . THR A 1 374 ? -21.575 7.572 1.619 1.00 96.94 374 THR A O 1
ATOM 2945 N N . HIS A 1 375 ? -19.561 8.577 1.484 1.00 97.81 375 HIS A N 1
ATOM 2946 C CA . HIS A 1 375 ? -19.181 8.059 0.168 1.00 97.81 375 HIS A CA 1
ATOM 2947 C C . HIS A 1 375 ? -19.137 6.532 0.149 1.00 97.81 375 HIS A C 1
ATOM 2949 O O . HIS A 1 375 ? -19.839 5.906 -0.645 1.00 97.81 375 HIS A O 1
ATOM 2955 N N . VAL A 1 376 ? -18.375 5.926 1.064 1.00 98.25 376 VAL A N 1
ATOM 2956 C CA . VAL A 1 376 ? -18.211 4.466 1.139 1.00 98.25 376 VAL A CA 1
ATOM 2957 C C . VAL A 1 376 ? -19.535 3.776 1.440 1.00 98.25 376 VAL A C 1
ATOM 2959 O O . VAL A 1 376 ? -19.880 2.800 0.773 1.00 98.25 376 VAL A O 1
ATOM 2962 N N . LYS A 1 377 ? -20.314 4.293 2.399 1.00 97.19 377 LYS A N 1
ATOM 2963 C CA . LYS A 1 377 ? -21.635 3.735 2.704 1.00 97.19 377 LYS A CA 1
ATOM 2964 C C . LYS A 1 377 ? -22.552 3.770 1.498 1.00 97.19 377 LYS A C 1
ATOM 2966 O O . LYS A 1 377 ? -23.125 2.745 1.163 1.00 97.19 377 LYS A O 1
ATOM 2971 N N . SER A 1 378 ? -22.650 4.919 0.831 1.00 94.00 378 SER A N 1
ATOM 2972 C CA . SER A 1 378 ? -23.471 5.072 -0.370 1.00 94.00 378 SER A CA 1
ATOM 2973 C C . SER A 1 378 ? -23.026 4.114 -1.479 1.00 94.00 378 SER A C 1
ATOM 2975 O O . SER A 1 378 ? -23.855 3.432 -2.079 1.00 94.00 378 SER A O 1
ATOM 2977 N N . ALA A 1 379 ? -21.721 3.998 -1.729 1.00 97.25 379 ALA A N 1
ATOM 2978 C CA . ALA A 1 379 ? -21.184 3.100 -2.745 1.00 97.25 379 ALA A CA 1
ATOM 2979 C C . ALA A 1 379 ? -21.505 1.628 -2.442 1.00 97.25 379 ALA A C 1
ATOM 2981 O O . ALA A 1 379 ? -22.112 0.957 -3.279 1.00 97.25 379 ALA A O 1
ATOM 2982 N N . ILE A 1 380 ? -21.199 1.158 -1.229 1.00 97.00 380 ILE A N 1
ATOM 2983 C CA . ILE A 1 380 ? -21.518 -0.206 -0.785 1.00 97.00 380 ILE A CA 1
ATOM 2984 C C . ILE A 1 380 ? -23.032 -0.428 -0.770 1.00 97.00 380 ILE A C 1
ATOM 2986 O O . ILE A 1 380 ? -23.507 -1.509 -1.122 1.00 97.00 380 ILE A O 1
ATOM 2990 N N . ASP A 1 381 ? -23.815 0.595 -0.420 1.00 93.69 381 ASP A N 1
ATOM 2991 C CA . ASP A 1 381 ? -25.267 0.500 -0.409 1.00 93.69 381 ASP A CA 1
ATOM 2992 C C . ASP A 1 381 ? -25.843 0.183 -1.789 1.00 93.69 381 ASP A C 1
ATOM 2994 O O . ASP A 1 381 ? -26.801 -0.592 -1.885 1.00 93.69 381 ASP A O 1
ATOM 2998 N N . ASN A 1 382 ? -25.203 0.730 -2.824 1.00 91.94 382 ASN A N 1
ATOM 2999 C CA . ASN A 1 382 ? -25.505 0.533 -4.238 1.00 91.94 382 ASN A CA 1
ATOM 3000 C C . ASN A 1 382 ? -24.744 -0.648 -4.872 1.00 91.94 382 ASN A C 1
ATOM 3002 O O . ASN A 1 382 ? -24.841 -0.856 -6.079 1.00 91.94 382 ASN A O 1
ATOM 3006 N N . GLY A 1 383 ? -23.999 -1.429 -4.085 1.00 93.88 383 GLY A N 1
ATOM 3007 C CA . GLY A 1 383 ? -23.270 -2.599 -4.572 1.00 93.88 383 GLY A CA 1
ATOM 3008 C C . GLY A 1 383 ? -21.962 -2.286 -5.300 1.00 93.88 383 GLY A C 1
ATOM 3009 O O . GLY A 1 383 ? -21.437 -3.175 -5.965 1.00 93.88 383 GLY A O 1
ATOM 3010 N N . TYR A 1 384 ? -21.427 -1.067 -5.191 1.00 96.94 384 TYR A N 1
ATOM 3011 C CA . TYR A 1 384 ? -20.143 -0.695 -5.786 1.00 96.94 384 TYR A CA 1
ATOM 3012 C C . TYR A 1 384 ? -18.981 -0.968 -4.822 1.00 96.94 384 TYR A C 1
ATOM 3014 O O . TYR A 1 384 ? -19.050 -0.560 -3.659 1.00 96.94 384 TYR A O 1
ATOM 3022 N N . PRO A 1 385 ? -17.908 -1.637 -5.282 1.00 98.25 385 PRO A N 1
ATOM 3023 C CA . PRO A 1 385 ? -16.752 -1.939 -4.452 1.00 98.25 385 PRO A CA 1
ATOM 3024 C C . PRO A 1 385 ? -15.954 -0.675 -4.119 1.00 98.25 385 PRO A C 1
ATOM 3026 O O . PRO A 1 385 ? -15.859 0.254 -4.929 1.00 98.25 385 PRO A O 1
ATOM 3029 N N . CYS A 1 386 ? -15.340 -0.670 -2.937 1.00 98.69 386 CYS A N 1
ATOM 3030 C CA . CYS A 1 386 ? -14.542 0.441 -2.438 1.00 98.69 386 CYS A CA 1
ATOM 3031 C C . CYS A 1 386 ? -13.122 0.012 -2.067 1.00 98.69 386 CYS A C 1
ATOM 3033 O O . CYS A 1 386 ? -12.856 -1.155 -1.784 1.00 98.69 386 CYS A O 1
ATOM 3035 N N . TYR A 1 387 ? -12.215 0.981 -2.013 1.00 98.69 387 TYR A N 1
ATOM 3036 C CA . TYR A 1 387 ? -10.892 0.843 -1.411 1.00 98.69 387 TYR A CA 1
ATOM 3037 C C . TYR A 1 387 ? -10.484 2.158 -0.735 1.00 98.69 387 TYR A C 1
ATOM 3039 O O . TYR A 1 387 ? -11.095 3.193 -0.983 1.00 98.69 387 TYR A O 1
ATOM 3047 N N . GLY A 1 388 ? -9.468 2.134 0.118 1.00 97.75 388 GLY A N 1
ATOM 3048 C CA . GLY A 1 388 ? -8.904 3.329 0.742 1.00 97.75 388 GLY A CA 1
ATOM 3049 C C . GLY A 1 388 ? -7.430 3.152 1.066 1.00 97.75 388 GLY A C 1
ATOM 3050 O O . GLY A 1 388 ? -6.898 2.048 0.937 1.00 97.75 388 GLY A O 1
ATOM 3051 N N . TRP A 1 389 ? -6.780 4.240 1.457 1.00 94.81 389 TRP A N 1
ATOM 3052 C CA . TRP A 1 389 ? -5.367 4.254 1.830 1.00 94.81 389 TRP A CA 1
ATOM 3053 C C . TRP A 1 389 ? -5.206 4.478 3.334 1.00 94.81 389 TRP A C 1
ATOM 3055 O O . TRP A 1 389 ? -6.018 5.164 3.950 1.00 94.81 389 TRP A O 1
ATOM 3065 N N . GLU A 1 390 ? -4.181 3.854 3.913 1.00 89.62 390 GLU A N 1
ATOM 3066 C CA . GLU A 1 390 ? -3.828 3.953 5.334 1.00 89.62 390 GLU A CA 1
ATOM 3067 C C . GLU A 1 390 ? -4.976 3.578 6.291 1.00 89.62 390 GLU A C 1
ATOM 3069 O O . GLU A 1 390 ? -5.269 4.246 7.281 1.00 89.62 390 GLU A O 1
ATOM 3074 N N . LEU A 1 391 ? -5.649 2.462 5.994 1.00 89.31 391 LEU A N 1
ATOM 3075 C CA . LEU A 1 391 ? -6.690 1.905 6.867 1.00 89.31 391 LEU A CA 1
ATOM 3076 C C . LEU A 1 391 ? -6.133 0.978 7.963 1.00 89.31 391 LEU A C 1
ATOM 3078 O O . LEU A 1 391 ? -6.841 0.698 8.929 1.00 89.31 391 LEU A O 1
ATOM 3082 N N . ASP A 1 392 ? -4.889 0.507 7.829 1.00 86.69 392 ASP A N 1
ATOM 3083 C CA . ASP A 1 392 ? -4.203 -0.297 8.855 1.00 86.69 392 ASP A CA 1
ATOM 3084 C C . ASP A 1 392 ? -2.709 0.050 8.930 1.00 86.69 392 ASP A C 1
ATOM 3086 O O . ASP A 1 392 ? -2.238 0.604 9.921 1.00 86.69 392 ASP A O 1
ATOM 3090 N N . ILE A 1 393 ? -1.984 -0.199 7.838 1.00 86.81 393 ILE A N 1
ATOM 3091 C CA . ILE A 1 393 ? -0.617 0.294 7.599 1.00 86.81 393 ILE A CA 1
ATOM 3092 C C . ILE A 1 393 ? -0.634 1.282 6.416 1.00 86.81 393 ILE A C 1
ATOM 3094 O O . ILE A 1 393 ? -1.668 1.347 5.747 1.00 86.81 393 ILE A O 1
ATOM 3098 N N . PRO A 1 394 ? 0.453 2.032 6.130 1.00 86.38 394 PRO A N 1
ATOM 3099 C CA . PRO A 1 394 ? 0.550 2.988 5.008 1.00 86.38 394 PRO A CA 1
ATOM 3100 C C . PRO A 1 394 ? 0.476 2.368 3.591 1.00 86.38 394 PRO A C 1
ATOM 3102 O O . PRO A 1 394 ? 1.377 2.517 2.769 1.00 86.38 394 PRO A O 1
ATOM 3105 N N . GLU A 1 395 ? -0.615 1.659 3.305 1.00 92.31 395 GLU A N 1
ATOM 3106 C CA . GLU A 1 395 ? -0.906 0.889 2.096 1.00 92.31 395 GLU A CA 1
ATOM 3107 C C . GLU A 1 395 ? -2.376 1.031 1.683 1.00 92.31 395 GLU A C 1
ATOM 3109 O O . GLU A 1 395 ? -3.213 1.530 2.440 1.00 92.31 395 GLU A O 1
ATOM 3114 N N . TYR A 1 396 ? -2.704 0.553 0.479 1.00 96.81 396 TYR A N 1
ATOM 3115 C CA . TYR A 1 396 ? -4.079 0.487 -0.013 1.00 96.81 396 TYR A CA 1
ATOM 3116 C C . TYR A 1 396 ? -4.792 -0.808 0.400 1.00 96.81 396 TYR A C 1
ATOM 3118 O O . TYR A 1 396 ? -4.237 -1.905 0.305 1.00 96.81 396 TYR A O 1
ATOM 3126 N N . PHE A 1 397 ? -6.066 -0.677 0.774 1.00 98.38 397 PHE A N 1
ATOM 3127 C CA . PHE A 1 397 ? -6.939 -1.769 1.204 1.00 98.38 397 PHE A CA 1
ATOM 3128 C C . PHE A 1 397 ? -8.293 -1.709 0.506 1.00 98.38 397 PHE A C 1
ATOM 3130 O O . PHE A 1 397 ? -8.904 -0.647 0.407 1.00 98.38 397 PHE A O 1
ATOM 3137 N N . VAL A 1 398 ? -8.820 -2.863 0.101 1.00 98.75 398 VAL A N 1
ATOM 3138 C CA . VAL A 1 398 ? -10.220 -2.996 -0.321 1.00 98.75 398 VAL A CA 1
ATOM 3139 C C . VAL A 1 398 ? -11.116 -2.841 0.899 1.00 98.75 398 VAL A C 1
ATOM 3141 O O . VAL A 1 398 ? -10.896 -3.526 1.891 1.00 98.75 398 VAL A O 1
ATOM 3144 N N . ILE A 1 399 ? -12.152 -2.010 0.806 1.00 98.62 399 ILE A N 1
ATOM 3145 C CA . ILE A 1 399 ? -13.220 -1.898 1.802 1.00 98.62 399 ILE A CA 1
ATOM 3146 C C . ILE A 1 399 ? -14.389 -2.756 1.314 1.00 98.62 399 ILE A C 1
ATOM 3148 O O . ILE A 1 399 ? -15.094 -2.382 0.376 1.00 98.62 399 ILE A O 1
ATOM 3152 N N . TYR A 1 400 ? -14.585 -3.920 1.933 1.00 97.50 400 TYR A N 1
ATOM 3153 C CA . TYR A 1 400 ? -15.606 -4.885 1.512 1.00 97.50 400 TYR A CA 1
ATOM 3154 C C . TYR A 1 400 ? -16.916 -4.793 2.295 1.00 97.50 400 TYR A C 1
ATOM 3156 O O . TYR A 1 400 ? -17.870 -5.509 1.993 1.00 97.50 400 TYR A O 1
ATOM 3164 N N . GLY A 1 401 ? -16.994 -3.924 3.298 1.00 96.38 401 GLY A N 1
ATOM 3165 C CA . GLY A 1 401 ? -18.207 -3.736 4.077 1.00 96.38 401 GLY A CA 1
ATOM 3166 C C . GLY A 1 401 ? -18.086 -2.635 5.114 1.00 96.38 401 GLY A C 1
ATOM 3167 O O . GLY A 1 401 ? -17.014 -2.065 5.311 1.00 96.38 401 GLY A O 1
ATOM 3168 N N . TYR A 1 402 ? -19.186 -2.367 5.807 1.00 96.44 402 TYR A N 1
ATOM 3169 C CA . TYR A 1 402 ? -19.219 -1.463 6.949 1.00 96.44 402 TYR A CA 1
ATOM 3170 C C . TYR A 1 402 ? -20.287 -1.871 7.978 1.00 96.44 402 TYR A C 1
ATOM 3172 O O . TYR A 1 402 ? -21.243 -2.588 7.668 1.00 96.44 402 TYR A O 1
ATOM 3180 N N . ASP A 1 403 ? -20.138 -1.390 9.209 1.00 90.75 403 ASP A N 1
ATOM 3181 C CA . ASP A 1 403 ? -21.170 -1.407 10.254 1.00 90.75 403 ASP A CA 1
ATOM 3182 C C . ASP A 1 403 ? -21.332 -0.005 10.882 1.00 90.75 403 ASP A C 1
ATOM 3184 O O . ASP A 1 403 ? -20.995 1.002 10.272 1.00 90.75 403 ASP A O 1
ATOM 3188 N N . GLN A 1 404 ? -21.883 0.118 12.092 1.00 84.94 404 GLN A N 1
ATOM 3189 C CA . GLN A 1 404 ? -21.951 1.425 12.769 1.00 84.94 404 GLN A CA 1
ATOM 3190 C C . GLN A 1 404 ? -20.585 1.934 13.259 1.00 84.94 404 GLN A C 1
ATOM 3192 O O . GLN A 1 404 ? -20.463 3.113 13.589 1.00 84.94 404 GLN A O 1
ATOM 3197 N N . THR A 1 405 ? -19.594 1.050 13.352 1.00 88.44 405 THR A N 1
ATOM 3198 C CA . THR A 1 405 ? -18.256 1.328 13.873 1.00 88.44 405 THR A CA 1
ATOM 3199 C C . THR A 1 405 ? -17.347 1.844 12.765 1.00 88.44 405 THR A C 1
ATOM 3201 O O . THR A 1 405 ? -16.684 2.861 12.949 1.00 88.44 405 THR A O 1
ATOM 3204 N N . GLY A 1 406 ? -17.322 1.182 11.606 1.00 93.56 406 GLY A N 1
ATOM 3205 C CA . GLY A 1 406 ? -16.485 1.604 10.488 1.00 93.56 406 GLY A CA 1
ATOM 3206 C C . GLY A 1 406 ? -16.335 0.556 9.389 1.00 93.56 406 GLY A C 1
ATOM 3207 O O . GLY A 1 406 ? -17.297 -0.128 9.052 1.00 93.56 406 GLY A O 1
ATOM 3208 N N . TYR A 1 407 ? -15.143 0.466 8.801 1.00 96.56 407 TYR A N 1
ATOM 3209 C CA . TYR A 1 407 ? -14.859 -0.263 7.562 1.00 96.56 407 TYR A CA 1
ATOM 3210 C C . TYR A 1 407 ? -14.352 -1.685 7.801 1.00 96.56 407 TYR A C 1
ATOM 3212 O O . TYR A 1 407 ? -13.411 -1.899 8.559 1.00 96.56 407 TYR A O 1
ATOM 3220 N N . TYR A 1 408 ? -14.892 -2.660 7.082 1.00 96.62 408 TYR A N 1
ATOM 3221 C CA . TYR A 1 408 ? -14.271 -3.975 6.946 1.00 96.62 408 TYR A CA 1
ATOM 3222 C C . TYR A 1 408 ? -13.343 -3.971 5.734 1.00 96.62 408 TYR A C 1
ATOM 3224 O O . TYR A 1 408 ? -13.772 -3.626 4.632 1.00 96.62 408 TYR A O 1
ATOM 3232 N N . ILE A 1 409 ? -12.082 -4.339 5.941 1.00 97.94 409 ILE A N 1
ATOM 3233 C CA . ILE A 1 409 ? -11.001 -4.147 4.975 1.00 97.94 409 ILE A CA 1
ATOM 3234 C C . ILE A 1 409 ? -10.265 -5.446 4.660 1.00 97.94 409 ILE A C 1
ATOM 3236 O O . ILE A 1 409 ? -10.152 -6.309 5.519 1.00 97.94 409 ILE A O 1
ATOM 3240 N N . SER A 1 410 ? -9.729 -5.587 3.455 1.00 97.50 410 SER A N 1
ATOM 3241 C CA . SER A 1 410 ? -8.778 -6.649 3.096 1.00 97.50 410 SER A CA 1
ATOM 3242 C C . SER A 1 410 ? -7.621 -6.042 2.316 1.00 97.50 410 SER A C 1
ATOM 3244 O O . SER A 1 410 ? -7.860 -5.198 1.452 1.00 97.50 410 SER A O 1
ATOM 3246 N N . GLY A 1 411 ? -6.394 -6.464 2.596 1.00 95.94 411 GLY A N 1
ATOM 3247 C CA . GLY A 1 411 ? -5.186 -5.895 2.001 1.00 95.94 411 GLY A CA 1
ATOM 3248 C C . GLY A 1 411 ? -3.920 -6.538 2.567 1.00 95.94 411 GLY A C 1
ATOM 3249 O O . GLY A 1 411 ? -4.020 -7.613 3.163 1.00 95.94 411 GLY A O 1
ATOM 3250 N N . PRO A 1 412 ? -2.748 -5.898 2.406 1.00 90.56 412 PRO A N 1
ATOM 3251 C CA . PRO A 1 412 ? -1.495 -6.375 2.983 1.00 90.56 412 PRO A CA 1
ATOM 3252 C C . PRO A 1 412 ? -1.641 -6.714 4.472 1.00 90.56 412 PRO A C 1
ATOM 3254 O O . PRO A 1 412 ? -2.284 -5.983 5.219 1.00 90.56 412 PRO A O 1
ATOM 3257 N N . GLU A 1 413 ? -1.070 -7.844 4.892 1.00 88.62 413 GLU A N 1
ATOM 3258 C CA . GLU A 1 413 ? -1.137 -8.365 6.272 1.00 88.62 413 GLU A CA 1
ATOM 3259 C C . GLU A 1 413 ? -2.553 -8.750 6.767 1.00 88.62 413 GLU A C 1
ATOM 3261 O O . GLU A 1 413 ? -2.699 -9.249 7.882 1.00 88.62 413 GLU A O 1
ATOM 3266 N N . CYS A 1 414 ? -3.597 -8.613 5.936 1.00 88.50 414 CYS A N 1
ATOM 3267 C CA . CYS A 1 414 ? -4.974 -9.001 6.258 1.00 88.50 414 CYS A CA 1
ATOM 3268 C C . CYS A 1 414 ? -5.775 -9.493 5.033 1.00 88.50 414 CYS A C 1
ATOM 3270 O O . CYS A 1 414 ? -6.941 -9.139 4.843 1.00 88.50 414 CYS A O 1
ATOM 3272 N N . ASP A 1 415 ? -5.174 -10.344 4.198 1.00 83.69 415 ASP A N 1
ATOM 3273 C CA . ASP A 1 415 ? -5.768 -10.855 2.952 1.00 83.69 415 ASP A CA 1
ATOM 3274 C C . ASP A 1 415 ? -7.165 -11.482 3.148 1.00 83.69 415 ASP A C 1
ATOM 3276 O O . ASP A 1 415 ? -8.054 -11.311 2.312 1.00 83.69 415 ASP A O 1
ATOM 3280 N N . GLY A 1 416 ? -7.380 -12.187 4.268 1.00 81.69 416 GLY A N 1
ATOM 3281 C CA . GLY A 1 416 ? -8.668 -12.807 4.622 1.00 81.69 416 GLY A CA 1
ATOM 3282 C C . GLY A 1 416 ? -9.768 -11.807 5.004 1.00 81.69 416 GLY A C 1
ATOM 3283 O O . GLY A 1 416 ? -10.958 -12.134 4.958 1.00 81.69 416 GLY A O 1
ATOM 3284 N N . GLY A 1 417 ? -9.377 -10.570 5.300 1.00 86.38 417 GLY A N 1
ATOM 3285 C CA . GLY A 1 417 ? -10.226 -9.514 5.818 1.00 86.38 417 GLY A CA 1
ATOM 3286 C C . GLY A 1 417 ? -9.984 -9.238 7.305 1.00 86.38 417 GLY A C 1
ATOM 3287 O O . GLY A 1 417 ? -9.656 -10.128 8.080 1.00 86.38 417 GLY A O 1
ATOM 3288 N N . LYS A 1 418 ? -10.185 -7.984 7.700 1.00 87.62 418 LYS A N 1
ATOM 3289 C CA . LYS A 1 418 ? -10.121 -7.448 9.064 1.00 87.62 418 LYS A CA 1
ATOM 3290 C C . LYS A 1 418 ? -11.226 -6.403 9.233 1.00 87.62 418 LYS A C 1
ATOM 3292 O O . LYS A 1 418 ? -11.754 -5.885 8.250 1.00 87.62 418 LYS A O 1
ATOM 3297 N N . GLY A 1 419 ? -11.587 -6.079 10.468 1.00 84.88 419 GLY A N 1
ATOM 3298 C CA . GLY A 1 419 ? -12.444 -4.939 10.787 1.00 84.88 419 GLY A CA 1
ATOM 3299 C C . GLY A 1 419 ? -13.517 -5.241 11.840 1.00 84.88 419 GLY A C 1
ATOM 3300 O O . GLY A 1 419 ? -13.570 -6.360 12.357 1.00 84.88 419 GLY A O 1
ATOM 3301 N N . PRO A 1 420 ? -14.371 -4.249 12.157 1.00 88.50 420 PRO A N 1
ATOM 3302 C CA . PRO A 1 420 ? -14.389 -2.920 11.546 1.00 88.50 420 PRO A CA 1
ATOM 3303 C C . PRO A 1 420 ? -13.225 -2.035 12.032 1.00 88.50 420 PRO A C 1
ATOM 3305 O O . PRO A 1 420 ? -12.961 -1.938 13.228 1.00 88.50 420 PRO A O 1
ATOM 3308 N N . VAL A 1 421 ? -12.542 -1.367 11.104 1.00 90.38 421 VAL A N 1
ATOM 3309 C CA . VAL A 1 421 ? -11.648 -0.235 11.372 1.00 90.38 421 VAL A CA 1
ATOM 3310 C C . VAL A 1 421 ? -12.525 0.994 11.605 1.00 90.38 421 VAL A C 1
ATOM 3312 O O . VAL A 1 421 ? -13.273 1.344 10.691 1.00 90.38 421 VAL A O 1
ATOM 3315 N N . PRO A 1 422 ? -12.470 1.657 12.776 1.00 93.19 422 PRO A N 1
ATOM 3316 C CA . PRO A 1 422 ? -13.269 2.852 13.033 1.00 93.19 422 PRO A CA 1
ATOM 3317 C C . PRO A 1 422 ? -13.091 3.895 11.929 1.00 93.19 422 PRO A C 1
ATOM 3319 O O . PRO A 1 422 ? -11.962 4.255 11.600 1.00 93.19 422 PRO A O 1
ATOM 3322 N N . TRP A 1 423 ? -14.185 4.390 11.346 1.00 89.38 423 TRP A N 1
ATOM 3323 C CA . TRP A 1 423 ? -14.094 5.300 10.194 1.00 89.38 423 TRP A CA 1
ATOM 3324 C C . TRP A 1 423 ? -13.416 6.627 10.554 1.00 89.38 423 TRP A C 1
ATOM 3326 O O . TRP A 1 423 ? -12.761 7.233 9.711 1.00 89.38 423 TRP A O 1
ATOM 3336 N N . GLN A 1 424 ? -13.494 7.030 11.824 1.00 91.62 424 GLN A N 1
ATOM 3337 C CA . GLN A 1 424 ? -12.806 8.202 12.358 1.00 91.62 424 GLN A CA 1
ATOM 3338 C C . GLN A 1 424 ? -11.290 8.018 12.464 1.00 91.62 424 GLN A C 1
ATOM 3340 O O . GLN A 1 424 ? -10.612 8.984 12.794 1.00 91.62 424 GLN A O 1
ATOM 3345 N N . ASN A 1 425 ? -10.742 6.817 12.251 1.00 89.25 425 ASN A N 1
ATOM 3346 C CA . ASN A 1 425 ? -9.292 6.607 12.239 1.00 89.25 425 ASN A CA 1
ATOM 3347 C C . ASN A 1 425 ? -8.650 7.003 10.903 1.00 89.25 425 ASN A C 1
ATOM 3349 O O . ASN A 1 425 ? -7.450 7.261 10.873 1.00 89.25 425 ASN A O 1
ATOM 3353 N N . LEU A 1 426 ? -9.431 7.078 9.822 1.00 90.56 426 LEU A N 1
ATOM 3354 C CA . LEU A 1 426 ? -8.941 7.456 8.498 1.00 90.56 426 LEU A CA 1
ATOM 3355 C C . LEU A 1 426 ? -8.325 8.865 8.538 1.00 90.56 426 LEU A C 1
ATOM 3357 O O . LEU A 1 426 ? -8.992 9.812 8.947 1.00 90.56 426 LEU A O 1
ATOM 3361 N N . GLY A 1 427 ? -7.058 9.005 8.148 1.00 82.69 427 GLY A N 1
ATOM 3362 C CA . GLY A 1 427 ? -6.339 10.283 8.195 1.00 82.69 427 GLY A CA 1
ATOM 3363 C C . GLY A 1 427 ? -5.936 10.762 9.597 1.00 82.69 427 GLY A C 1
ATOM 3364 O O . GLY A 1 427 ? -5.584 11.925 9.754 1.00 82.69 427 GLY A O 1
ATOM 3365 N N . ARG A 1 428 ? -5.972 9.909 10.636 1.00 83.44 428 ARG A N 1
ATOM 3366 C CA . ARG A 1 428 ? -5.446 10.252 11.982 1.00 83.44 428 ARG A CA 1
ATOM 3367 C C . ARG A 1 428 ? -3.941 10.054 12.146 1.00 83.44 428 ARG A C 1
ATOM 3369 O O . ARG A 1 428 ? -3.401 10.365 13.209 1.00 83.44 428 ARG A O 1
ATOM 3376 N N . SER A 1 429 ? -3.271 9.488 11.153 1.00 80.50 429 SER A N 1
ATOM 3377 C CA . SER A 1 429 ? -1.815 9.405 11.160 1.00 80.50 429 SER A CA 1
ATOM 3378 C C . SER A 1 429 ? -1.194 10.804 11.116 1.00 80.50 429 SER A C 1
ATOM 3380 O O . SER A 1 429 ? -1.866 11.814 10.886 1.00 80.50 429 SER A O 1
ATOM 3382 N N . GLU A 1 430 ? 0.120 10.865 11.303 1.00 72.75 430 GLU A N 1
ATOM 3383 C CA . GLU A 1 430 ? 0.903 12.082 11.072 1.00 72.75 430 GLU A CA 1
ATOM 3384 C C . GLU A 1 430 ? 0.863 12.566 9.611 1.00 72.75 430 GLU A C 1
ATOM 3386 O O . GLU A 1 430 ? 1.201 13.716 9.341 1.00 72.75 430 GLU A O 1
ATOM 3391 N N . ILE A 1 431 ? 0.420 11.713 8.678 1.00 77.81 431 ILE A N 1
ATOM 3392 C CA . ILE A 1 431 ? 0.293 12.042 7.256 1.00 77.81 431 ILE A CA 1
ATOM 3393 C C . ILE A 1 431 ? -0.997 12.825 7.011 1.00 77.81 431 ILE A C 1
ATOM 3395 O O . ILE A 1 431 ? -1.005 13.775 6.236 1.00 77.81 431 ILE A O 1
ATOM 3399 N N . GLY A 1 432 ? -2.090 12.477 7.695 1.00 81.25 432 GLY A N 1
ATOM 3400 C CA . GLY A 1 432 ? -3.332 13.243 7.609 1.00 81.25 432 GLY A CA 1
ATOM 3401 C C . GLY A 1 432 ? -4.108 13.066 6.301 1.00 81.25 432 GLY A C 1
ATOM 3402 O O . GLY A 1 432 ? -4.905 13.935 5.964 1.00 81.25 432 GLY A O 1
ATOM 3403 N N . SER A 1 433 ? -3.884 11.989 5.540 1.00 86.12 433 SER A N 1
ATOM 3404 C CA . SER A 1 433 ? -4.607 11.747 4.282 1.00 86.12 433 SER A CA 1
ATOM 3405 C C . SER A 1 433 ? -5.925 11.007 4.516 1.00 86.12 433 SER A C 1
ATOM 3407 O O . SER A 1 433 ? -5.960 9.932 5.117 1.00 86.12 433 SER A O 1
ATOM 3409 N N . VAL A 1 434 ? -7.021 11.572 4.017 1.00 94.38 434 VAL A N 1
ATOM 3410 C CA . VAL A 1 434 ? -8.344 10.950 3.979 1.00 94.38 434 VAL A CA 1
ATOM 3411 C C . VAL A 1 434 ? -8.621 10.535 2.541 1.00 94.38 434 VAL A C 1
ATOM 3413 O O . VAL A 1 434 ? -9.163 11.309 1.753 1.00 94.38 434 VAL A O 1
ATOM 3416 N N . LEU A 1 435 ? -8.254 9.294 2.211 1.00 95.50 435 LEU A N 1
ATOM 3417 C CA . LEU A 1 435 ? -8.440 8.733 0.877 1.00 95.50 435 LEU A CA 1
ATOM 3418 C C . LEU A 1 435 ? -9.329 7.487 0.907 1.00 95.50 435 LEU A C 1
ATOM 3420 O O . LEU A 1 435 ? -8.939 6.426 1.402 1.00 95.50 435 LEU A O 1
ATOM 3424 N N . VAL A 1 436 ? -10.497 7.592 0.282 1.00 98.38 436 VAL A N 1
ATOM 3425 C CA . VAL A 1 436 ? -11.354 6.452 -0.065 1.00 98.38 436 VAL A CA 1
ATOM 3426 C C . VAL A 1 436 ? -11.874 6.604 -1.480 1.00 98.38 436 VAL A C 1
ATOM 3428 O O . VAL A 1 436 ? -12.083 7.701 -1.985 1.00 98.38 436 VAL A O 1
ATOM 3431 N N . SER A 1 437 ? -12.111 5.485 -2.140 1.00 98.62 437 SER A N 1
ATOM 3432 C CA . SER A 1 437 ? -12.541 5.424 -3.526 1.00 98.62 437 SER A CA 1
ATOM 3433 C C . SER A 1 437 ? -13.616 4.367 -3.707 1.00 98.62 437 SER A C 1
ATOM 3435 O O . SER A 1 437 ? -13.649 3.363 -3.000 1.00 98.62 437 SER A O 1
ATOM 3437 N N . SER A 1 438 ? -14.487 4.587 -4.684 1.00 98.44 438 SER A N 1
ATOM 3438 C CA . SER A 1 438 ? -15.421 3.588 -5.200 1.00 98.44 438 SER A CA 1
ATOM 3439 C C . SER A 1 438 ? -15.121 3.331 -6.670 1.00 98.44 438 SER A C 1
ATOM 3441 O O . SER A 1 438 ? -14.728 4.254 -7.389 1.00 98.44 438 SER A O 1
ATOM 3443 N N . VAL A 1 439 ? -15.293 2.086 -7.110 1.00 98.50 439 VAL A N 1
ATOM 3444 C CA . VAL A 1 439 ? -15.052 1.679 -8.497 1.00 98.50 439 VAL A CA 1
ATOM 3445 C C . VAL A 1 439 ? -16.377 1.349 -9.167 1.00 98.50 439 VAL A C 1
ATOM 3447 O O . VAL A 1 439 ? -17.176 0.573 -8.643 1.00 98.50 439 VAL A O 1
ATOM 3450 N N . ARG A 1 440 ? -16.607 1.926 -10.347 1.00 95.06 440 ARG A N 1
ATOM 3451 C CA . ARG A 1 440 ? -17.805 1.684 -11.159 1.00 95.06 440 ARG A CA 1
ATOM 3452 C C . ARG A 1 440 ? -17.437 1.100 -12.519 1.00 95.06 440 ARG A C 1
ATOM 3454 O O . ARG A 1 440 ? -16.417 1.501 -13.077 1.00 95.06 440 ARG A O 1
ATOM 3461 N N . PRO A 1 441 ? -18.258 0.198 -13.081 1.00 95.75 441 PRO A N 1
ATOM 3462 C CA . PRO A 1 441 ? -18.058 -0.278 -14.442 1.00 95.75 441 PRO A CA 1
ATOM 3463 C C . PRO A 1 441 ? -18.304 0.847 -15.457 1.00 95.75 441 PRO A C 1
ATOM 3465 O O . PRO A 1 441 ? -19.187 1.686 -15.280 1.00 95.75 441 PRO A O 1
ATOM 3468 N N . THR A 1 442 ? -17.557 0.829 -16.555 1.00 96.31 442 THR A N 1
ATOM 3469 C CA . THR A 1 442 ? -17.840 1.604 -17.768 1.00 96.31 442 THR A CA 1
ATOM 3470 C C . THR A 1 442 ? -17.489 0.777 -19.006 1.00 96.31 442 THR A C 1
ATOM 3472 O O . THR A 1 442 ? -16.958 -0.327 -18.902 1.00 96.31 442 THR A O 1
ATOM 3475 N N . SER A 1 443 ? -17.802 1.285 -20.196 1.00 94.94 443 SER A N 1
ATOM 3476 C CA . SER A 1 443 ? -17.381 0.633 -21.439 1.00 94.94 443 SER A CA 1
ATOM 3477 C C . SER A 1 443 ? -15.877 0.838 -21.660 1.00 94.94 443 SER A C 1
ATOM 3479 O O . SER A 1 443 ? -15.434 1.987 -21.602 1.00 94.94 443 SER A O 1
ATOM 3481 N N . PRO A 1 444 ? -15.095 -0.227 -21.919 1.00 96.88 444 PRO A N 1
ATOM 3482 C CA . PRO A 1 444 ? -13.676 -0.094 -22.231 1.00 96.88 444 PRO A CA 1
ATOM 3483 C C . PRO A 1 444 ? -13.471 0.593 -23.584 1.00 96.88 444 PRO A C 1
ATOM 3485 O O . PRO A 1 444 ? -14.332 0.544 -24.468 1.00 96.88 444 PRO A O 1
ATOM 3488 N N . ALA A 1 445 ? -12.302 1.204 -23.758 1.00 97.44 445 ALA A N 1
ATOM 3489 C CA . ALA A 1 445 ? -11.879 1.732 -25.049 1.00 97.44 445 ALA A CA 1
ATOM 3490 C C . ALA A 1 445 ? -11.372 0.605 -25.966 1.00 97.44 445 ALA A C 1
ATOM 3492 O O . ALA A 1 445 ? -11.091 -0.512 -25.528 1.00 97.44 445 ALA A O 1
ATOM 3493 N N . ASP A 1 446 ? -11.210 0.903 -27.255 1.00 96.69 446 ASP A N 1
ATOM 3494 C CA . ASP A 1 446 ? -10.553 -0.022 -28.173 1.00 96.69 446 ASP A CA 1
ATOM 3495 C C . ASP A 1 446 ? -9.059 -0.196 -27.828 1.00 96.69 446 ASP A C 1
ATOM 3497 O O . ASP A 1 446 ? -8.430 0.647 -27.175 1.00 96.69 446 ASP A O 1
ATOM 3501 N N . ALA A 1 447 ? -8.470 -1.305 -28.282 1.00 97.06 447 ALA A N 1
ATOM 3502 C CA . ALA A 1 447 ? -7.083 -1.645 -27.976 1.00 97.06 447 ALA A CA 1
ATOM 3503 C C . ALA A 1 447 ? -6.076 -0.616 -28.519 1.00 97.06 447 ALA A C 1
ATOM 3505 O O . ALA A 1 447 ? -5.073 -0.353 -27.860 1.00 97.06 447 ALA A O 1
ATOM 3506 N N . THR A 1 448 ? -6.341 -0.001 -29.678 1.00 96.81 448 THR A N 1
ATOM 3507 C CA . THR A 1 448 ? -5.424 0.975 -30.294 1.00 96.81 448 THR A CA 1
ATOM 3508 C C . THR A 1 448 ? -5.346 2.230 -29.439 1.00 96.81 448 THR A C 1
ATOM 3510 O O . THR A 1 448 ? -4.250 2.658 -29.075 1.00 96.81 448 THR A O 1
ATOM 3513 N N . LYS A 1 449 ? -6.501 2.787 -29.055 1.00 96.81 449 LYS A N 1
ATOM 3514 C CA . LYS A 1 449 ? -6.572 3.924 -28.131 1.00 96.81 449 LYS A CA 1
ATOM 3515 C C . LYS A 1 449 ? -5.947 3.586 -26.780 1.00 96.81 449 LYS A C 1
ATOM 3517 O O . LYS A 1 449 ? -5.145 4.367 -26.281 1.00 96.81 449 LYS A O 1
ATOM 3522 N N . THR A 1 450 ? -6.290 2.429 -26.216 1.00 98.38 450 THR A N 1
ATOM 3523 C CA . THR A 1 450 ? -5.799 1.998 -24.901 1.00 98.38 450 THR A CA 1
ATOM 3524 C C . THR A 1 450 ? -4.277 1.930 -24.865 1.00 98.38 450 THR A C 1
ATOM 3526 O O . THR A 1 450 ? -3.656 2.506 -23.976 1.00 98.38 450 THR A O 1
ATOM 3529 N N . VAL A 1 451 ? -3.669 1.271 -25.856 1.00 98.50 451 VAL A N 1
ATOM 3530 C CA . VAL A 1 451 ? -2.212 1.138 -25.940 1.00 98.50 451 VAL A CA 1
ATOM 3531 C C . VAL A 1 451 ? -1.563 2.490 -26.198 1.00 98.50 451 VAL A C 1
ATOM 3533 O O . VAL A 1 451 ? -0.628 2.842 -25.490 1.00 98.50 451 VAL A O 1
ATOM 3536 N N . ARG A 1 452 ? -2.073 3.287 -27.145 1.00 98.06 452 ARG A N 1
ATOM 3537 C CA . ARG A 1 452 ? -1.523 4.620 -27.421 1.00 98.06 452 ARG A CA 1
ATOM 3538 C C . ARG A 1 452 ? -1.509 5.487 -26.165 1.00 98.06 452 ARG A C 1
ATOM 3540 O O . ARG A 1 452 ? -0.459 6.001 -25.806 1.00 98.06 452 ARG A O 1
ATOM 3547 N N . ASP A 1 453 ? -2.649 5.622 -25.491 1.00 98.25 453 ASP A N 1
ATOM 3548 C CA . ASP A 1 453 ? -2.776 6.500 -24.328 1.00 98.25 453 ASP A CA 1
ATOM 3549 C C . ASP A 1 453 ? -1.889 6.023 -23.158 1.00 98.25 453 ASP A C 1
ATOM 3551 O O . ASP A 1 453 ? -1.275 6.847 -22.477 1.00 98.25 453 ASP A O 1
ATOM 3555 N N . ALA A 1 454 ? -1.771 4.705 -22.958 1.00 98.31 454 ALA A N 1
ATOM 3556 C CA . ALA A 1 454 ? -0.883 4.111 -21.962 1.00 98.31 454 ALA A CA 1
ATOM 3557 C C . ALA A 1 454 ? 0.601 4.371 -22.259 1.00 98.31 454 ALA A C 1
ATOM 3559 O O . ALA A 1 454 ? 1.347 4.765 -21.364 1.00 98.31 454 ALA A O 1
ATOM 3560 N N . LEU A 1 455 ? 1.033 4.185 -23.512 1.00 98.12 455 LEU A N 1
ATOM 3561 C CA . LEU A 1 455 ? 2.415 4.442 -23.919 1.00 98.12 455 LEU A CA 1
ATOM 3562 C C . LEU A 1 455 ? 2.742 5.940 -23.894 1.00 98.12 455 LEU A C 1
ATOM 3564 O O . LEU A 1 455 ? 3.842 6.311 -23.501 1.00 98.12 455 LEU A O 1
ATOM 3568 N N . THR A 1 456 ? 1.791 6.810 -24.253 1.00 96.81 456 THR A N 1
ATOM 3569 C CA . THR A 1 456 ? 1.959 8.267 -24.121 1.00 96.81 456 THR A CA 1
ATOM 3570 C C . THR A 1 456 ? 2.195 8.638 -22.670 1.00 96.81 456 THR A C 1
ATOM 3572 O O . THR A 1 456 ? 3.141 9.363 -22.375 1.00 96.81 456 THR A O 1
ATOM 3575 N N . TYR A 1 457 ? 1.396 8.078 -21.762 1.00 95.44 457 TYR A N 1
ATOM 3576 C CA . TYR A 1 457 ? 1.618 8.294 -20.345 1.00 95.44 457 TYR A CA 1
ATOM 3577 C C . TYR A 1 457 ? 2.990 7.758 -19.912 1.00 95.44 457 TYR A C 1
ATOM 3579 O O . TYR A 1 457 ? 3.756 8.506 -19.319 1.00 95.44 457 TYR A O 1
ATOM 3587 N N . ALA A 1 458 ? 3.372 6.539 -20.305 1.00 95.44 458 ALA A N 1
ATOM 3588 C CA . ALA A 1 458 ? 4.694 5.977 -20.007 1.00 95.44 458 ALA A CA 1
ATOM 3589 C C . ALA A 1 458 ? 5.864 6.883 -20.447 1.00 95.44 458 ALA A C 1
ATOM 3591 O O . ALA A 1 458 ? 6.844 6.996 -19.713 1.00 95.44 458 ALA A O 1
ATOM 3592 N N . LEU A 1 459 ? 5.762 7.564 -21.596 1.00 94.31 459 LEU A N 1
ATOM 3593 C CA . LEU A 1 459 ? 6.769 8.539 -22.037 1.00 94.31 459 LEU A CA 1
ATOM 3594 C C . LEU A 1 459 ? 6.833 9.778 -21.149 1.00 94.31 459 LEU A C 1
ATOM 3596 O O . LEU A 1 459 ? 7.928 10.246 -20.824 1.00 94.31 459 LEU A O 1
ATOM 3600 N N . ASP A 1 460 ? 5.674 10.325 -20.785 1.00 91.06 460 ASP A N 1
ATOM 3601 C CA . ASP A 1 460 ? 5.601 11.501 -19.920 1.00 91.06 460 ASP A CA 1
ATOM 3602 C C . ASP A 1 460 ? 6.219 11.204 -18.552 1.00 91.06 460 ASP A C 1
ATOM 3604 O O . ASP A 1 460 ? 6.991 12.015 -18.038 1.00 91.06 460 ASP A O 1
ATOM 3608 N N . LEU A 1 461 ? 5.951 10.005 -18.028 1.00 88.75 461 LEU A N 1
ATOM 3609 C CA . LEU A 1 461 ? 6.510 9.492 -16.783 1.00 88.75 461 LEU A CA 1
ATOM 3610 C C . LEU A 1 461 ? 8.015 9.229 -16.870 1.00 88.75 461 LEU A C 1
ATOM 3612 O O . LEU A 1 461 ? 8.779 9.687 -16.023 1.00 88.75 461 LEU A O 1
ATOM 3616 N N . GLY A 1 462 ? 8.459 8.509 -17.902 1.00 89.38 462 GLY A N 1
ATOM 3617 C CA . GLY A 1 462 ? 9.861 8.132 -18.074 1.00 89.38 462 GLY A CA 1
ATOM 3618 C C . GLY A 1 462 ? 10.786 9.344 -18.189 1.00 89.38 462 GLY A C 1
ATOM 3619 O O . GLY A 1 462 ? 11.873 9.356 -17.612 1.00 89.38 462 GLY A O 1
ATOM 3620 N N . HIS A 1 463 ? 10.335 10.393 -18.877 1.00 87.19 463 HIS A N 1
ATOM 3621 C CA . HIS A 1 463 ? 11.098 11.628 -19.057 1.00 87.19 463 HIS A CA 1
ATOM 3622 C C . HIS A 1 463 ? 10.783 12.726 -18.035 1.00 87.19 463 HIS A C 1
ATOM 3624 O O . HIS A 1 463 ? 11.344 13.815 -18.160 1.00 87.19 463 HIS A O 1
ATOM 3630 N N . ASP A 1 464 ? 9.911 12.466 -17.055 1.00 78.38 464 ASP A N 1
ATOM 3631 C CA . ASP A 1 464 ? 9.488 13.446 -16.044 1.00 78.38 464 ASP A CA 1
ATOM 3632 C C . ASP A 1 464 ? 8.970 14.758 -16.686 1.00 78.38 464 ASP A C 1
ATOM 3634 O O . ASP A 1 464 ? 9.260 15.870 -16.242 1.00 78.38 464 ASP A O 1
ATOM 3638 N N . ARG A 1 465 ? 8.229 14.644 -17.804 1.00 72.62 465 ARG A N 1
ATOM 3639 C CA . ARG A 1 465 ? 7.724 15.800 -18.583 1.00 72.62 465 ARG A CA 1
ATOM 3640 C C . ARG A 1 465 ? 6.632 16.565 -17.842 1.00 72.62 465 ARG A C 1
ATOM 3642 O O . ARG A 1 465 ? 6.437 17.757 -18.083 1.00 72.62 465 ARG A O 1
ATOM 3649 N N . GLN A 1 466 ? 5.936 15.883 -16.940 1.00 64.62 466 GLN A N 1
ATOM 3650 C CA . GLN A 1 466 ? 5.059 16.478 -15.947 1.00 64.62 466 GLN A CA 1
ATOM 3651 C C . GLN A 1 466 ? 5.579 16.107 -14.567 1.00 64.62 466 GLN A C 1
ATOM 3653 O O . GLN A 1 466 ? 5.667 14.929 -14.234 1.00 64.62 466 GLN A O 1
ATOM 3658 N N . LYS A 1 467 ? 5.875 17.124 -13.752 1.00 61.97 467 LYS A N 1
ATOM 3659 C CA . LYS A 1 467 ? 6.140 16.908 -12.332 1.00 61.97 467 LYS A CA 1
ATOM 3660 C C . LYS A 1 467 ? 4.858 16.432 -11.653 1.00 61.97 467 LYS A C 1
ATOM 3662 O O . LYS A 1 467 ? 3.961 17.224 -11.392 1.00 61.97 467 LYS A O 1
ATOM 3667 N N . TRP A 1 468 ? 4.813 15.138 -11.391 1.00 62.78 468 TRP A N 1
ATOM 3668 C CA . TRP A 1 468 ? 3.811 14.411 -10.608 1.00 62.78 468 TRP A CA 1
ATOM 3669 C C . TRP A 1 468 ? 4.023 14.475 -9.091 1.00 62.78 468 TRP A C 1
ATOM 3671 O O . TRP A 1 468 ? 3.108 14.158 -8.341 1.00 62.78 468 TRP A O 1
ATOM 3681 N N . THR A 1 469 ? 5.219 14.857 -8.632 1.00 64.12 469 THR A N 1
ATOM 3682 C CA . THR A 1 469 ? 5.613 14.978 -7.220 1.00 64.12 469 THR A CA 1
ATOM 3683 C C . THR A 1 469 ? 6.761 15.980 -7.083 1.00 64.12 469 THR A C 1
ATOM 3685 O O . THR A 1 469 ? 7.333 16.448 -8.073 1.00 64.12 469 THR A O 1
ATOM 3688 N N . ASP A 1 470 ? 7.130 16.309 -5.848 1.00 64.25 470 ASP A N 1
ATOM 3689 C CA . ASP A 1 470 ? 8.391 16.977 -5.515 1.00 64.25 470 ASP A CA 1
ATOM 3690 C C . ASP A 1 470 ? 9.618 16.038 -5.589 1.00 64.25 470 ASP A C 1
ATOM 3692 O O . ASP A 1 470 ? 10.753 16.484 -5.396 1.00 64.25 470 ASP A O 1
ATOM 3696 N N . ARG A 1 471 ? 9.404 14.753 -5.901 1.00 69.81 471 ARG A N 1
ATOM 3697 C CA . ARG A 1 471 ? 10.403 13.678 -5.935 1.00 69.81 471 ARG A CA 1
ATOM 3698 C C . ARG A 1 471 ? 10.901 13.416 -7.354 1.00 69.81 471 ARG A C 1
ATOM 3700 O O . ARG A 1 471 ? 10.358 13.902 -8.341 1.00 69.81 471 ARG A O 1
ATOM 3707 N N . THR A 1 472 ? 11.968 12.629 -7.456 1.00 78.12 472 THR A N 1
ATOM 3708 C CA . THR A 1 472 ? 12.532 12.211 -8.744 1.00 78.12 472 THR A CA 1
ATOM 3709 C C . THR A 1 472 ? 11.827 10.961 -9.251 1.00 78.12 472 THR A C 1
ATOM 3711 O O . THR A 1 472 ? 11.905 9.904 -8.615 1.00 78.12 472 THR A O 1
ATOM 3714 N N . GLY A 1 473 ? 11.186 11.069 -10.412 1.00 84.38 473 GLY A N 1
ATOM 3715 C CA . GLY A 1 473 ? 10.562 9.943 -11.096 1.00 84.38 473 GLY A CA 1
ATOM 3716 C C . GLY A 1 473 ? 11.240 9.575 -12.419 1.00 84.38 473 GLY A C 1
ATOM 3717 O O . GLY A 1 473 ? 12.189 10.230 -12.862 1.00 84.38 473 GLY A O 1
ATOM 3718 N N . GLY A 1 474 ? 10.780 8.485 -13.035 1.00 90.88 474 GLY A N 1
ATOM 3719 C CA . GLY A 1 474 ? 11.253 8.037 -14.348 1.00 90.88 474 GLY A CA 1
ATOM 3720 C C . GLY A 1 474 ? 12.765 7.789 -14.386 1.00 90.88 474 GLY A C 1
ATOM 3721 O O . GLY A 1 474 ? 13.353 7.284 -13.429 1.00 90.88 474 GLY A O 1
ATOM 3722 N N . LEU A 1 475 ? 13.432 8.183 -15.474 1.00 94.44 475 LEU A N 1
ATOM 3723 C CA . LEU A 1 475 ? 14.880 8.000 -15.641 1.00 94.44 475 LEU A CA 1
ATOM 3724 C C . LEU A 1 475 ? 15.713 8.686 -14.543 1.00 94.44 475 LEU A C 1
ATOM 3726 O O . LEU A 1 475 ? 16.750 8.157 -14.142 1.00 94.44 475 LEU A O 1
ATOM 3730 N N . GLN A 1 476 ? 15.252 9.826 -14.015 1.00 92.44 476 GLN A N 1
ATOM 3731 C CA . GLN A 1 476 ? 15.919 10.518 -12.904 1.00 92.44 476 GLN A CA 1
ATOM 3732 C C . GLN A 1 476 ? 15.748 9.770 -11.572 1.00 92.44 476 GLN A C 1
ATOM 3734 O O . GLN A 1 476 ? 16.611 9.857 -10.698 1.00 92.44 476 GLN A O 1
ATOM 3739 N N . GLY A 1 477 ? 14.666 9.001 -11.421 1.00 93.31 477 GLY A N 1
ATOM 3740 C CA . GLY A 1 477 ? 14.449 8.125 -10.271 1.00 93.31 477 GLY A CA 1
ATOM 3741 C C . GLY A 1 477 ? 15.532 7.049 -10.147 1.00 93.31 477 GLY A C 1
ATOM 3742 O O . GLY A 1 477 ? 16.027 6.808 -9.047 1.00 93.31 477 GLY A O 1
ATOM 3743 N N . TYR A 1 478 ? 15.981 6.467 -11.266 1.00 95.69 478 TYR A N 1
ATOM 3744 C CA . TYR A 1 478 ? 17.113 5.529 -11.271 1.00 95.69 478 TYR A CA 1
ATOM 3745 C C . TYR A 1 478 ? 18.412 6.172 -10.771 1.00 95.69 478 TYR A C 1
ATOM 3747 O O . TYR A 1 478 ? 19.152 5.550 -10.006 1.00 95.69 478 TYR A O 1
ATOM 3755 N N . ASP A 1 479 ? 18.678 7.420 -11.165 1.00 93.94 479 ASP A N 1
ATOM 3756 C CA . ASP A 1 479 ? 19.865 8.163 -10.727 1.00 93.94 479 ASP A CA 1
ATOM 3757 C C . ASP A 1 479 ? 19.819 8.445 -9.218 1.00 93.94 479 ASP A C 1
ATOM 3759 O O . ASP A 1 479 ? 20.817 8.282 -8.510 1.00 93.94 479 ASP A O 1
ATOM 3763 N N . ALA A 1 480 ? 18.647 8.836 -8.706 1.00 92.94 480 ALA A N 1
ATOM 3764 C CA . ALA A 1 480 ? 18.433 9.065 -7.280 1.00 92.94 480 ALA A CA 1
ATOM 3765 C C . ALA A 1 480 ? 18.580 7.775 -6.462 1.00 92.94 480 ALA A C 1
ATOM 3767 O O . ALA A 1 480 ? 19.232 7.783 -5.415 1.00 92.94 480 ALA A O 1
ATOM 3768 N N . TRP A 1 481 ? 18.030 6.665 -6.960 1.00 94.69 481 TRP A N 1
ATOM 3769 C CA . TRP A 1 481 ? 18.150 5.357 -6.324 1.00 94.69 481 TRP A CA 1
ATOM 3770 C C . TRP A 1 481 ? 19.604 4.903 -6.263 1.00 94.69 481 TRP A C 1
ATOM 3772 O O . TRP A 1 481 ? 20.105 4.580 -5.185 1.00 94.69 481 TRP A O 1
ATOM 3782 N N . THR A 1 482 ? 20.298 4.959 -7.400 1.00 94.94 482 THR A N 1
ATOM 3783 C CA . THR A 1 482 ? 21.714 4.600 -7.513 1.00 94.94 482 THR A CA 1
ATOM 3784 C C . THR A 1 482 ? 22.543 5.372 -6.491 1.00 94.94 482 THR A C 1
ATOM 3786 O O . THR A 1 482 ? 23.219 4.774 -5.656 1.00 94.94 482 THR A O 1
ATOM 3789 N N . ARG A 1 483 ? 22.388 6.700 -6.453 1.00 93.94 483 ARG A N 1
ATOM 3790 C CA . ARG A 1 483 ? 23.099 7.557 -5.499 1.00 93.94 483 ARG A CA 1
ATOM 3791 C C . ARG A 1 483 ? 22.803 7.192 -4.045 1.00 93.94 483 ARG A C 1
ATOM 3793 O O . ARG A 1 483 ? 23.711 7.217 -3.216 1.00 93.94 483 ARG A O 1
ATOM 3800 N N . ALA A 1 484 ? 21.547 6.897 -3.711 1.00 93.50 484 ALA A N 1
ATOM 3801 C CA . ALA A 1 484 ? 21.163 6.578 -2.340 1.00 93.50 484 ALA A CA 1
ATOM 3802 C C . ALA A 1 484 ? 21.829 5.287 -1.835 1.00 93.50 484 ALA A C 1
ATOM 3804 O O . ALA A 1 484 ? 22.274 5.238 -0.686 1.00 93.50 484 ALA A O 1
ATOM 3805 N N . VAL A 1 485 ? 21.938 4.278 -2.705 1.00 92.12 485 VAL A N 1
ATOM 3806 C CA . VAL A 1 485 ? 22.624 3.011 -2.411 1.00 92.12 485 VAL A CA 1
ATOM 3807 C C . VAL A 1 485 ? 24.139 3.219 -2.336 1.00 92.12 485 VAL A C 1
ATOM 3809 O O . VAL A 1 485 ? 24.755 2.835 -1.346 1.00 92.12 485 VAL A O 1
ATOM 3812 N N . GLU A 1 486 ? 24.740 3.901 -3.316 1.00 91.19 486 GLU A N 1
ATOM 3813 C CA . GLU A 1 486 ? 26.190 4.159 -3.359 1.00 91.19 486 GLU A CA 1
ATOM 3814 C C . GLU A 1 486 ? 26.706 4.949 -2.151 1.00 91.19 486 GLU A C 1
ATOM 3816 O O . GLU A 1 486 ? 27.823 4.730 -1.685 1.00 91.19 486 GLU A O 1
ATOM 3821 N N . THR A 1 487 ? 25.904 5.888 -1.648 1.00 89.81 487 THR A N 1
ATOM 3822 C CA . THR A 1 487 ? 26.299 6.768 -0.539 1.00 89.81 487 THR A CA 1
ATOM 3823 C C . THR A 1 487 ? 25.911 6.227 0.838 1.00 89.81 487 THR A C 1
ATOM 3825 O O . THR A 1 487 ? 26.222 6.865 1.843 1.00 89.81 487 THR A O 1
ATOM 3828 N N . GLY A 1 488 ? 25.247 5.066 0.913 1.00 88.81 488 GLY A N 1
ATOM 3829 C CA . GLY A 1 488 ? 24.846 4.445 2.181 1.00 88.81 488 GLY A CA 1
ATOM 3830 C C . GLY A 1 488 ? 23.803 5.247 2.967 1.00 88.81 488 GLY A C 1
ATOM 3831 O O . GLY A 1 488 ? 23.721 5.140 4.191 1.00 88.81 488 GLY A O 1
ATOM 3832 N N . ILE A 1 489 ? 23.029 6.098 2.286 1.00 88.00 489 ILE A N 1
ATOM 3833 C CA . ILE A 1 489 ? 21.946 6.886 2.902 1.00 88.00 489 ILE A CA 1
ATOM 3834 C C . ILE A 1 489 ? 20.582 6.200 2.782 1.00 88.00 489 ILE A C 1
ATOM 3836 O O . ILE A 1 489 ? 19.600 6.724 3.300 1.00 88.00 489 ILE A O 1
ATOM 3840 N N . ALA A 1 490 ? 20.520 5.072 2.073 1.00 86.50 490 ALA A N 1
ATOM 3841 C CA . ALA A 1 490 ? 19.314 4.285 1.885 1.00 86.50 490 ALA A CA 1
ATOM 3842 C C . ALA A 1 490 ? 18.780 3.731 3.216 1.00 86.50 490 ALA A C 1
ATOM 3844 O O . ALA A 1 490 ? 19.506 3.047 3.946 1.00 86.50 490 ALA A O 1
ATOM 3845 N N . ASP A 1 491 ? 17.505 4.007 3.493 1.00 78.75 491 ASP A N 1
ATOM 3846 C CA . ASP A 1 491 ? 16.762 3.434 4.619 1.00 78.75 491 ASP A CA 1
ATOM 3847 C C . ASP A 1 491 ? 16.725 1.898 4.553 1.00 78.75 491 ASP A C 1
ATOM 3849 O O . ASP A 1 491 ? 16.741 1.313 3.471 1.00 78.75 491 ASP A O 1
ATOM 3853 N N . ARG A 1 492 ? 16.639 1.228 5.706 1.00 76.12 492 ARG A N 1
ATOM 3854 C CA . ARG A 1 492 ? 16.629 -0.241 5.800 1.00 76.12 492 ARG A CA 1
ATOM 3855 C C . ARG A 1 492 ? 15.521 -0.941 5.009 1.00 76.12 492 ARG A C 1
ATOM 3857 O O . ARG A 1 492 ? 15.730 -2.041 4.504 1.00 76.12 492 ARG A O 1
ATOM 3864 N N . PHE A 1 493 ? 14.338 -0.338 4.908 1.00 79.44 493 PHE A N 1
ATOM 3865 C CA . PHE A 1 493 ? 13.187 -0.927 4.215 1.00 79.44 493 PHE A CA 1
ATOM 3866 C C . PHE A 1 493 ? 13.085 -0.460 2.767 1.00 79.44 493 PHE A C 1
ATOM 3868 O O . PHE A 1 493 ? 12.531 -1.159 1.914 1.00 79.44 493 PHE A O 1
ATOM 3875 N N . GLY A 1 494 ? 13.640 0.718 2.506 1.00 84.81 494 GLY A N 1
ATOM 3876 C CA . GLY A 1 494 ? 13.547 1.449 1.260 1.00 84.81 494 GLY A CA 1
ATOM 3877 C C . GLY A 1 494 ? 13.889 0.664 0.001 1.00 84.81 494 GLY A C 1
ATOM 3878 O O . GLY A 1 494 ? 13.006 0.473 -0.841 1.00 84.81 494 GLY A O 1
ATOM 3879 N N . PRO A 1 495 ? 15.143 0.201 -0.153 1.00 86.56 495 PRO A N 1
ATOM 3880 C CA . PRO A 1 495 ? 15.594 -0.533 -1.328 1.00 86.56 495 PRO A CA 1
ATOM 3881 C C . PRO A 1 495 ? 14.741 -1.756 -1.618 1.00 86.56 495 PRO A C 1
ATOM 3883 O O . PRO A 1 495 ? 14.337 -1.941 -2.760 1.00 86.56 495 PRO A O 1
ATOM 3886 N N . GLY A 1 496 ? 14.426 -2.554 -0.595 1.00 89.62 496 GLY A N 1
ATOM 3887 C CA . GLY A 1 496 ? 13.691 -3.796 -0.798 1.00 89.62 496 GLY A CA 1
ATOM 3888 C C . GLY A 1 496 ? 12.233 -3.585 -1.174 1.00 89.62 496 GLY A C 1
ATOM 3889 O O . GLY A 1 496 ? 11.741 -4.226 -2.100 1.00 89.62 496 GLY A O 1
ATOM 3890 N N . TYR A 1 497 ? 11.550 -2.642 -0.521 1.00 90.56 497 TYR A N 1
ATOM 3891 C CA . TYR A 1 497 ? 10.162 -2.338 -0.859 1.00 90.56 497 TYR A CA 1
ATOM 3892 C C . TYR A 1 497 ? 10.038 -1.710 -2.253 1.00 90.56 497 TYR A C 1
ATOM 3894 O O . TYR A 1 497 ? 9.264 -2.190 -3.081 1.00 90.56 497 TYR A O 1
ATOM 3902 N N . ASN A 1 498 ? 10.862 -0.697 -2.559 1.00 93.50 498 ASN A N 1
ATOM 3903 C CA . ASN A 1 498 ? 10.890 -0.092 -3.892 1.00 93.50 498 ASN A CA 1
ATOM 3904 C C . ASN A 1 498 ? 11.225 -1.146 -4.961 1.00 93.50 498 ASN A C 1
ATOM 3906 O O . ASN A 1 498 ? 10.569 -1.200 -6.000 1.00 93.50 498 ASN A O 1
ATOM 3910 N N . ALA A 1 499 ? 12.216 -2.013 -4.720 1.00 93.88 499 ALA A N 1
ATOM 3911 C CA . ALA A 1 499 ? 12.606 -3.039 -5.684 1.00 93.88 499 ALA A CA 1
ATOM 3912 C C . ALA A 1 499 ? 11.477 -4.028 -5.959 1.00 93.88 499 ALA A C 1
ATOM 3914 O O . ALA A 1 499 ? 11.199 -4.304 -7.124 1.00 93.88 499 ALA A O 1
ATOM 3915 N N . ALA A 1 500 ? 10.777 -4.488 -4.925 1.00 95.12 500 ALA A N 1
ATOM 3916 C CA . ALA A 1 500 ? 9.683 -5.430 -5.087 1.00 95.12 500 ALA A CA 1
ATOM 3917 C C . ALA A 1 500 ? 8.514 -4.844 -5.906 1.00 95.12 500 ALA A C 1
ATOM 3919 O O . ALA A 1 500 ? 8.040 -5.479 -6.855 1.00 95.12 500 ALA A O 1
ATOM 3920 N N . VAL A 1 501 ? 8.089 -3.608 -5.607 1.00 96.62 501 VAL A N 1
ATOM 3921 C CA . VAL A 1 501 ? 6.979 -2.948 -6.323 1.00 96.62 501 VAL A CA 1
ATOM 3922 C C . VAL A 1 501 ? 7.344 -2.642 -7.778 1.00 96.62 501 VAL A C 1
ATOM 3924 O O . VAL A 1 501 ? 6.568 -2.912 -8.706 1.00 96.62 501 VAL A O 1
ATOM 3927 N N . TRP A 1 502 ? 8.538 -2.100 -8.014 1.00 97.00 502 TRP A N 1
ATOM 3928 C CA . TRP A 1 502 ? 8.938 -1.679 -9.354 1.00 97.00 502 TRP A CA 1
ATOM 3929 C C . TRP A 1 502 ? 9.369 -2.851 -10.240 1.00 97.00 502 TRP A C 1
ATOM 3931 O O . TRP A 1 502 ? 9.081 -2.827 -11.440 1.00 97.00 502 TRP A O 1
ATOM 3941 N N . ALA A 1 503 ? 9.948 -3.916 -9.674 1.00 97.25 503 ALA A N 1
ATOM 3942 C CA . ALA A 1 503 ? 10.185 -5.166 -10.397 1.00 97.25 503 ALA A CA 1
ATOM 3943 C C . ALA A 1 503 ? 8.864 -5.828 -10.825 1.00 97.25 503 ALA A C 1
ATOM 3945 O O . ALA A 1 503 ? 8.737 -6.241 -11.983 1.00 97.25 503 ALA A O 1
ATOM 3946 N N . GLU A 1 504 ? 7.850 -5.869 -9.947 1.00 98.12 504 GLU A N 1
ATOM 3947 C CA . GLU A 1 504 ? 6.507 -6.344 -10.310 1.00 98.12 504 GLU A CA 1
ATOM 3948 C C . GLU A 1 504 ? 5.925 -5.523 -11.470 1.00 98.12 504 GLU A C 1
ATOM 3950 O O . GLU A 1 504 ? 5.449 -6.093 -12.457 1.00 98.12 504 GLU A O 1
ATOM 3955 N N . SER A 1 505 ? 6.027 -4.195 -11.387 1.00 98.06 505 SER A N 1
ATOM 3956 C CA . SER A 1 505 ? 5.515 -3.284 -12.414 1.00 98.06 505 SER A CA 1
ATOM 3957 C C . SER A 1 505 ? 6.186 -3.519 -13.774 1.00 98.06 505 SER A C 1
ATOM 3959 O O . SER A 1 505 ? 5.492 -3.725 -14.772 1.00 98.06 505 SER A O 1
ATOM 3961 N N . ARG A 1 506 ? 7.525 -3.616 -13.827 1.00 98.38 506 ARG A N 1
ATOM 3962 C CA . ARG A 1 506 ? 8.257 -3.882 -15.083 1.00 98.38 506 ARG A CA 1
ATOM 3963 C C . ARG A 1 506 ? 7.994 -5.276 -15.643 1.00 98.38 506 ARG A C 1
ATOM 3965 O O . ARG A 1 506 ? 7.928 -5.441 -16.862 1.00 98.38 506 ARG A O 1
ATOM 3972 N N . ARG A 1 507 ? 7.789 -6.286 -14.792 1.00 98.56 507 ARG A N 1
ATOM 3973 C CA . ARG A 1 507 ? 7.361 -7.618 -15.248 1.00 98.56 507 ARG A CA 1
ATOM 3974 C C . ARG A 1 507 ? 6.019 -7.536 -15.978 1.00 98.56 507 ARG A C 1
ATOM 3976 O O . ARG A 1 507 ? 5.853 -8.168 -17.023 1.00 98.56 507 ARG A O 1
ATOM 3983 N N . PHE A 1 508 ? 5.078 -6.746 -15.463 1.00 98.75 508 PHE A N 1
ATOM 3984 C CA . PHE A 1 508 ? 3.803 -6.523 -16.138 1.00 98.75 508 PHE A CA 1
ATOM 3985 C C . PHE A 1 508 ? 3.907 -5.603 -17.357 1.00 98.75 508 PHE A C 1
ATOM 3987 O O . PHE A 1 508 ? 3.132 -5.804 -18.285 1.00 98.75 508 PHE A O 1
ATOM 3994 N N . ALA A 1 509 ? 4.892 -4.703 -17.445 1.00 98.69 509 ALA A N 1
ATOM 3995 C CA . ALA A 1 509 ? 5.162 -3.951 -18.677 1.00 98.69 509 ALA A CA 1
ATOM 3996 C C . ALA A 1 509 ? 5.519 -4.893 -19.836 1.00 98.69 509 ALA A C 1
ATOM 3998 O O . ALA A 1 509 ? 4.962 -4.788 -20.927 1.00 98.69 509 ALA A O 1
ATOM 3999 N N . VAL A 1 510 ? 6.383 -5.885 -19.585 1.00 98.81 510 VAL A N 1
ATOM 4000 C CA . VAL A 1 510 ? 6.720 -6.920 -20.577 1.00 98.81 510 VAL A CA 1
ATOM 4001 C C . VAL A 1 510 ? 5.481 -7.720 -20.983 1.00 98.81 510 VAL A C 1
ATOM 4003 O O . VAL A 1 510 ? 5.251 -7.950 -22.169 1.00 98.81 510 VAL A O 1
ATOM 4006 N N . ALA A 1 511 ? 4.671 -8.151 -20.013 1.00 98.75 511 ALA A N 1
ATOM 4007 C CA . ALA A 1 511 ? 3.461 -8.916 -20.303 1.00 98.75 511 ALA A CA 1
ATOM 4008 C C . ALA A 1 511 ? 2.430 -8.085 -21.088 1.00 98.75 511 ALA A C 1
ATOM 4010 O O . ALA A 1 511 ? 1.842 -8.589 -22.041 1.00 98.75 511 ALA A O 1
ATOM 4011 N N . PHE A 1 512 ? 2.271 -6.806 -20.741 1.00 98.75 512 PHE A N 1
ATOM 4012 C CA . PHE A 1 512 ? 1.392 -5.871 -21.432 1.00 98.75 512 PHE A CA 1
ATOM 4013 C C . PHE A 1 512 ? 1.820 -5.648 -22.876 1.00 98.75 512 PHE A C 1
ATOM 4015 O O . PHE A 1 512 ? 0.989 -5.750 -23.765 1.00 98.75 512 PHE A O 1
ATOM 4022 N N . LEU A 1 513 ? 3.105 -5.379 -23.129 1.00 98.69 513 LEU A N 1
ATOM 4023 C CA . LEU A 1 513 ? 3.608 -5.163 -24.489 1.00 98.69 513 LEU A CA 1
ATOM 4024 C C . LEU A 1 513 ? 3.392 -6.396 -25.373 1.00 98.69 513 LEU A C 1
ATOM 4026 O O . LEU A 1 513 ? 3.084 -6.258 -26.554 1.00 98.69 513 LEU A O 1
ATOM 4030 N N . LYS A 1 514 ? 3.501 -7.598 -24.796 1.00 98.56 514 LYS A N 1
ATOM 4031 C CA . LYS A 1 514 ? 3.204 -8.848 -25.499 1.00 98.56 514 LYS A CA 1
ATOM 4032 C C . LYS A 1 514 ? 1.712 -8.960 -25.820 1.00 98.56 514 LYS A C 1
ATOM 4034 O O . LYS A 1 514 ? 1.349 -9.227 -26.957 1.00 98.56 514 LYS A O 1
ATOM 4039 N N . GLU A 1 515 ? 0.852 -8.719 -24.837 1.00 98.44 515 GLU A N 1
ATOM 4040 C CA . GLU A 1 515 ? -0.599 -8.759 -25.028 1.00 98.44 515 GLU A CA 1
ATOM 4041 C C . GLU A 1 515 ? -1.088 -7.662 -25.998 1.00 98.44 515 GLU A C 1
ATOM 4043 O O . GLU A 1 515 ? -1.978 -7.891 -26.812 1.00 98.44 515 GLU A O 1
ATOM 4048 N N . ALA A 1 516 ? -0.473 -6.479 -25.969 1.00 98.12 516 ALA A N 1
ATOM 4049 C CA . ALA A 1 516 ? -0.725 -5.391 -26.908 1.00 98.12 516 ALA A CA 1
ATOM 4050 C C . ALA A 1 516 ? -0.323 -5.772 -28.337 1.00 98.12 516 ALA A C 1
ATOM 4052 O O . ALA A 1 516 ? -1.086 -5.510 -29.263 1.00 98.12 516 ALA A O 1
ATOM 4053 N N . GLN A 1 517 ? 0.824 -6.436 -28.515 1.00 97.50 517 GLN A N 1
ATOM 4054 C CA . GLN A 1 517 ? 1.249 -6.964 -29.812 1.00 97.50 517 GLN A CA 1
ATOM 4055 C C . GLN A 1 517 ? 0.223 -7.949 -30.388 1.00 97.50 517 GLN A C 1
ATOM 4057 O O . GLN A 1 517 ? -0.075 -7.881 -31.572 1.00 97.50 517 GLN A O 1
ATOM 4062 N N . GLU A 1 518 ? -0.341 -8.830 -29.556 1.00 96.81 518 GLU A N 1
ATOM 4063 C CA . GLU A 1 518 ? -1.346 -9.824 -29.966 1.00 96.81 518 GLU A CA 1
ATOM 4064 C C . GLU A 1 518 ? -2.701 -9.194 -30.342 1.00 96.81 518 GLU A C 1
ATOM 4066 O O . GLU A 1 518 ? -3.467 -9.774 -31.111 1.00 96.81 518 GLU A O 1
ATOM 4071 N N . ARG A 1 519 ? -3.013 -8.010 -29.800 1.00 96.06 519 ARG A N 1
ATOM 4072 C CA . ARG A 1 519 ? -4.282 -7.293 -30.026 1.00 96.06 519 ARG A CA 1
ATOM 4073 C C . ARG A 1 519 ? -4.218 -6.252 -31.145 1.00 96.06 519 ARG A C 1
ATOM 4075 O O . ARG A 1 519 ? -5.263 -5.732 -31.540 1.00 96.06 519 ARG A O 1
ATOM 4082 N N . LEU A 1 520 ? -3.024 -5.897 -31.609 1.00 95.19 520 LEU A N 1
ATOM 4083 C CA . LEU A 1 520 ? -2.797 -4.838 -32.591 1.00 95.19 520 LEU A CA 1
ATOM 4084 C C . LEU A 1 520 ? -2.279 -5.400 -33.920 1.00 95.19 520 LEU A C 1
ATOM 4086 O O . LEU A 1 520 ? -2.065 -6.593 -34.083 1.00 95.19 520 LEU A O 1
ATOM 4090 N N . ASP A 1 521 ? -2.132 -4.521 -34.908 1.00 85.75 521 ASP A N 1
ATOM 4091 C CA . ASP A 1 521 ? -1.705 -4.886 -36.260 1.00 85.75 521 ASP A CA 1
ATOM 4092 C C . ASP A 1 521 ? -0.280 -5.470 -36.276 1.00 85.75 521 ASP A C 1
ATOM 4094 O O . ASP A 1 521 ? 0.664 -4.824 -35.810 1.00 85.75 521 ASP A O 1
ATOM 4098 N N . ASP A 1 522 ? -0.119 -6.638 -36.907 1.00 87.44 522 ASP A N 1
ATOM 4099 C CA . ASP A 1 522 ? 1.152 -7.365 -37.054 1.00 87.44 522 ASP A CA 1
ATOM 4100 C C . ASP A 1 522 ? 2.301 -6.514 -37.621 1.00 87.44 522 ASP A C 1
ATOM 4102 O O . ASP A 1 522 ? 3.474 -6.788 -37.356 1.00 87.44 522 ASP A O 1
ATOM 4106 N N . ARG A 1 523 ? 2.000 -5.446 -38.374 1.00 90.50 523 ARG A N 1
ATOM 4107 C CA . ARG A 1 523 ? 3.007 -4.506 -38.896 1.00 90.50 523 ARG A CA 1
ATOM 4108 C C . ARG A 1 523 ? 3.786 -3.784 -37.796 1.00 90.50 523 ARG A C 1
ATOM 4110 O O . ARG A 1 523 ? 4.914 -3.370 -38.044 1.00 90.50 523 ARG A O 1
ATOM 4117 N N . LEU A 1 524 ? 3.215 -3.645 -36.598 1.00 94.50 524 LEU A N 1
ATOM 4118 C CA . LEU A 1 524 ? 3.903 -3.102 -35.420 1.00 94.50 524 LEU A CA 1
ATOM 4119 C C . LEU A 1 524 ? 4.767 -4.157 -34.710 1.00 94.50 524 LEU A C 1
ATOM 4121 O O . LEU A 1 524 ? 5.518 -3.827 -33.793 1.00 94.50 524 LEU A O 1
ATOM 4125 N N . GLY A 1 525 ? 4.693 -5.423 -35.135 1.00 95.25 525 GLY A N 1
ATOM 4126 C CA . GLY A 1 525 ? 5.386 -6.559 -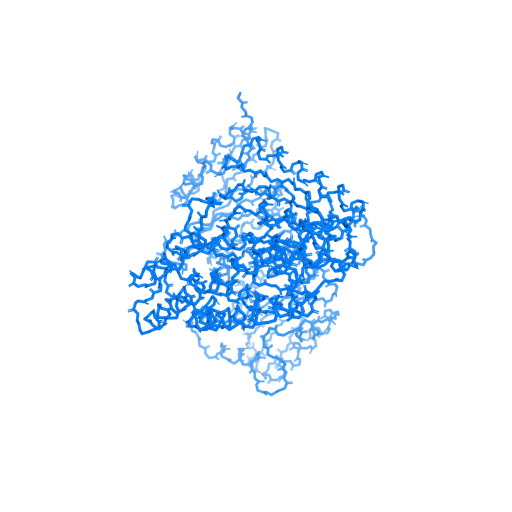34.532 1.00 95.25 525 GLY A CA 1
ATOM 4127 C C . GLY A 1 525 ? 6.891 -6.357 -34.306 1.00 95.25 525 GLY A C 1
ATOM 4128 O O . GLY A 1 525 ? 7.364 -6.684 -33.214 1.00 95.25 525 GLY A O 1
ATOM 4129 N N . PRO A 1 526 ? 7.658 -5.791 -35.261 1.00 97.38 526 PRO A N 1
ATOM 4130 C CA . PRO A 1 526 ? 9.074 -5.490 -35.046 1.00 97.38 526 PRO A CA 1
ATOM 4131 C C . PRO A 1 526 ? 9.320 -4.479 -33.916 1.00 97.38 526 PRO A C 1
ATOM 4133 O O . PRO A 1 526 ? 10.209 -4.694 -33.093 1.00 97.38 526 PRO A O 1
ATOM 4136 N N . LEU A 1 527 ? 8.503 -3.423 -33.825 1.00 97.88 527 LEU A N 1
ATOM 4137 C CA . LEU A 1 527 ? 8.619 -2.404 -32.777 1.00 97.88 527 LEU A CA 1
ATOM 4138 C C . LEU A 1 527 ? 8.241 -2.971 -31.404 1.00 97.88 527 LEU A C 1
ATOM 4140 O O . LEU A 1 527 ? 8.983 -2.788 -30.442 1.00 97.88 527 LEU A O 1
ATOM 4144 N N . PHE A 1 528 ? 7.158 -3.751 -31.317 1.00 98.19 528 PHE A N 1
ATOM 4145 C CA . PHE A 1 528 ? 6.803 -4.457 -30.081 1.00 98.19 528 PHE A CA 1
ATOM 4146 C C . PHE A 1 528 ? 7.893 -5.436 -29.646 1.00 98.19 528 PHE A C 1
ATOM 4148 O O . PHE A 1 528 ? 8.231 -5.490 -28.468 1.00 98.19 528 PHE A O 1
ATOM 4155 N N . THR A 1 529 ? 8.486 -6.175 -30.587 1.00 98.00 529 THR A N 1
ATOM 4156 C CA . THR A 1 529 ? 9.587 -7.108 -30.300 1.00 98.00 529 THR A CA 1
ATOM 4157 C C . THR A 1 529 ? 10.808 -6.372 -29.743 1.00 98.00 529 THR A C 1
ATOM 4159 O O . THR A 1 529 ? 11.422 -6.849 -28.788 1.00 98.00 529 THR A O 1
ATOM 4162 N N . SER A 1 530 ? 11.128 -5.199 -30.296 1.00 98.38 530 SER A N 1
ATOM 4163 C CA . SER A 1 530 ? 12.208 -4.337 -29.806 1.00 98.38 530 SER A CA 1
ATOM 4164 C C . SER A 1 530 ? 11.919 -3.814 -28.392 1.00 98.38 530 SER A C 1
ATOM 4166 O O . SER A 1 530 ? 12.706 -4.053 -27.474 1.00 98.38 530 SER A O 1
ATOM 4168 N N . ALA A 1 531 ? 10.740 -3.216 -28.169 1.00 98.38 531 ALA A N 1
ATOM 4169 C CA . ALA A 1 531 ? 10.322 -2.722 -26.854 1.00 98.38 531 ALA A CA 1
ATOM 4170 C C . ALA A 1 531 ? 10.314 -3.843 -25.796 1.00 98.38 531 ALA A C 1
ATOM 4172 O O . ALA A 1 531 ? 10.840 -3.674 -24.696 1.00 98.38 531 ALA A O 1
ATOM 4173 N N . LEU A 1 532 ? 9.795 -5.026 -26.145 1.00 98.00 532 LEU A N 1
ATOM 4174 C CA . LEU A 1 532 ? 9.834 -6.220 -25.298 1.00 98.00 532 LEU A CA 1
ATOM 4175 C C . LEU A 1 532 ? 11.261 -6.617 -24.916 1.00 98.00 532 LEU A C 1
ATOM 4177 O O . LEU A 1 532 ? 11.488 -7.041 -23.783 1.00 98.00 532 LEU A O 1
ATOM 4181 N N . GLY A 1 533 ? 12.210 -6.517 -25.848 1.00 98.50 533 GLY A N 1
ATOM 4182 C CA . GLY A 1 533 ? 13.622 -6.788 -25.593 1.00 98.50 533 GLY A CA 1
ATOM 4183 C C . GLY A 1 533 ? 14.184 -5.880 -24.502 1.00 98.50 533 GLY A C 1
ATOM 4184 O O . GLY A 1 533 ? 14.732 -6.377 -23.518 1.00 98.50 533 GLY A O 1
ATOM 4185 N N . TYR A 1 534 ? 13.973 -4.570 -24.630 1.00 98.81 534 TYR A N 1
ATOM 4186 C CA . TYR A 1 534 ? 14.446 -3.591 -23.651 1.00 98.81 534 TYR A CA 1
ATOM 4187 C C . TYR A 1 534 ? 13.771 -3.751 -22.289 1.00 98.81 534 TYR A C 1
ATOM 4189 O O . TYR A 1 534 ? 14.461 -3.922 -21.286 1.00 98.81 534 TYR A O 1
ATOM 4197 N N . TYR A 1 535 ? 12.438 -3.815 -22.229 1.00 98.62 535 TYR A N 1
ATOM 4198 C CA . TYR A 1 535 ? 11.730 -3.942 -20.950 1.00 98.62 535 TYR A CA 1
ATOM 4199 C C . TYR A 1 535 ? 11.997 -5.274 -20.232 1.00 98.62 535 TYR A C 1
ATOM 4201 O O . TYR A 1 535 ? 11.946 -5.318 -19.004 1.00 98.62 535 TYR A O 1
ATOM 4209 N N . LYS A 1 536 ? 12.371 -6.350 -20.945 1.00 98.75 536 LYS A N 1
ATOM 4210 C CA . LYS A 1 536 ? 12.884 -7.580 -20.309 1.00 98.75 536 LYS A CA 1
ATOM 4211 C C . LYS A 1 536 ? 14.205 -7.347 -19.583 1.00 98.75 536 LYS A C 1
ATOM 4213 O O . LYS A 1 536 ? 14.395 -7.899 -18.500 1.00 98.75 536 LYS A O 1
ATOM 4218 N N . ILE A 1 537 ? 15.101 -6.538 -20.150 1.00 98.81 537 ILE A N 1
ATOM 4219 C CA . ILE A 1 537 ? 16.364 -6.164 -19.499 1.00 98.81 537 ILE A CA 1
ATOM 4220 C C . ILE A 1 537 ? 16.065 -5.337 -18.247 1.00 98.81 537 ILE A C 1
ATOM 4222 O O . ILE A 1 537 ? 16.617 -5.640 -17.188 1.00 98.81 537 ILE A O 1
ATOM 4226 N N . VAL A 1 538 ? 15.153 -4.362 -18.330 1.00 98.69 538 VAL A N 1
ATOM 4227 C CA . VAL A 1 538 ? 14.743 -3.556 -17.165 1.00 98.69 538 VAL A CA 1
ATOM 4228 C C . VAL A 1 538 ? 14.159 -4.445 -16.064 1.00 98.69 538 VAL A C 1
ATOM 4230 O O . VAL A 1 538 ? 14.631 -4.407 -14.930 1.00 98.69 538 VAL A O 1
ATOM 4233 N N . ALA A 1 539 ? 13.182 -5.297 -16.400 1.00 98.31 539 ALA A N 1
ATOM 4234 C CA . ALA A 1 539 ? 12.533 -6.198 -15.448 1.00 98.31 539 ALA A CA 1
ATOM 4235 C C . ALA A 1 539 ? 13.534 -7.145 -14.773 1.00 98.31 539 ALA A C 1
ATOM 4237 O O . ALA A 1 539 ? 13.483 -7.327 -13.560 1.00 98.31 539 ALA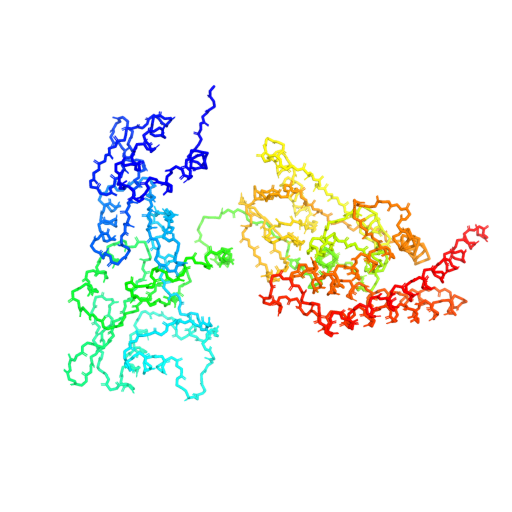 A O 1
ATOM 4238 N N . THR A 1 540 ? 14.469 -7.706 -15.544 1.00 98.44 540 THR A N 1
ATOM 4239 C CA . THR A 1 540 ? 15.505 -8.607 -15.018 1.00 98.44 540 THR A CA 1
ATOM 4240 C C . THR A 1 540 ? 16.405 -7.885 -14.022 1.00 98.44 540 THR A C 1
ATOM 4242 O O . THR A 1 540 ? 16.644 -8.397 -12.935 1.00 98.44 540 THR A O 1
ATOM 4245 N N . ASN A 1 541 ? 16.879 -6.683 -14.358 1.00 98.50 541 ASN A N 1
ATOM 4246 C CA . ASN A 1 541 ? 17.781 -5.940 -13.481 1.00 98.50 541 ASN A CA 1
ATOM 4247 C C . ASN A 1 541 ? 17.078 -5.430 -12.215 1.00 98.50 541 ASN A C 1
ATOM 4249 O O . ASN A 1 541 ? 17.658 -5.515 -11.137 1.00 98.50 541 ASN A O 1
ATOM 4253 N N . LEU A 1 542 ? 15.827 -4.965 -12.303 1.00 97.69 542 LEU A N 1
ATOM 4254 C CA . LEU A 1 542 ? 15.054 -4.618 -11.105 1.00 97.69 542 LEU A CA 1
ATOM 4255 C C . LEU A 1 542 ? 14.784 -5.842 -10.220 1.00 97.69 542 LEU A C 1
ATOM 4257 O O . LEU A 1 542 ? 14.838 -5.724 -8.998 1.00 97.69 542 LEU A O 1
ATOM 4261 N N . ASN A 1 543 ? 14.557 -7.021 -10.811 1.00 96.69 543 ASN A N 1
ATOM 4262 C CA . ASN A 1 543 ? 14.442 -8.258 -10.040 1.00 96.69 543 ASN A CA 1
ATOM 4263 C C . ASN A 1 543 ? 15.752 -8.594 -9.323 1.00 96.69 543 ASN A C 1
ATOM 4265 O O . ASN A 1 543 ? 15.714 -8.936 -8.151 1.00 96.69 543 ASN A O 1
ATOM 4269 N N . THR A 1 544 ? 16.907 -8.417 -9.975 1.00 96.25 544 THR A N 1
ATOM 4270 C CA . THR A 1 544 ? 18.214 -8.578 -9.319 1.00 96.25 544 THR A CA 1
ATOM 4271 C C . THR A 1 544 ? 18.339 -7.674 -8.090 1.00 96.25 544 THR A C 1
ATOM 4273 O O . THR A 1 544 ? 18.772 -8.136 -7.037 1.00 96.25 544 THR A O 1
ATOM 4276 N N . VAL A 1 545 ? 17.927 -6.403 -8.183 1.00 95.12 545 VAL A N 1
ATOM 4277 C CA . VAL A 1 545 ? 17.919 -5.481 -7.029 1.00 95.12 545 VAL A CA 1
ATOM 4278 C C . VAL A 1 545 ? 16.971 -5.982 -5.932 1.00 95.12 545 VAL A C 1
ATOM 4280 O O . VAL A 1 545 ? 17.330 -5.945 -4.757 1.00 95.12 545 VAL A O 1
ATOM 4283 N N . SER A 1 546 ? 15.795 -6.497 -6.300 1.00 93.88 546 SER A N 1
ATOM 4284 C CA . SER A 1 546 ? 14.822 -7.060 -5.351 1.00 93.88 546 SER A CA 1
ATOM 4285 C C . SER A 1 546 ? 15.337 -8.315 -4.647 1.00 93.88 546 SER A C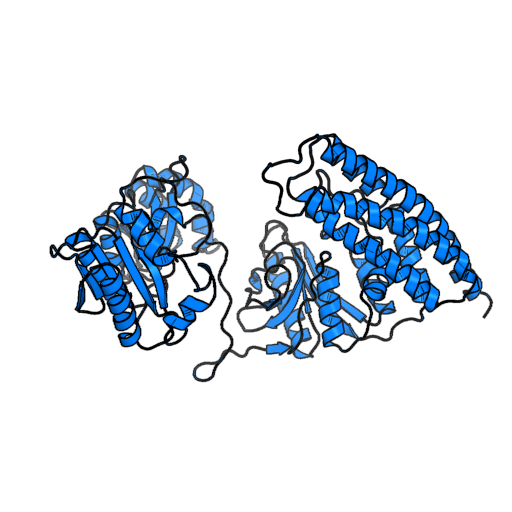 1
ATOM 4287 O O . SER A 1 546 ? 15.099 -8.478 -3.454 1.00 93.88 546 SER A O 1
ATOM 4289 N N . ASP A 1 547 ? 16.051 -9.187 -5.358 1.00 92.19 547 ASP A N 1
ATOM 4290 C CA . ASP A 1 547 ? 16.675 -10.385 -4.788 1.00 92.19 547 ASP A CA 1
ATOM 4291 C C . ASP A 1 547 ? 17.855 -10.014 -3.876 1.00 92.19 547 ASP A C 1
ATOM 4293 O O . ASP A 1 547 ? 18.127 -10.698 -2.891 1.00 92.19 547 ASP A O 1
ATOM 4297 N N . THR A 1 548 ? 18.543 -8.912 -4.192 1.00 91.19 548 THR A N 1
ATOM 4298 C CA . THR A 1 548 ? 19.665 -8.382 -3.401 1.00 91.19 548 THR A CA 1
ATOM 4299 C C . THR A 1 548 ? 19.181 -7.769 -2.090 1.00 91.19 548 THR A C 1
ATOM 4301 O O . THR A 1 548 ? 19.832 -7.926 -1.058 1.00 91.19 548 THR A O 1
ATOM 4304 N N . TYR A 1 549 ? 18.020 -7.113 -2.112 1.00 88.81 549 TYR A N 1
ATOM 4305 C CA . TYR A 1 549 ? 17.402 -6.489 -0.947 1.00 88.81 549 TYR A CA 1
ATOM 4306 C C . TYR A 1 549 ? 15.999 -7.049 -0.689 1.00 88.81 549 TYR A C 1
ATOM 4308 O O . TYR A 1 549 ? 15.010 -6.377 -0.976 1.00 88.81 549 TYR A O 1
ATOM 4316 N N . PRO A 1 550 ? 15.859 -8.252 -0.110 1.00 84.81 550 PRO A N 1
ATOM 4317 C CA . PRO A 1 550 ? 14.547 -8.760 0.263 1.00 84.81 550 PRO A CA 1
ATOM 4318 C C . PRO A 1 550 ? 13.881 -7.856 1.312 1.00 84.81 550 PRO A C 1
ATOM 4320 O O . PRO A 1 550 ? 14.486 -7.477 2.320 1.00 84.81 550 PRO A O 1
ATOM 4323 N N . PHE A 1 551 ? 12.611 -7.513 1.094 1.00 80.94 551 PHE A N 1
ATOM 4324 C CA . PHE A 1 551 ? 11.854 -6.685 2.032 1.00 80.94 551 PHE A CA 1
ATOM 4325 C C . PHE A 1 551 ? 11.743 -7.362 3.414 1.00 80.94 551 PHE A C 1
ATOM 4327 O O . PHE A 1 551 ? 11.450 -8.553 3.501 1.00 80.94 551 PHE A O 1
ATOM 4334 N N . LYS A 1 552 ? 11.962 -6.587 4.490 1.00 70.62 552 LYS A N 1
ATOM 4335 C CA . LYS A 1 552 ? 12.007 -7.015 5.910 1.00 70.62 552 LYS A CA 1
ATOM 4336 C C . LYS A 1 552 ? 13.177 -7.933 6.320 1.00 70.62 552 LYS A C 1
ATOM 4338 O O . LYS A 1 552 ? 13.170 -8.416 7.445 1.00 70.62 552 LYS A O 1
ATOM 4343 N N . ALA A 1 553 ? 14.188 -8.136 5.471 1.00 65.94 553 ALA A N 1
ATOM 4344 C CA . ALA A 1 553 ? 15.380 -8.931 5.810 1.00 65.94 553 ALA A CA 1
ATOM 4345 C C . ALA A 1 553 ? 16.599 -8.094 6.260 1.00 65.94 553 ALA A C 1
ATOM 4347 O O . ALA A 1 553 ? 17.670 -8.651 6.492 1.00 65.94 553 ALA A O 1
ATOM 4348 N N . CYS A 1 554 ? 16.475 -6.762 6.339 1.00 59.19 554 CYS A N 1
ATOM 4349 C CA . CYS A 1 554 ? 17.570 -5.879 6.744 1.00 59.19 554 CYS A CA 1
ATOM 4350 C C . CYS A 1 554 ? 17.481 -5.535 8.237 1.00 59.19 554 CYS A C 1
ATOM 4352 O O . CYS A 1 554 ? 16.584 -4.800 8.653 1.00 59.19 554 CYS A O 1
ATOM 4354 N N . ASP A 1 555 ? 18.446 -6.033 9.014 1.00 61.38 555 ASP A N 1
ATOM 4355 C CA . ASP A 1 555 ? 18.548 -5.785 10.460 1.00 61.38 555 ASP A CA 1
ATOM 4356 C C . ASP A 1 555 ? 19.265 -4.463 10.799 1.00 61.38 555 ASP A C 1
ATOM 4358 O O . ASP A 1 555 ? 19.167 -3.965 11.921 1.00 61.38 555 ASP A O 1
ATOM 4362 N N . ASN A 1 556 ? 19.981 -3.871 9.835 1.00 60.69 556 ASN A N 1
ATOM 4363 C CA . ASN A 1 556 ? 20.675 -2.593 10.007 1.00 60.69 556 ASN A CA 1
ATOM 4364 C C . ASN A 1 556 ? 19.710 -1.416 9.821 1.00 60.69 556 ASN A C 1
ATOM 4366 O O . ASN A 1 556 ? 18.763 -1.511 9.052 1.00 60.69 556 ASN A O 1
ATOM 4370 N N . GLU A 1 557 ? 19.982 -0.266 10.446 1.00 69.62 557 GLU A N 1
ATOM 4371 C CA . GLU A 1 557 ? 19.193 0.963 10.232 1.00 69.62 557 GLU A CA 1
ATOM 4372 C C . GLU A 1 557 ? 19.342 1.542 8.816 1.00 69.62 557 GLU A C 1
ATOM 4374 O O . GLU A 1 557 ? 18.451 2.234 8.324 1.00 69.62 557 GLU A O 1
ATOM 4379 N N . ARG A 1 558 ? 20.467 1.256 8.152 1.00 79.69 558 ARG A N 1
ATOM 4380 C CA . ARG A 1 558 ? 20.763 1.667 6.776 1.00 79.69 558 ARG A CA 1
ATOM 4381 C C . ARG A 1 558 ? 21.426 0.544 6.009 1.00 79.69 558 ARG A C 1
ATOM 4383 O O . ARG A 1 558 ? 22.110 -0.303 6.589 1.00 79.69 558 ARG A O 1
ATOM 4390 N N . VAL A 1 559 ? 21.272 0.584 4.692 1.00 80.31 559 VAL A N 1
ATOM 4391 C CA . VAL A 1 559 ? 21.939 -0.377 3.818 1.00 80.31 559 VAL A CA 1
ATOM 4392 C C . VAL A 1 559 ? 23.452 -0.123 3.795 1.00 80.31 559 VAL A C 1
ATOM 4394 O O . VAL A 1 559 ? 23.877 1.006 3.531 1.00 80.31 559 VAL A O 1
ATOM 4397 N N . PRO A 1 560 ? 24.281 -1.148 4.074 1.00 84.00 560 PRO A N 1
ATOM 4398 C CA . PRO A 1 560 ? 25.730 -1.012 4.032 1.00 84.00 560 PRO A CA 1
ATOM 4399 C C . PRO A 1 560 ? 26.229 -0.807 2.597 1.00 84.00 560 PRO A C 1
ATOM 4401 O O . PRO A 1 560 ? 25.690 -1.366 1.644 1.00 84.00 560 PRO A O 1
ATOM 4404 N N . VAL A 1 561 ? 27.308 -0.036 2.450 1.00 89.06 561 VAL A N 1
ATOM 4405 C CA . VAL A 1 561 ? 28.001 0.139 1.165 1.00 89.06 561 VAL A CA 1
ATOM 4406 C C . VAL A 1 561 ? 28.998 -1.005 0.989 1.00 89.06 561 VAL A C 1
ATOM 4408 O O . VAL A 1 561 ? 30.163 -0.906 1.377 1.00 89.06 561 VAL A O 1
ATOM 4411 N N . ASP A 1 562 ? 28.520 -2.120 0.446 1.00 88.94 562 ASP A N 1
ATOM 4412 C CA . ASP A 1 562 ? 29.277 -3.359 0.277 1.00 88.94 562 ASP A CA 1
ATOM 4413 C C . ASP A 1 562 ? 29.286 -3.855 -1.187 1.00 88.94 562 ASP A C 1
ATOM 4415 O O . ASP A 1 562 ? 29.110 -3.088 -2.137 1.00 88.94 562 ASP A O 1
ATOM 4419 N N . GLU A 1 563 ? 29.607 -5.134 -1.408 1.00 90.12 563 GLU A N 1
ATOM 4420 C CA . GLU A 1 563 ? 29.546 -5.746 -2.745 1.00 90.12 563 GLU A CA 1
ATOM 4421 C C . GLU A 1 563 ? 28.107 -5.838 -3.275 1.00 90.12 563 GLU A C 1
ATOM 4423 O O . GLU A 1 563 ? 27.886 -5.659 -4.471 1.00 90.12 563 GLU A O 1
ATOM 4428 N N . ALA A 1 564 ? 27.126 -6.060 -2.397 1.00 90.44 564 ALA A N 1
ATOM 4429 C CA . ALA A 1 564 ? 25.720 -6.142 -2.774 1.00 90.44 564 ALA A CA 1
ATOM 4430 C C . ALA A 1 564 ? 25.214 -4.774 -3.259 1.00 90.44 564 ALA A C 1
ATOM 4432 O O . ALA A 1 564 ? 24.568 -4.689 -4.303 1.00 90.44 564 ALA A O 1
ATOM 4433 N N . ALA A 1 565 ? 25.604 -3.696 -2.569 1.00 91.56 565 ALA A N 1
ATOM 4434 C CA . ALA A 1 565 ? 25.334 -2.322 -2.994 1.00 91.56 565 ALA A CA 1
ATOM 4435 C C . ALA A 1 565 ? 25.921 -2.006 -4.375 1.00 91.56 565 ALA A C 1
ATOM 4437 O O . ALA A 1 565 ? 25.235 -1.433 -5.221 1.00 91.56 565 ALA A O 1
ATOM 4438 N N . ARG A 1 566 ? 27.160 -2.436 -4.647 1.00 93.00 566 ARG A N 1
ATOM 4439 C CA . ARG A 1 566 ? 27.789 -2.265 -5.968 1.00 93.00 566 ARG A CA 1
ATOM 4440 C C . ARG A 1 566 ? 27.049 -3.033 -7.063 1.00 93.00 566 ARG A C 1
ATOM 4442 O O . ARG A 1 566 ? 26.743 -2.454 -8.103 1.00 93.00 566 ARG A O 1
ATOM 4449 N N . ALA A 1 567 ? 26.695 -4.293 -6.815 1.00 93.25 567 ALA A N 1
ATOM 4450 C CA . ALA A 1 567 ? 25.932 -5.101 -7.766 1.00 93.25 567 ALA A CA 1
ATOM 4451 C C . ALA A 1 567 ? 24.539 -4.508 -8.051 1.00 93.25 567 ALA A C 1
ATOM 4453 O O . ALA A 1 567 ? 24.113 -4.453 -9.208 1.00 93.25 567 ALA A O 1
ATOM 4454 N N . ALA A 1 568 ? 23.848 -4.019 -7.017 1.00 94.50 568 ALA A N 1
ATOM 4455 C CA . ALA A 1 568 ? 22.555 -3.356 -7.157 1.00 94.50 568 ALA A CA 1
ATOM 4456 C C . ALA A 1 568 ? 22.661 -2.062 -7.975 1.00 94.50 568 ALA A C 1
ATOM 4458 O O . ALA A 1 568 ? 21.854 -1.844 -8.878 1.00 94.50 568 ALA A O 1
ATOM 4459 N N . THR A 1 569 ? 23.684 -1.243 -7.728 1.00 95.56 569 THR A N 1
ATOM 4460 C CA . THR A 1 569 ? 23.977 -0.047 -8.526 1.00 95.56 569 THR A CA 1
ATOM 4461 C C . THR A 1 569 ? 24.198 -0.381 -10.002 1.00 95.56 569 THR A C 1
ATOM 4463 O O . THR A 1 569 ? 23.570 0.224 -10.871 1.00 95.56 569 THR A O 1
ATOM 4466 N N . GLU A 1 570 ? 25.022 -1.383 -10.318 1.00 97.31 570 GLU A N 1
ATOM 4467 C CA . GLU A 1 570 ? 25.235 -1.796 -11.711 1.00 97.31 570 GLU A CA 1
ATOM 4468 C C . GLU A 1 570 ? 23.946 -2.294 -12.382 1.00 97.31 570 GLU A C 1
ATOM 4470 O O . GLU A 1 570 ? 23.744 -2.101 -13.584 1.00 97.31 570 GLU A O 1
ATOM 4475 N N . ALA A 1 571 ? 23.077 -2.972 -11.629 1.00 98.06 571 ALA A N 1
ATOM 4476 C CA . ALA A 1 571 ? 21.778 -3.407 -12.126 1.00 98.06 571 ALA A CA 1
ATOM 4477 C C . ALA A 1 571 ? 20.856 -2.205 -12.403 1.00 98.06 571 ALA A C 1
ATOM 4479 O O . ALA A 1 571 ? 20.255 -2.134 -13.475 1.00 98.06 571 ALA A O 1
ATOM 4480 N N . LEU A 1 572 ? 20.792 -1.225 -11.496 1.00 97.88 572 LEU A N 1
ATOM 4481 C CA . LEU A 1 572 ? 20.006 0.002 -11.676 1.00 97.88 572 LEU A CA 1
ATOM 4482 C C . LEU A 1 572 ? 20.462 0.804 -12.900 1.00 97.88 572 LEU A C 1
ATOM 4484 O O . LEU A 1 572 ? 19.623 1.236 -13.688 1.00 97.88 572 LEU A O 1
ATOM 4488 N N . MET A 1 573 ? 21.773 0.942 -13.112 1.00 98.19 573 MET A N 1
ATOM 4489 C CA . MET A 1 573 ? 22.320 1.615 -14.296 1.00 98.19 573 MET A CA 1
ATOM 4490 C C . MET A 1 573 ? 21.933 0.887 -15.591 1.00 98.19 573 MET A C 1
ATOM 4492 O O . MET A 1 573 ? 21.445 1.511 -16.532 1.00 98.19 573 MET A O 1
ATOM 4496 N N . ARG A 1 574 ? 22.057 -0.448 -15.625 1.00 98.56 574 ARG A N 1
ATOM 4497 C CA . ARG A 1 574 ? 21.623 -1.259 -16.778 1.00 98.56 574 ARG A CA 1
ATOM 4498 C C . ARG A 1 574 ? 20.121 -1.155 -17.038 1.00 98.56 574 ARG A C 1
ATOM 4500 O O . ARG A 1 574 ? 19.708 -1.117 -18.195 1.00 98.56 574 ARG A O 1
ATOM 4507 N N . ALA A 1 575 ? 19.310 -1.112 -15.982 1.00 98.56 575 ALA A N 1
ATOM 4508 C CA . ALA A 1 575 ? 17.871 -0.909 -16.090 1.00 98.56 575 ALA A CA 1
ATOM 4509 C C . ALA A 1 575 ? 17.548 0.469 -16.687 1.00 98.56 575 ALA A C 1
ATOM 4511 O O . ALA A 1 575 ? 16.757 0.544 -17.620 1.00 98.56 575 ALA A O 1
ATOM 4512 N N . ARG A 1 576 ? 18.205 1.533 -16.215 1.00 98.31 576 ARG A N 1
ATOM 4513 C CA . ARG A 1 576 ? 18.030 2.904 -16.718 1.00 98.31 576 ARG A CA 1
ATOM 4514 C C . ARG A 1 576 ? 18.379 3.039 -18.199 1.00 98.31 576 ARG A C 1
ATOM 4516 O O . ARG A 1 576 ? 17.609 3.627 -18.957 1.00 98.31 576 ARG A O 1
ATOM 4523 N N . ASP A 1 577 ? 19.519 2.495 -18.618 1.00 98.56 577 ASP A N 1
ATOM 4524 C CA . ASP A 1 577 ? 19.966 2.572 -20.013 1.00 98.56 577 ASP A CA 1
ATOM 4525 C C . ASP A 1 577 ? 19.017 1.795 -20.939 1.00 98.56 577 ASP A C 1
ATOM 4527 O O . ASP A 1 577 ? 18.639 2.279 -22.008 1.00 98.56 577 ASP A O 1
ATOM 4531 N N . ALA A 1 578 ? 18.568 0.612 -20.506 1.00 98.69 578 ALA A N 1
ATOM 4532 C CA . ALA A 1 578 ? 17.577 -0.165 -21.241 1.00 98.69 578 ALA A CA 1
ATOM 4533 C C . ALA A 1 578 ? 16.205 0.523 -21.278 1.00 98.69 578 ALA A C 1
ATOM 4535 O O . ALA A 1 578 ? 15.553 0.497 -22.317 1.00 98.69 578 ALA A O 1
ATOM 4536 N N . GLU A 1 579 ? 15.765 1.154 -20.185 1.00 98.50 579 GLU A N 1
ATOM 4537 C CA . GLU A 1 579 ? 14.502 1.896 -20.158 1.00 98.50 579 GLU A CA 1
ATOM 4538 C C . GLU A 1 579 ? 14.567 3.124 -21.070 1.00 98.50 579 GLU A C 1
ATOM 4540 O O . GLU A 1 579 ? 13.617 3.373 -21.800 1.00 98.50 579 GLU A O 1
ATOM 4545 N N . THR A 1 580 ? 15.710 3.815 -21.130 1.00 98.44 580 THR A N 1
ATOM 4546 C CA . THR A 1 580 ? 15.942 4.924 -22.072 1.00 98.44 580 THR A CA 1
ATOM 4547 C C . THR A 1 580 ? 15.730 4.466 -23.517 1.00 98.44 580 THR A C 1
ATOM 4549 O O . THR A 1 580 ? 14.909 5.037 -24.230 1.00 98.44 580 THR A O 1
ATOM 4552 N N . ALA A 1 581 ? 16.391 3.380 -23.928 1.00 98.56 581 ALA A N 1
ATOM 4553 C CA . ALA A 1 581 ? 16.217 2.824 -25.271 1.00 98.56 581 ALA A CA 1
ATOM 4554 C C . ALA A 1 581 ? 14.793 2.280 -25.508 1.00 98.56 581 ALA A C 1
ATOM 4556 O O . ALA A 1 581 ? 14.263 2.361 -26.614 1.00 98.56 581 ALA A O 1
ATOM 4557 N N . GLY A 1 582 ? 14.148 1.745 -24.468 1.00 98.44 582 GLY A N 1
ATOM 4558 C CA . GLY A 1 582 ? 12.751 1.323 -24.517 1.00 98.44 582 GLY A CA 1
ATOM 4559 C C . GLY A 1 582 ? 11.806 2.487 -24.810 1.00 98.44 582 GLY A C 1
ATOM 4560 O O . GLY A 1 582 ? 10.955 2.358 -25.687 1.00 98.44 582 GLY A O 1
ATOM 4561 N N . LEU A 1 583 ? 11.979 3.623 -24.129 1.00 98.12 583 LEU A N 1
ATOM 4562 C CA . LEU A 1 583 ? 11.182 4.839 -24.323 1.00 98.12 583 LEU A CA 1
ATOM 4563 C C . LEU A 1 583 ? 11.321 5.399 -25.749 1.00 98.12 583 LEU A C 1
ATOM 4565 O O . LEU A 1 583 ? 10.323 5.823 -26.335 1.00 98.12 583 LEU A O 1
ATOM 4569 N N . ASP A 1 584 ? 12.509 5.325 -26.353 1.00 98.06 584 ASP A N 1
ATOM 4570 C CA . ASP A 1 584 ? 12.696 5.709 -27.760 1.00 98.06 584 ASP A CA 1
ATOM 4571 C C . ASP A 1 584 ? 11.808 4.856 -28.687 1.00 98.06 584 ASP A C 1
ATOM 4573 O O . ASP A 1 584 ? 11.059 5.385 -29.509 1.00 98.06 584 ASP A O 1
ATOM 4577 N N . VAL A 1 585 ? 11.781 3.534 -28.483 1.00 98.38 585 VAL A N 1
ATOM 4578 C CA . VAL A 1 585 ? 10.915 2.625 -29.258 1.00 98.38 585 VAL A CA 1
ATOM 4579 C C . VAL A 1 585 ? 9.428 2.864 -28.973 1.00 98.38 585 VAL A C 1
ATOM 4581 O O . VAL A 1 585 ? 8.600 2.777 -29.884 1.00 98.38 585 VAL A O 1
ATOM 4584 N N . LEU A 1 586 ? 9.055 3.167 -27.724 1.00 98.00 586 LEU A N 1
ATOM 4585 C CA . LEU A 1 586 ? 7.669 3.508 -27.388 1.00 98.00 586 LEU A CA 1
ATOM 4586 C C . LEU A 1 586 ? 7.211 4.780 -28.113 1.00 98.00 586 LEU A C 1
ATOM 4588 O O . LEU A 1 586 ? 6.058 4.849 -28.536 1.00 98.00 586 LEU A O 1
ATOM 4592 N N . THR A 1 587 ? 8.108 5.749 -28.309 1.00 97.38 587 THR A N 1
ATOM 4593 C CA . THR A 1 587 ? 7.832 6.960 -29.095 1.00 97.38 587 THR A CA 1
ATOM 4594 C C . THR A 1 587 ? 7.477 6.609 -30.537 1.00 97.38 587 THR A C 1
ATOM 4596 O O . THR A 1 587 ? 6.423 7.020 -31.022 1.00 97.38 587 THR A O 1
ATOM 4599 N N . GLU A 1 588 ? 8.270 5.756 -31.189 1.00 97.00 588 GLU A N 1
ATOM 4600 C CA . GLU A 1 588 ? 7.974 5.292 -32.551 1.00 97.00 588 GLU A CA 1
ATOM 4601 C C . GLU A 1 588 ? 6.633 4.535 -32.632 1.00 97.00 588 GLU A C 1
ATOM 4603 O O . GLU A 1 588 ? 5.844 4.742 -33.559 1.00 97.00 588 GLU A O 1
ATOM 4608 N N . LEU A 1 589 ? 6.329 3.682 -31.644 1.00 96.50 589 LEU A N 1
ATOM 4609 C CA . LEU A 1 589 ? 5.038 2.984 -31.564 1.00 96.50 589 LEU A CA 1
ATOM 4610 C C . LEU A 1 589 ? 3.863 3.967 -31.513 1.00 96.50 589 LEU A C 1
ATOM 4612 O O . LEU A 1 589 ? 2.875 3.783 -32.226 1.00 96.50 589 LEU A O 1
ATOM 4616 N N . ILE A 1 590 ? 3.961 5.012 -30.693 1.00 96.12 590 ILE A N 1
ATOM 4617 C CA . ILE A 1 590 ? 2.912 6.027 -30.545 1.00 96.12 590 ILE A CA 1
ATOM 4618 C C . ILE A 1 590 ? 2.695 6.795 -31.846 1.00 96.12 590 ILE A C 1
ATOM 4620 O O . ILE A 1 590 ? 1.541 7.005 -32.232 1.00 96.12 590 ILE A O 1
ATOM 4624 N N . ASP A 1 591 ? 3.765 7.168 -32.548 1.00 95.12 591 ASP A N 1
ATOM 4625 C CA . ASP A 1 591 ? 3.673 7.866 -33.832 1.00 95.12 591 ASP A CA 1
ATOM 4626 C C . ASP A 1 591 ? 2.902 7.024 -34.858 1.00 95.12 591 ASP A C 1
ATOM 4628 O O . ASP A 1 591 ? 1.969 7.507 -35.510 1.00 95.12 591 ASP A O 1
ATOM 4632 N N . HIS A 1 592 ? 3.196 5.723 -34.937 1.00 93.62 592 HIS A N 1
ATOM 4633 C CA . HIS A 1 592 ? 2.466 4.802 -35.808 1.00 93.62 592 HIS A CA 1
ATOM 4634 C C . HIS A 1 592 ? 0.998 4.600 -35.400 1.00 93.62 592 HIS A C 1
ATOM 4636 O O . HIS A 1 592 ? 0.132 4.482 -36.275 1.00 93.62 592 HIS A O 1
ATOM 4642 N N . LEU A 1 593 ? 0.700 4.568 -34.098 1.00 92.56 593 LEU A N 1
ATOM 4643 C CA . LEU A 1 593 ? -0.668 4.456 -33.576 1.00 92.56 593 LEU A CA 1
ATOM 4644 C C . LEU A 1 593 ? -1.481 5.746 -33.783 1.00 92.56 593 LEU A C 1
ATOM 4646 O O . LEU A 1 593 ? -2.708 5.694 -33.865 1.00 92.56 593 LEU A O 1
ATOM 4650 N N . THR A 1 594 ? -0.812 6.895 -33.894 1.00 87.94 594 THR A N 1
ATOM 4651 C CA . THR A 1 594 ? -1.446 8.211 -34.066 1.00 87.94 594 THR A CA 1
ATOM 4652 C C . THR A 1 594 ? -1.678 8.549 -35.538 1.00 87.94 594 THR A C 1
ATOM 4654 O O . THR A 1 594 ? -2.761 9.012 -35.891 1.00 87.94 594 THR A O 1
ATOM 4657 N N . CYS A 1 595 ? -0.724 8.252 -36.428 1.00 71.88 595 CYS A N 1
ATOM 4658 C CA . CYS A 1 595 ? -0.851 8.537 -37.863 1.00 71.88 595 CYS A CA 1
ATOM 4659 C C . CYS A 1 595 ? -2.047 7.831 -38.526 1.00 71.88 595 CYS A C 1
ATOM 4661 O O . CYS A 1 595 ? -2.651 8.385 -39.438 1.00 71.88 595 CYS A O 1
ATOM 4663 N N . ARG A 1 596 ? -2.460 6.653 -38.038 1.00 57.81 596 ARG A N 1
ATOM 4664 C CA . ARG A 1 596 ? -3.636 5.936 -38.569 1.00 57.81 596 ARG A CA 1
ATOM 4665 C C . ARG A 1 596 ? -4.990 6.540 -38.196 1.00 57.81 596 ARG A C 1
ATOM 4667 O O . ARG A 1 596 ? -5.995 6.122 -38.757 1.00 57.81 596 ARG A O 1
ATOM 4674 N N . TRP A 1 597 ? -5.035 7.496 -37.269 1.00 45.88 597 TRP A N 1
ATOM 4675 C CA . TRP A 1 597 ? -6.276 8.185 -36.896 1.00 45.88 597 TRP A CA 1
ATOM 4676 C C . TRP A 1 597 ? -6.682 9.273 -37.904 1.00 45.88 597 TRP A C 1
ATOM 4678 O O . TRP A 1 597 ? -7.828 9.702 -37.887 1.00 45.88 597 TRP A O 1
ATOM 4688 N N . ASN A 1 598 ? -5.769 9.697 -38.789 1.00 43.81 598 ASN A N 1
ATOM 4689 C CA . ASN A 1 598 ? -6.028 10.734 -39.797 1.00 43.81 598 ASN A CA 1
ATOM 4690 C C . ASN A 1 598 ? -6.411 10.182 -41.186 1.00 43.81 598 ASN A C 1
ATOM 4692 O O . ASN A 1 598 ? -6.721 10.975 -42.072 1.00 43.81 598 ASN A O 1
ATOM 4696 N N . ASP A 1 599 ? -6.409 8.856 -41.372 1.00 40.78 599 ASP A N 1
ATOM 4697 C CA . ASP A 1 599 ? -6.694 8.183 -42.653 1.00 40.78 599 ASP A CA 1
ATOM 4698 C C . ASP A 1 599 ? -8.036 7.405 -42.660 1.00 40.78 599 ASP A C 1
ATOM 4700 O O . ASP A 1 599 ? -8.269 6.591 -43.559 1.00 40.78 599 ASP A O 1
ATOM 4704 N N . VAL A 1 600 ? -8.922 7.633 -41.676 1.00 39.09 600 VAL A N 1
ATOM 4705 C CA . VAL A 1 600 ? -10.280 7.042 -41.599 1.00 39.09 600 VAL A CA 1
ATOM 4706 C C . VAL A 1 600 ? -11.355 8.117 -41.582 1.00 39.09 600 VAL A C 1
ATOM 4708 O O . VAL A 1 600 ? -11.240 9.046 -40.752 1.00 39.09 600 VAL A O 1
#

Sequence (600 aa):
MGSKDLGTFWGDSKLRIGEALPNGIEALADILQTGADDFGLVQQVQGEHVLWSTEQGKLQLMFCRVADPRDVDCLMDVYVQVRERQPTLTAIFVHQWTDGEGNWDAFVITPQRALQHADRICGSGTVHDRGPKVREEIYTLFACDREFPEPGCAGWARLLAGPIEPVYDQLHTLACRHDCTQTVEGGMARWFSVDEKLQAMFFILPEPADIQAFISMYEQLRDSCCPVSFVFVACERPGLYDVFRLSARSYLEHHNQAKAWVGERTAVDGLSGKPTKQLEGLRWVRRWASHVGCIKGCLSYLGIDVSDAWLFGATGHAFVLNISPGLCPSGPTDWDTSRFLSLGSNVGYLVEAVDEYCPKQDRDLLEAQERAWTHVKSAIDNGYPCYGWELDIPEYFVIYGYDQTGYYISGPECDGGKGPVPWQNLGRSEIGSVLVSSVRPTSPADATKTVRDALTYALDLGHDRQKWTDRTGGLQGYDAWTRAVETGIADRFGPGYNAAVWAESRRFAVAFLKEAQERLDDRLGPLFTSALGYYKIVATNLNTVSDTYPFKACDNERVPVDEAARAATEALMRARDAETAGLDVLTELIDHLTCRWNDV

pLDDT: mean 77.62, std 22.04, range [22.72, 98.81]

Nearest PDB structures (foldseek):
  3ma9-assembly1_A  TM=5.730E-01  e=1.027E+00  Human immunodeficiency virus 1
  3mac-assembly1_A  TM=5.613E-01  e=1.190E+00  Human immunodeficiency virus 1
  7rps-assembly1_A  TM=4.713E-01  e=6.292E-01  Borrelia miyamotoi FR64b
  3o43-assembly1_A  TM=3.199E-01  e=3.017E-01  synthetic construct

Foldseek 3Di:
DDQDDPVNLCVVCVVQCFVQLVVAQVSNQVSCVVVLVSVQWDWDDDHQKIWTHHPVRQTAEIEGEAEDLLPLVSVLVLLVCCVVRVHVKYKYWYFADPPPPRTIDIDIDDLQPPPPAFAQPAPDDDDDDDDDDLVVVVVCLVVDDDDDDDRHDCRVQVQQQDPLVSVQVVVQVSLVVVQWHWDDDDQKIWTAHPVRQTAEIEHEAADPSPSVSVSVVSVCCVVRVHPWYKYWHRDPPPRGTGIGTDDSCSNRPPPVPPPDDDFDDDDDDDDDDFDKFFQPQQFFADALLQVLSNVVSQCVSVVQDDDSLLLLQLLLVLLKFFADFLLPLCRSVDWQCPSSQVSVQQSFKHKDKLKDFALPLDPVLVVSLVVQQVVCCVCSVVSWWKKWAPLPHRGIWTFGIATPQATWTATPPRRVIGDDRGSSCQLVDNRRIRMMMTMDGGDHRALLVSNLSSLVVSLCQQVVVDVRDPTDTHLRSLVSVLVSLQVQSHFLQRQQSSLRNNLSSLVSNLVNLVVSCVRDDVVCVVLSVLLSVLSVLLSVLSVLSNVLRHGPPGPDRTNDNDPSSVSNSVSSVSNSVSVVSSSVSSVVSSVVSVVVVVVD

Secondary structure (DSSP, 8-state):
-----HHHHHHHHHHHHHHHGGG-HHHHHHHHHHHHHHTT-EEEEETTEEEEE-TTS-EEEEEEEES-TT-HHHHHHHHHHHHHH--SEEEEEEE--SSSS--EEEEEE-TT-TTS-SEE----S-PPP-S-THHHHHHHHTT-SSSSPPTTSTTHHHHS-S-HHHHHHHHHHHHHHTTEEEEEETTEEEEEETTS-EEEEEEEES-TT-HHHHHHHHHHHHHH--S-EEEEEE-SSTT-EEEEEE-TTHHHHSTTSTTS----------S-PPPPEE-TT------SSHHHHHHHHHHHHTT----HHHHHHHTSGGG--EE-GGG-TTTTTSS--HHHHHHHHHHTEEEEEEEEE-TT-SHHHHHHHHHHHHHHHHHHHTT--EEEESSSSSSEEEEEEE-SSEEEEE-TT-TT-EEEEEGGGTT-SSS-EEEEEEEEE-PPPPHHHHHHHHHHHHHHHHTT-S--SSSEEHHHHHHHHHHHHHTT--BSSHHHHHHHHHHHHHHHHHHHHHHHHHHS-GGGHHHHHHHHHHHHHHHHHHHHHHHHS-TT---SSB---SHHHHHHHHHHHHHHHHHHHHHHHHHHHHHHHHHTTS--